Protein 9GU4 (pdb70)

GO terms:
  GO:0060090 molecular adaptor activity (F, IDA)
  GO:0032588 trans-Golgi network membrane (C, IDA)
  GO:0005737 cytoplasm (C, IDA)
  GO:0005829 cytosol (C, IDA)
  GO:0030674 protein-macromolecule adaptor activity (F, IDA)
  GO:0072559 NLRP3 inflammasome complex (C, IDA)
  GO:0051604 protein maturation (P, IDA)
  GO:0140608 cysteine-type endopeptidase activator activity (F, IDA)
  GO:0140693 molecular condensate scaffold activity (F, IDA)
  GO:1901223 negative regulation of non-canonical NF-kappaB signal transduction (P, IDA)
  GO:0032731 positive regulation of interleukin-1 beta production (P, IDA)
  GO:0005737 cytoplasm (C, TAS)
  GO:0009595 detection of biotic stimulus (P, TAS)
  GO:0042834 peptidoglycan binding (F, TAS)
  GO:0006952 defense response (P, TAS)
  GO:0005515 protein binding (F, IPI)
  GO:0070273 phosphatidylinositol-4-phosphate binding (F, IDA)
  GO:0005524 ATP binding (F, IDA)
  GO:0000139 Golgi membrane (C, IDA)
  GO:0005739 mitochondrion (C, IDA)

Nearest PDB structures (foldseek):
  9gu4-assembly1_A  TM=1.002E+00  e=3.287E-82  Homo sapiens
  9dh3-assembly1_D  TM=9.758E-01  e=3.485E-65  Homo sapiens
  8sxn-assembly1_D  TM=9.663E-01  e=3.619E-63  Homo sapiens
  8swk-assembly1_F  TM=9.704E-01  e=1.376E-61  Homo sapiens
  7vtp-assembly1_A  TM=9.533E-01  e=2.383E-56  Homo sapiens

Secondary structure (DSSP, 8-state):
--HHHHHHHHHHHHTS----HHHH--PPEEEE----GGGGGSPPSS--SPP-EEEEE--TTSSHHHHHHHHHHHHHTTSSSTTT-SEEEEEEGGG--SSSEE-HHHHHHHTSSSSS--HHHHTTSGGGEEEEEE-GGG-SS---SS--PPP--TTS-EEHHHHHHHHHTT-SSTTSEEEEEE-GGGHHHHHTT-SSEEEEEEEE--HHHHHHHHHHH-SSHHHHHHHHHHHHH-HHHHHHTTSHHHHHHHHHHHHHHHHTT--S-----SHHHHHHHHHHHT---TTTSHHHHHHHHHHHHHTT-SSB-HHHHHHTT--HHHHHHHHHTTSEEEESTTSSEEEESSHHHHHHHHHHHTTB------HHHHHHTTT-GGGTTTHHHHHHHHHHH-SS---HHHHTB-HHHHHHHHHHHHHHHHHHHH-TTSSSSS-HHHHHHHHHHH--HHHHHHHHTT-SS------SHHHHHHHHHHHHT---SS--

B-factor: mean 56.48, std 18.26, range [7.49, 112.12]

Organism: Homo sapiens (NCBI:txid9606)

Structure (mmCIF, N/CA/C/O backbone):
data_9GU4
#
_entry.id   9GU4
#
_cell.length_a   97.029
_cell.length_b   97.029
_cell.length_c   265.041
_cell.angle_alpha   90.00
_cell.angle_beta   90.00
_cell.angle_gamma   120.00
#
_symmetry.space_group_name_H-M   'P 61 2 2'
#
loop_
_entity.id
_entity.type
_entity.pdbx_description
1 polymer 'NACHT, LRR and PYD domains-containing protein 3'
2 non-polymer 2-[6-[[(3R)-1-ethylpiperidin-3-yl]amino]pyridazin-3-yl]-3-methyl-5-(trifluoromethyl)phenol
3 non-polymer "ADENOSINE-5'-DIPHOSPHATE"
4 water water
#
loop_
_atom_site.group_PDB
_atom_site.id
_atom_site.type_symbol
_atom_site.label_atom_id
_atom_site.label_alt_id
_atom_site.label_comp_id
_atom_site.label_asym_id
_atom_site.label_entity_id
_atom_site.label_seq_id
_atom_site.pdbx_PDB_ins_code
_atom_site.Cartn_x
_atom_site.Cartn_y
_atom_site.Cartn_z
_atom_site.occupancy
_atom_site.B_iso_or_equiv
_atom_site.auth_seq_id
_atom_site.auth_comp_id
_atom_site.auth_asym_id
_atom_site.auth_atom_id
_atom_site.pdbx_PDB_model_num
ATOM 1 N N . LYS A 1 5 ? 10.081 48.561 34.458 1.00 67.85 134 LYS A N 1
ATOM 2 C CA . LYS A 1 5 ? 11.279 49.144 35.062 1.00 68.52 134 LYS A CA 1
ATOM 3 C C . LYS A 1 5 ? 12.286 48.039 35.456 1.00 68.63 134 LYS A C 1
ATOM 4 O O . LYS A 1 5 ? 13.316 47.874 34.787 1.00 68.83 134 LYS A O 1
ATOM 6 N N . ASP A 1 6 ? 11.978 47.273 36.528 1.00 67.96 135 ASP A N 1
ATOM 7 C CA . ASP A 1 6 ? 12.788 46.125 36.953 1.00 67.16 135 ASP A CA 1
ATOM 8 C C . ASP A 1 6 ? 12.609 44.946 35.971 1.00 65.36 135 ASP A C 1
ATOM 9 O O . ASP A 1 6 ? 13.537 44.146 35.804 1.00 65.36 135 ASP A O 1
ATOM 14 N N . TYR A 1 7 ? 11.414 44.865 35.311 1.00 63.35 136 TYR A N 1
ATOM 15 C CA . TYR A 1 7 ? 11.055 43.853 34.323 1.00 61.73 136 TYR A CA 1
ATOM 16 C C . TYR A 1 7 ? 11.894 43.947 33.070 1.00 60.22 136 TYR A C 1
ATOM 17 O O . TYR A 1 7 ? 12.132 42.933 32.435 1.00 60.03 136 TYR A O 1
ATOM 26 N N . ARG A 1 8 ? 12.381 45.144 32.724 1.00 59.21 137 ARG A N 1
ATOM 27 C CA . ARG A 1 8 ? 13.248 45.328 31.570 1.00 58.89 137 ARG A CA 1
ATOM 28 C C . ARG A 1 8 ? 14.522 44.484 31.705 1.00 58.22 137 ARG A C 1
ATOM 29 O O . ARG A 1 8 ? 14.991 43.929 30.717 1.00 58.68 137 ARG A O 1
ATOM 37 N N . LYS A 1 9 ? 15.038 44.344 32.935 1.00 57.11 138 LYS A N 1
ATOM 38 C CA . LYS A 1 9 ? 16.215 43.534 33.246 1.00 56.58 138 LYS A CA 1
ATOM 39 C C . LYS A 1 9 ? 15.899 42.038 33.030 1.00 55.40 138 LYS A C 1
ATOM 40 O O . LYS A 1 9 ? 16.680 41.323 32.397 1.00 55.01 138 LYS A O 1
ATOM 46 N N . LYS A 1 10 ? 14.736 41.582 33.528 1.00 54.77 139 LYS A N 1
ATOM 47 C CA . LYS A 1 10 ? 14.282 40.201 33.376 1.00 54.89 139 LYS A CA 1
ATOM 48 C C . LYS A 1 10 ? 14.060 39.868 31.897 1.00 55.16 139 LYS A C 1
ATOM 49 O O . LYS A 1 10 ? 14.405 38.773 31.447 1.00 55.56 139 LYS A O 1
ATOM 55 N N . TYR A 1 11 ? 13.504 40.827 31.138 1.00 54.56 140 TYR A N 1
ATOM 56 C CA . TYR A 1 11 ? 13.236 40.662 29.720 1.00 54.27 140 TYR A CA 1
ATOM 57 C C . TYR A 1 11 ? 14.514 40.623 28.881 1.00 54.61 140 TYR A C 1
ATOM 58 O O . TYR A 1 11 ? 14.689 39.692 28.098 1.00 54.82 140 TYR A O 1
ATOM 67 N N . ARG A 1 12 ? 15.432 41.582 29.070 1.00 54.55 141 ARG A N 1
ATOM 68 C CA . ARG A 1 12 ? 16.708 41.572 28.352 1.00 55.41 141 ARG A CA 1
ATOM 69 C C . ARG A 1 12 ? 17.497 40.289 28.629 1.00 56.44 141 ARG A C 1
ATOM 70 O O . ARG A 1 12 ? 18.234 39.836 27.764 1.00 56.63 141 ARG A O 1
ATOM 78 N N . LYS A 1 13 ? 17.345 39.705 29.830 1.00 57.02 142 LYS A N 1
ATOM 79 C CA . LYS A 1 13 ? 18.018 38.459 30.172 1.00 57.98 142 LYS A CA 1
ATOM 80 C C . LYS A 1 13 ? 17.474 37.335 29.281 1.00 58.96 142 LYS A C 1
ATOM 81 O O . LYS A 1 13 ? 18.249 36.657 28.613 1.00 59.10 142 LYS A O 1
ATOM 83 N N . TYR A 1 14 ? 16.143 37.207 29.201 1.00 59.56 143 TYR A N 1
ATOM 84 C CA . TYR A 1 14 ? 15.467 36.209 28.381 1.00 60.87 143 TYR A CA 1
ATOM 85 C C . TYR A 1 14 ? 15.869 36.350 26.917 1.00 61.72 143 TYR A C 1
ATOM 86 O O . TYR A 1 14 ? 16.135 35.344 26.260 1.00 61.96 143 TYR A O 1
ATOM 95 N N . VAL A 1 15 ? 15.898 37.592 26.403 1.00 62.07 144 VAL A N 1
ATOM 96 C CA . VAL A 1 15 ? 16.265 37.847 25.011 1.00 62.75 144 VAL A CA 1
ATOM 97 C C . VAL A 1 15 ? 17.704 37.404 24.742 1.00 64.00 144 VAL A C 1
ATOM 98 O O . VAL A 1 15 ? 17.932 36.666 23.793 1.00 64.07 144 VAL A O 1
ATOM 102 N N . ARG A 1 16 ? 18.648 37.758 25.628 1.00 65.01 145 ARG A N 1
ATOM 103 C CA . ARG A 1 16 ? 20.057 37.371 25.506 1.00 66.55 145 ARG A CA 1
ATOM 104 C C . ARG A 1 16 ? 20.277 35.857 25.404 1.00 68.16 145 ARG A C 1
ATOM 105 O O . ARG A 1 16 ? 21.202 35.429 24.717 1.00 68.29 145 ARG A O 1
ATOM 113 N N . SER A 1 17 ? 19.449 35.047 26.085 1.00 69.20 146 SER A N 1
ATOM 114 C CA . SER A 1 17 ? 19.605 33.593 26.032 1.00 70.67 146 SER A CA 1
ATOM 115 C C . SER A 1 17 ? 18.980 33.002 24.772 1.00 71.73 146 SER A C 1
ATOM 116 O O . SER A 1 17 ? 19.590 32.150 24.128 1.00 71.71 146 SER A O 1
ATOM 119 N N . ARG A 1 18 ? 17.756 33.445 24.432 1.00 72.55 147 ARG A N 1
ATOM 120 C CA . ARG A 1 18 ? 17.033 32.959 23.258 1.00 73.81 147 ARG A CA 1
ATOM 121 C C . ARG A 1 18 ? 17.731 33.304 21.944 1.00 74.66 147 ARG A C 1
ATOM 122 O O . ARG A 1 18 ? 17.718 32.497 21.013 1.00 75.01 147 ARG A O 1
ATOM 130 N N . PHE A 1 19 ? 18.343 34.488 21.865 1.00 74.82 148 PHE A N 1
ATOM 131 C CA . PHE A 1 19 ? 18.975 34.926 20.635 1.00 75.57 148 PHE A CA 1
ATOM 132 C C . PHE A 1 19 ? 20.484 34.726 20.631 1.00 77.59 148 PHE A C 1
ATOM 133 O O . PHE A 1 19 ? 21.229 35.647 20.314 1.00 77.73 148 PHE A O 1
ATOM 141 N N . GLN A 1 20 ? 20.933 33.502 20.921 1.00 78.98 149 GLN A N 1
ATOM 142 C CA . GLN A 1 20 ? 22.358 33.178 20.859 1.00 80.90 149 GLN A CA 1
ATOM 143 C C . GLN A 1 20 ? 22.728 32.314 19.634 1.00 82.53 149 GLN A C 1
ATOM 144 O O . GLN A 1 20 ? 23.867 31.860 19.558 1.00 82.44 149 GLN A O 1
ATOM 150 N N . CYS A 1 21 ? 21.775 32.118 18.675 1.00 83.96 150 CYS A N 1
ATOM 151 C CA . CYS A 1 21 ? 21.877 31.342 17.424 1.00 85.82 150 CYS A CA 1
ATOM 152 C C . CYS A 1 21 ? 22.765 30.087 17.556 1.00 87.91 150 CYS A C 1
ATOM 153 O O . CYS A 1 21 ? 23.815 29.983 16.908 1.00 88.14 150 CYS A O 1
ATOM 156 N N . ILE A 1 22 ? 22.330 29.133 18.408 1.00 88.97 151 ILE A N 1
ATOM 157 C CA . ILE A 1 22 ? 23.052 27.880 18.663 1.00 90.19 151 ILE A CA 1
ATOM 158 C C . ILE A 1 22 ? 22.708 26.744 17.675 1.00 91.04 151 ILE A C 1
ATOM 159 O O . ILE A 1 22 ? 23.041 25.586 17.949 1.00 91.39 151 ILE A O 1
ATOM 161 N N . GLU A 1 23 ? 22.052 27.066 16.539 1.00 91.03 152 GLU A N 1
ATOM 162 C CA . GLU A 1 23 ? 21.663 26.067 15.543 1.00 91.46 152 GLU A CA 1
ATOM 163 C C . GLU A 1 23 ? 22.875 25.498 14.803 1.00 92.12 152 GLU A C 1
ATOM 164 O O . GLU A 1 23 ? 23.116 24.291 14.843 1.00 92.42 152 GLU A O 1
ATOM 170 N N . SER A 1 34 ? 28.096 29.882 17.782 1.00 73.47 163 SER A N 1
ATOM 171 C CA . SER A 1 34 ? 27.513 31.093 18.362 1.00 73.82 163 SER A CA 1
ATOM 172 C C . SER A 1 34 ? 27.161 32.143 17.300 1.00 73.85 163 SER A C 1
ATOM 173 O O . SER A 1 34 ? 27.696 32.098 16.184 1.00 73.86 163 SER A O 1
ATOM 175 N N . LEU A 1 35 ? 26.256 33.086 17.652 1.00 73.56 164 LEU A N 1
ATOM 176 C CA . LEU A 1 35 ? 25.830 34.152 16.744 1.00 73.90 164 LEU A CA 1
ATOM 177 C C . LEU A 1 35 ? 26.941 35.166 16.504 1.00 74.01 164 LEU A C 1
ATOM 178 O O . LEU A 1 35 ? 27.133 35.586 15.367 1.00 74.47 164 LEU A O 1
ATOM 183 N N . ASN A 1 36 ? 27.698 35.529 17.546 1.00 73.33 165 ASN A N 1
ATOM 184 C CA . ASN A 1 36 ? 28.817 36.457 17.378 1.00 73.12 165 ASN A CA 1
ATOM 185 C C . ASN A 1 36 ? 29.988 35.784 16.620 1.00 71.94 165 ASN A C 1
ATOM 186 O O . ASN A 1 36 ? 30.692 36.450 15.860 1.00 72.30 165 ASN A O 1
ATOM 191 N N . LYS A 1 37 ? 30.165 34.461 16.795 1.00 70.19 166 LYS A N 1
ATOM 192 C CA . LYS A 1 37 ? 31.242 33.708 16.158 1.00 68.72 166 LYS A CA 1
ATOM 193 C C . LYS A 1 37 ? 31.164 33.646 14.640 1.00 66.76 166 LYS A C 1
ATOM 194 O O . LYS A 1 37 ? 32.192 33.829 13.978 1.00 67.08 166 LYS A O 1
ATOM 196 N N . ARG A 1 38 ? 29.969 33.367 14.076 1.00 64.47 167 ARG A N 1
ATOM 197 C CA . ARG A 1 38 ? 29.862 33.248 12.616 1.00 62.42 167 ARG A CA 1
ATOM 198 C C . ARG A 1 38 ? 29.130 34.400 11.931 1.00 60.28 167 ARG A C 1
ATOM 199 O O . ARG A 1 38 ? 29.158 34.464 10.702 1.00 60.69 167 ARG A O 1
ATOM 207 N N . TYR A 1 39 ? 28.528 35.332 12.695 1.00 57.97 168 TYR A N 1
ATOM 208 C CA . TYR A 1 39 ? 27.859 36.481 12.083 1.00 56.15 168 TYR A CA 1
ATOM 209 C C . TYR A 1 39 ? 28.863 37.338 11.310 1.00 55.14 168 TYR A C 1
ATOM 210 O O . TYR A 1 39 ? 29.787 37.892 11.902 1.00 55.18 168 TYR A O 1
ATOM 219 N N . THR A 1 40 ? 28.678 37.432 9.987 1.00 54.02 169 THR A N 1
ATOM 220 C CA . THR A 1 40 ? 29.531 38.245 9.127 1.00 53.37 169 THR A CA 1
ATOM 221 C C . THR A 1 40 ? 28.746 39.480 8.700 1.00 52.60 169 THR A C 1
ATOM 222 O O . THR A 1 40 ? 27.560 39.384 8.414 1.00 52.20 169 THR A O 1
ATOM 226 N N . ARG A 1 41 ? 29.390 40.647 8.701 1.00 52.41 170 ARG A N 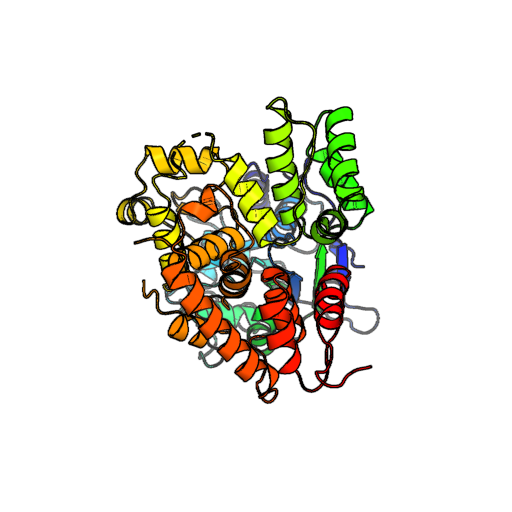1
ATOM 227 C CA . ARG A 1 41 ? 28.751 41.913 8.352 1.00 52.85 170 ARG A CA 1
ATOM 228 C C . ARG A 1 41 ? 27.980 41.872 7.035 1.00 52.00 170 ARG A C 1
ATOM 229 O O . ARG A 1 41 ? 28.489 41.402 6.015 1.00 52.00 170 ARG A O 1
ATOM 237 N N . LEU A 1 42 ? 26.727 42.328 7.084 1.00 51.07 171 LEU A N 1
ATOM 238 C CA . LEU A 1 42 ? 25.856 42.407 5.922 1.00 50.34 171 LEU A CA 1
ATOM 239 C C . LEU A 1 42 ? 25.912 43.823 5.373 1.00 50.50 171 LEU A C 1
ATOM 240 O O . LEU A 1 42 ? 25.956 44.785 6.141 1.00 50.51 171 LEU A O 1
ATOM 245 N N . ARG A 1 43 ? 25.931 43.957 4.048 1.00 50.57 172 ARG A N 1
ATOM 246 C CA . ARG A 1 43 ? 25.978 45.259 3.408 1.00 51.02 172 ARG A CA 1
ATOM 247 C C . ARG A 1 43 ? 24.570 45.809 3.378 1.00 50.56 172 ARG A C 1
ATOM 248 O O . ARG A 1 43 ? 23.702 45.181 2.792 1.00 50.58 172 ARG A O 1
ATOM 256 N N . LEU A 1 44 ? 24.319 46.936 4.058 1.00 50.02 173 LEU A N 1
ATOM 257 C CA . LEU A 1 44 ? 22.995 47.550 4.067 1.00 49.91 173 LEU A CA 1
ATOM 258 C C . LEU A 1 44 ? 23.122 48.929 3.477 1.00 50.96 173 LEU A C 1
ATOM 259 O O . LEU A 1 44 ? 24.005 49.676 3.881 1.00 51.26 173 LEU A O 1
ATOM 264 N N . ILE A 1 45 ? 22.256 49.281 2.525 1.00 51.58 174 ILE A N 1
ATOM 265 C CA . ILE A 1 45 ? 22.282 50.608 1.919 1.00 52.73 174 ILE A CA 1
ATOM 266 C C . ILE A 1 45 ? 20.892 51.238 1.932 1.00 53.74 174 ILE A C 1
ATOM 267 O O . ILE A 1 45 ? 19.903 50.538 1.735 1.00 53.56 174 ILE A O 1
ATOM 272 N N . LYS A 1 46 ? 20.809 52.550 2.195 1.00 54.82 175 LYS A N 1
ATOM 273 C CA . LYS A 1 46 ? 19.519 53.230 2.234 1.00 56.48 175 LYS A CA 1
ATOM 274 C C . LYS A 1 46 ? 19.041 53.568 0.831 1.00 58.46 175 LYS A C 1
ATOM 275 O O . LYS A 1 46 ? 19.852 53.707 -0.082 1.00 58.53 175 LYS A O 1
ATOM 277 N N . GLU A 1 47 ? 17.718 53.690 0.652 1.00 59.91 176 GLU A N 1
ATOM 278 C CA . GLU A 1 47 ? 17.118 54.026 -0.645 1.00 61.50 176 GLU A CA 1
ATOM 279 C C . GLU A 1 47 ? 16.453 55.420 -0.603 1.00 62.40 176 GLU A C 1
ATOM 280 O O . GLU A 1 47 ? 15.488 55.684 -1.325 1.00 62.77 176 GLU A O 1
ATOM 286 N N . PRO A 1 73 ? 25.311 53.239 2.432 1.00 76.06 202 PRO A N 1
ATOM 287 C CA . PRO A 1 73 ? 25.669 52.526 3.672 1.00 76.13 202 PRO A CA 1
ATOM 288 C C . PRO A 1 73 ? 24.960 53.100 4.904 1.00 75.97 202 PRO A C 1
ATOM 289 O O . PRO A 1 73 ? 24.851 54.325 5.018 1.00 76.59 202 PRO A O 1
ATOM 293 N N . ILE A 1 74 ? 24.485 52.240 5.827 1.00 74.87 203 ILE A N 1
ATOM 294 C CA . ILE A 1 74 ? 23.814 52.741 7.023 1.00 74.58 203 ILE A CA 1
ATOM 295 C C . ILE A 1 74 ? 24.394 52.172 8.322 1.00 74.10 203 ILE A C 1
ATOM 296 O O . ILE A 1 74 ? 24.751 50.996 8.390 1.00 74.10 203 ILE A O 1
ATOM 301 N N . LYS A 1 75 ? 24.473 53.020 9.361 1.00 73.46 204 LYS A N 1
ATOM 302 C CA . LYS A 1 75 ? 24.926 52.617 10.687 1.00 73.36 204 LYS A CA 1
ATOM 303 C C . LYS A 1 75 ? 23.677 52.199 11.453 1.00 72.62 204 LYS A C 1
ATOM 304 O O . LYS A 1 75 ? 22.732 52.982 11.576 1.00 72.84 204 LYS A O 1
ATOM 310 N N . MET A 1 76 ? 23.661 50.960 11.935 1.00 71.41 205 MET A N 1
ATOM 311 C CA . MET A 1 76 ? 22.525 50.377 12.627 1.00 70.72 205 MET A CA 1
ATOM 312 C C . MET A 1 76 ? 21.857 51.249 13.676 1.00 69.72 205 MET A C 1
ATOM 313 O O . MET A 1 76 ? 20.632 51.276 13.741 1.00 69.60 205 MET A O 1
ATOM 318 N N . GLU A 1 77 ? 22.640 51.941 14.498 1.00 68.96 206 GLU A N 1
ATOM 319 C CA . GLU A 1 77 ? 22.084 52.791 15.547 1.00 68.92 206 GLU A CA 1
ATOM 320 C C . GLU A 1 77 ? 21.310 53.994 14.973 1.00 68.50 206 GLU A C 1
ATOM 321 O O . GLU A 1 77 ? 20.284 54.419 15.520 1.00 68.39 206 GLU A O 1
ATOM 327 N N . LEU A 1 78 ? 21.791 54.513 13.846 1.00 67.96 207 LEU A N 1
ATOM 328 C CA . LEU A 1 78 ? 21.209 55.681 13.200 1.00 67.79 207 LEU A CA 1
ATOM 329 C C . LEU A 1 78 ? 19.975 55.409 12.341 1.00 66.84 207 LEU A C 1
ATOM 330 O O . LEU A 1 78 ? 19.457 56.348 11.741 1.00 67.25 207 LEU A O 1
ATOM 335 N N . LEU A 1 79 ? 19.496 54.152 12.287 1.00 65.31 208 LEU A N 1
ATOM 336 C CA . LEU A 1 79 ? 18.329 53.754 11.493 1.00 64.16 208 LEU A CA 1
ATOM 337 C C . LEU A 1 79 ? 17.091 54.574 11.789 1.00 63.24 208 LEU A C 1
ATOM 338 O O . LEU A 1 79 ? 16.314 54.859 10.881 1.00 63.12 208 LEU A O 1
ATOM 343 N N . PHE A 1 80 ? 16.883 54.924 13.059 1.00 62.55 209 PHE A N 1
ATOM 344 C CA . PHE A 1 80 ? 15.685 55.653 13.452 1.00 62.36 209 PHE A CA 1
ATOM 345 C C . PHE A 1 80 ? 15.874 57.167 13.588 1.00 64.97 209 PHE A C 1
ATOM 346 O O . PHE A 1 80 ? 14.903 57.880 13.834 1.00 65.09 209 PHE A O 1
ATOM 354 N N . ASP A 1 81 ? 17.098 57.664 13.381 1.00 67.05 210 ASP A N 1
ATOM 355 C CA . ASP A 1 81 ? 17.412 59.082 13.491 1.00 69.60 210 ASP A CA 1
ATOM 356 C C . ASP A 1 81 ? 16.914 59.837 12.265 1.00 71.75 210 ASP A C 1
ATOM 357 O O . ASP A 1 81 ? 17.249 59.450 11.144 1.00 71.88 210 ASP A O 1
ATOM 362 N N . PRO A 1 82 ? 16.129 60.923 12.443 1.00 73.21 211 PRO A N 1
ATOM 363 C CA . PRO A 1 82 ? 15.668 61.678 11.269 1.00 74.65 211 PRO A CA 1
ATOM 364 C C . PRO A 1 82 ? 16.840 62.337 10.551 1.00 77.04 211 PRO A C 1
ATOM 365 O O . PRO A 1 82 ? 17.767 62.821 11.199 1.00 77.39 211 PRO A O 1
ATOM 369 N N . ASP A 1 83 ? 16.813 62.330 9.214 1.00 78.48 212 ASP A N 1
ATOM 370 C CA . ASP A 1 83 ? 17.863 62.923 8.379 1.00 80.20 212 ASP A CA 1
ATOM 371 C C . ASP A 1 83 ? 18.053 64.444 8.639 1.00 81.36 212 ASP A C 1
ATOM 372 O O . ASP A 1 83 ? 17.285 65.046 9.400 1.00 81.37 212 ASP A O 1
ATOM 377 N N . ASP A 1 84 ? 19.084 65.061 8.018 1.00 81.96 213 ASP A N 1
ATOM 378 C CA . ASP A 1 84 ? 19.386 66.489 8.167 1.00 82.85 213 ASP A CA 1
ATOM 379 C C . ASP A 1 84 ? 18.151 67.384 7.959 1.00 83.62 213 ASP A C 1
ATOM 380 O O . ASP A 1 84 ? 17.964 68.363 8.692 1.00 83.84 213 ASP A O 1
ATOM 382 N N . GLU A 1 85 ? 17.282 66.994 7.001 1.00 83.70 214 GLU A N 1
ATOM 383 C CA . GLU A 1 85 ? 16.058 67.709 6.628 1.00 84.09 214 GLU A CA 1
ATOM 384 C C . GLU A 1 85 ? 14.935 67.740 7.707 1.00 84.05 214 GLU A C 1
ATOM 385 O O . GLU A 1 85 ? 14.480 68.836 8.057 1.00 84.23 214 GLU A O 1
ATOM 387 N N . HIS A 1 86 ? 14.475 66.565 8.215 1.00 83.47 215 HIS A N 1
ATOM 388 C CA . HIS A 1 86 ? 13.360 66.505 9.182 1.00 83.21 215 HIS A CA 1
ATOM 389 C C . HIS A 1 86 ? 13.777 66.376 10.679 1.00 82.37 215 HIS A C 1
ATOM 390 O O . HIS A 1 86 ? 14.921 66.033 10.982 1.00 82.70 215 HIS A O 1
ATOM 392 N N . SER A 1 87 ? 12.844 66.663 11.611 1.00 81.07 216 SER A N 1
ATOM 393 C CA . SER A 1 87 ? 13.140 66.603 13.049 1.00 80.33 216 SER A CA 1
ATOM 394 C C . SER A 1 87 ? 12.397 65.471 13.822 1.00 78.78 216 SER A C 1
ATOM 395 O O . SER A 1 87 ? 12.862 65.043 14.885 1.00 78.87 216 SER A O 1
ATOM 398 N N . GLU A 1 88 ? 11.255 64.988 13.297 1.00 76.98 217 GLU A N 1
ATOM 399 C CA . GLU A 1 88 ? 10.511 63.905 13.955 1.00 75.41 217 GLU A CA 1
ATOM 400 C C . GLU A 1 88 ? 11.184 62.552 13.680 1.00 72.98 217 GLU A C 1
ATOM 401 O O . GLU A 1 88 ? 11.404 62.214 12.509 1.00 73.39 217 GLU A O 1
ATOM 403 N N . PRO A 1 89 ? 11.519 61.762 14.726 1.00 70.10 218 PRO A N 1
ATOM 404 C CA . PRO A 1 89 ? 12.194 60.467 14.481 1.00 67.49 218 PRO A CA 1
ATOM 405 C C . PRO A 1 89 ? 11.398 59.496 13.618 1.00 63.52 218 PRO A C 1
ATOM 406 O O . PRO A 1 89 ? 10.168 59.540 13.581 1.00 63.94 218 PRO A O 1
ATOM 410 N N . VAL A 1 90 ? 12.111 58.658 12.878 1.00 59.41 219 VAL A N 1
ATOM 411 C CA . VAL A 1 90 ? 11.499 57.693 11.984 1.00 55.88 219 VAL A CA 1
ATOM 412 C C . VAL A 1 90 ? 10.918 56.532 12.777 1.00 51.98 219 VAL A C 1
ATOM 413 O O . VAL A 1 90 ? 11.608 55.970 13.620 1.00 51.95 219 VAL A O 1
ATOM 417 N N . HIS A 1 91 ? 9.651 56.184 12.529 1.00 48.64 220 HIS A N 1
ATOM 418 C CA . HIS A 1 91 ? 9.024 55.073 13.230 1.00 45.95 220 HIS A CA 1
ATOM 419 C C . HIS A 1 91 ? 8.976 53.781 12.431 1.00 42.81 220 HIS A C 1
ATOM 420 O O . HIS A 1 91 ? 9.018 52.736 13.050 1.00 42.56 220 HIS A O 1
ATOM 427 N N . THR A 1 92 ? 8.880 53.822 11.087 1.00 40.30 221 THR A N 1
ATOM 428 C CA . THR A 1 92 ? 8.863 52.579 10.310 1.00 38.26 221 THR A CA 1
ATOM 429 C C . THR A 1 92 ? 10.111 52.454 9.484 1.00 36.33 221 THR A C 1
ATOM 430 O O . THR A 1 92 ? 10.447 53.379 8.756 1.00 36.30 221 THR A O 1
ATOM 434 N N . VAL A 1 93 ? 10.813 51.323 9.603 1.00 34.71 222 VAL A N 1
ATOM 435 C CA . VAL A 1 93 ? 12.016 51.030 8.827 1.00 33.70 222 VAL A CA 1
ATOM 436 C C . VAL A 1 93 ? 11.788 49.667 8.189 1.00 33.27 222 VAL A C 1
ATOM 437 O O . VAL A 1 93 ? 11.444 48.717 8.897 1.00 33.31 222 VAL A O 1
ATOM 441 N N . VAL A 1 94 ? 11.913 49.577 6.850 1.00 32.44 223 VAL A N 1
ATOM 442 C CA . VAL A 1 94 ? 11.690 48.331 6.121 1.00 32.08 223 VAL A CA 1
ATOM 443 C C . VAL A 1 94 ? 12.994 47.790 5.527 1.00 32.08 223 VAL A C 1
ATOM 444 O O . VAL A 1 94 ? 13.652 48.489 4.773 1.00 32.09 223 VAL A O 1
ATOM 448 N N . PHE A 1 95 ? 13.352 46.547 5.842 1.00 32.08 224 PHE A N 1
ATOM 449 C CA . PHE A 1 95 ? 14.530 45.909 5.278 1.00 32.96 224 PHE A CA 1
ATOM 450 C C . PHE A 1 95 ? 14.090 44.972 4.185 1.00 32.88 224 PHE A C 1
ATOM 451 O O . PHE A 1 95 ? 13.368 44.026 4.476 1.00 32.91 224 PHE A O 1
ATOM 459 N N . GLN A 1 96 ? 14.517 45.203 2.943 1.00 32.58 225 GLN A N 1
ATOM 460 C CA . GLN A 1 96 ? 14.168 44.293 1.857 1.00 33.06 225 GLN A CA 1
ATOM 461 C C . GLN A 1 96 ? 15.395 43.493 1.474 1.00 32.81 225 GLN A C 1
ATOM 462 O O . GLN A 1 96 ? 16.510 44.015 1.467 1.00 33.10 225 GLN A O 1
ATOM 468 N N . GLY A 1 97 ? 15.196 42.219 1.227 1.00 32.45 226 GLY A N 1
ATOM 469 C CA . GLY A 1 97 ? 16.300 41.345 0.877 1.00 33.19 226 GLY A CA 1
ATOM 470 C C . GLY A 1 97 ? 15.857 40.106 0.147 1.00 33.97 226 GLY A C 1
ATOM 471 O O . GLY A 1 97 ? 14.763 39.590 0.394 1.00 34.57 226 GLY A O 1
ATOM 472 N N . ALA A 1 98 ? 16.710 39.614 -0.754 1.00 33.70 227 ALA A N 1
ATOM 473 C CA . ALA A 1 98 ? 16.425 38.394 -1.502 1.00 33.72 227 ALA A CA 1
ATOM 474 C C . ALA A 1 98 ? 16.432 37.165 -0.556 1.00 33.55 227 ALA A C 1
ATOM 475 O O . ALA A 1 98 ? 16.926 37.254 0.576 1.00 33.68 227 ALA A O 1
ATOM 477 N N . ALA A 1 99 ? 15.866 36.025 -0.996 1.00 32.82 228 ALA A N 1
ATOM 478 C CA . ALA A 1 99 ? 15.829 34.825 -0.162 1.00 32.59 228 ALA A CA 1
ATOM 479 C C . ALA A 1 99 ? 17.249 34.382 0.212 1.00 32.09 228 ALA A C 1
ATOM 480 O O . ALA A 1 99 ? 18.139 34.442 -0.627 1.00 32.51 228 ALA A O 1
ATOM 482 N N . GLY A 1 100 ? 17.475 34.079 1.477 1.00 31.18 229 GLY A N 1
ATOM 483 C CA . GLY A 1 100 ? 18.792 33.677 1.944 1.00 31.07 229 GLY A CA 1
ATOM 484 C C . GLY A 1 100 ? 19.779 34.805 2.174 1.00 31.12 229 GLY A C 1
ATOM 485 O O . GLY A 1 100 ? 20.922 34.548 2.554 1.00 30.98 229 GLY A O 1
ATOM 486 N N . ILE A 1 101 ? 19.362 36.062 1.967 1.00 31.44 230 ILE A N 1
ATOM 487 C CA . ILE A 1 101 ? 20.255 37.209 2.159 1.00 32.42 230 ILE A CA 1
ATOM 488 C C . ILE A 1 101 ? 20.619 37.455 3.633 1.00 33.65 230 ILE A C 1
ATOM 489 O O . ILE A 1 101 ? 21.618 38.127 3.899 1.00 34.41 230 ILE A O 1
ATOM 494 N N . GLY A 1 102 ? 19.822 36.937 4.570 1.00 33.50 231 GLY A N 1
ATOM 495 C CA . GLY A 1 102 ? 20.108 37.089 5.988 1.00 33.41 231 GLY A CA 1
ATOM 496 C C . GLY A 1 102 ? 19.216 38.066 6.717 1.00 33.41 231 GLY A C 1
ATOM 497 O O . GLY A 1 102 ? 19.680 38.772 7.611 1.00 33.51 231 GLY A O 1
ATOM 498 N N . LYS A 1 103 ? 17.931 38.104 6.366 1.00 33.32 232 LYS A N 1
ATOM 499 C CA . LYS A 1 103 ? 16.982 38.977 7.049 1.00 33.63 232 LYS A CA 1
ATOM 500 C C . LYS A 1 103 ? 16.767 38.492 8.481 1.00 34.06 232 LYS A C 1
ATOM 501 O O . LYS A 1 103 ? 16.743 39.309 9.397 1.00 34.55 232 LYS A O 1
ATOM 507 N N . THR A 1 104 ? 16.670 37.168 8.682 1.00 33.81 233 THR A N 1
ATOM 508 C CA . THR A 1 104 ? 16.488 36.570 10.002 1.00 34.27 233 THR A CA 1
ATOM 509 C C . THR A 1 104 ? 17.758 36.691 10.835 1.00 35.04 233 THR A C 1
ATOM 510 O O . THR A 1 104 ? 17.680 36.976 12.036 1.00 35.36 233 THR A O 1
ATOM 514 N N . ILE A 1 105 ? 18.930 36.489 10.211 1.00 35.11 234 ILE A N 1
ATOM 515 C CA . ILE A 1 105 ? 20.187 36.613 10.949 1.00 35.78 234 ILE A CA 1
ATOM 516 C C . ILE A 1 105 ? 20.414 38.064 11.384 1.00 37.22 234 ILE A C 1
ATOM 517 O O . ILE A 1 105 ? 20.878 38.304 12.500 1.00 37.22 234 ILE A O 1
ATOM 522 N N . LEU A 1 106 ? 19.992 39.032 10.549 1.00 37.96 235 LEU A N 1
ATOM 523 C CA . LEU A 1 106 ? 20.100 40.437 10.915 1.00 38.98 235 LEU A CA 1
ATOM 524 C C . LEU A 1 106 ? 19.146 40.794 12.050 1.00 39.15 235 LEU A C 1
ATOM 525 O O . LEU A 1 106 ? 19.564 41.459 12.996 1.00 39.41 235 LEU A O 1
ATOM 530 N N . ALA A 1 107 ? 17.882 40.329 11.974 1.00 38.78 236 ALA A N 1
ATOM 531 C CA . ALA A 1 107 ? 16.876 40.580 13.006 1.00 38.87 236 ALA A CA 1
ATOM 532 C C . ALA A 1 107 ? 17.260 39.943 14.336 1.00 39.20 236 ALA A C 1
ATOM 533 O O . ALA A 1 107 ? 17.053 40.548 15.387 1.00 39.11 236 ALA A O 1
ATOM 535 N N . ARG A 1 108 ? 17.842 38.738 14.296 1.00 39.43 237 ARG A N 1
ATOM 536 C CA . ARG A 1 108 ? 18.270 38.056 15.517 1.00 39.98 237 ARG A CA 1
ATOM 537 C C . ARG A 1 108 ? 19.527 38.711 16.099 1.00 40.51 237 ARG A C 1
ATOM 538 O O . ARG A 1 108 ? 19.643 38.850 17.314 1.00 40.94 237 ARG A O 1
ATOM 546 N N . LYS A 1 109 ? 20.444 39.154 15.238 1.00 40.62 238 LYS A N 1
ATOM 547 C CA . LYS A 1 109 ? 21.626 39.873 15.689 1.00 41.19 238 LYS A CA 1
ATOM 548 C C . LYS A 1 109 ? 21.212 41.219 16.306 1.00 41.46 238 LYS A C 1
ATOM 549 O O . LYS A 1 109 ? 21.864 41.663 17.238 1.00 41.96 238 LYS A O 1
ATOM 555 N N . MET A 1 110 ? 20.104 41.831 15.851 1.00 41.17 239 MET A N 1
ATOM 556 C CA . MET A 1 110 ? 19.612 43.074 16.436 1.00 41.82 239 MET A CA 1
ATOM 557 C C . MET A 1 110 ? 19.031 42.822 17.814 1.00 41.56 239 MET A C 1
ATOM 558 O O . MET A 1 110 ? 19.314 43.573 18.747 1.00 41.65 239 MET A O 1
ATOM 563 N N . MET A 1 111 ? 18.258 41.731 17.967 1.00 41.02 240 MET A N 1
ATOM 564 C CA . MET A 1 111 ? 17.670 41.338 19.247 1.00 40.81 240 MET A CA 1
ATOM 565 C C . MET A 1 111 ? 18.787 41.115 20.267 1.00 41.36 240 MET A C 1
ATOM 566 O O . MET A 1 111 ? 18.752 41.677 21.365 1.00 41.43 240 MET A O 1
ATOM 571 N N . LEU A 1 112 ? 19.818 40.364 19.853 1.00 41.38 241 LEU A N 1
ATOM 572 C CA . LEU A 1 112 ? 20.956 40.066 20.699 1.00 41.89 241 LEU A CA 1
ATOM 573 C C . LEU A 1 112 ? 21.728 41.319 21.061 1.00 42.06 241 LEU A C 1
ATOM 574 O O . LEU A 1 112 ? 21.897 41.567 22.246 1.00 42.12 241 LEU A O 1
ATOM 579 N N . ASP A 1 113 ? 22.150 42.130 20.067 1.00 42.14 242 ASP A N 1
ATOM 580 C CA . ASP A 1 113 ? 22.884 43.375 20.314 1.00 43.00 242 ASP A CA 1
ATOM 581 C C . ASP A 1 113 ? 22.161 44.307 21.299 1.00 43.06 242 ASP A C 1
ATOM 582 O O . ASP A 1 113 ? 22.778 44.819 22.230 1.00 42.97 242 ASP A O 1
ATOM 587 N N . TRP A 1 114 ? 20.852 44.510 21.102 1.00 42.87 243 TRP A N 1
ATOM 588 C CA . TRP A 1 114 ? 20.063 45.372 21.974 1.00 42.91 243 TRP A CA 1
ATOM 589 C C . TRP A 1 114 ? 20.011 44.833 23.406 1.00 43.44 243 TRP A C 1
ATOM 590 O O . TRP A 1 114 ? 20.291 45.575 24.352 1.00 43.12 243 TRP A O 1
ATOM 601 N N . ALA A 1 115 ? 19.684 43.543 23.558 1.00 43.92 244 ALA A N 1
ATOM 602 C CA . ALA A 1 115 ? 19.616 42.922 24.873 1.00 44.99 244 ALA A CA 1
ATOM 603 C C . ALA A 1 115 ? 20.953 42.954 25.611 1.00 46.74 244 ALA A C 1
ATOM 604 O O . ALA A 1 115 ? 20.969 42.824 26.827 1.00 47.37 244 ALA A O 1
ATOM 606 N N . SER A 1 116 ? 22.066 43.150 24.898 1.00 47.51 245 SER A N 1
ATOM 607 C CA . SER A 1 116 ? 23.389 43.251 25.501 1.00 48.49 245 SER A CA 1
ATOM 608 C C . SER A 1 116 ? 23.813 44.721 25.796 1.00 50.08 245 SER A C 1
ATOM 609 O O . SER A 1 116 ? 24.939 44.939 26.243 1.00 50.83 245 SER A O 1
ATOM 6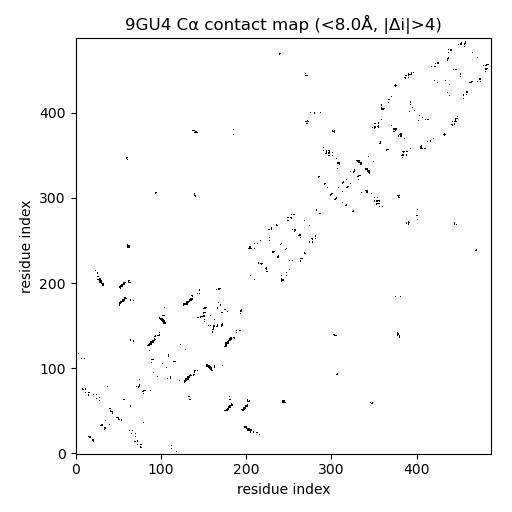12 N N . GLY A 1 117 ? 22.939 45.697 25.521 1.00 50.30 246 GLY A N 1
ATOM 613 C CA . GLY A 1 117 ? 23.208 47.112 25.749 1.00 51.28 246 GLY A CA 1
ATOM 614 C C . GLY A 1 117 ? 24.112 47.770 24.724 1.00 52.49 246 GLY A C 1
ATOM 615 O O . GLY A 1 117 ? 24.643 48.853 24.974 1.00 52.75 246 GLY A O 1
ATOM 616 N N . THR A 1 118 ? 24.278 47.136 23.552 1.00 53.01 247 THR A N 1
ATOM 617 C CA . THR A 1 118 ? 25.147 47.622 22.459 1.00 53.70 247 THR A CA 1
ATOM 618 C C . THR A 1 118 ? 24.365 48.217 21.263 1.00 53.20 247 THR A C 1
ATOM 619 O O . THR A 1 118 ? 24.977 48.601 20.265 1.00 53.51 247 THR A O 1
ATOM 623 N N . LEU A 1 119 ? 23.025 48.271 21.341 1.00 52.11 248 LEU A N 1
ATOM 624 C CA . LEU A 1 119 ? 22.217 48.805 20.251 1.00 51.27 248 LEU A CA 1
ATOM 625 C C . LEU A 1 119 ? 20.883 49.284 20.785 1.00 51.21 248 LEU A C 1
ATOM 626 O O . LEU A 1 119 ? 20.154 48.501 21.377 1.00 51.10 248 LEU A O 1
ATOM 631 N N . TYR A 1 120 ? 20.573 50.572 20.585 1.00 51.20 249 TYR A N 1
ATOM 632 C CA . TYR A 1 120 ? 19.344 51.241 21.030 1.00 51.71 249 TYR A CA 1
ATOM 633 C C . TYR A 1 120 ? 19.190 51.254 22.550 1.00 52.71 249 TYR A C 1
ATOM 634 O O . TYR A 1 120 ? 18.065 51.270 23.043 1.00 52.94 249 TYR A O 1
ATOM 643 N N . GLN A 1 121 ? 20.305 51.278 23.293 1.00 53.15 250 GLN A N 1
ATOM 644 C CA . GLN A 1 121 ? 20.272 51.276 24.752 1.00 54.18 250 GLN A CA 1
ATOM 645 C C . GLN A 1 121 ? 19.459 52.449 25.313 1.00 54.10 250 GLN A C 1
ATOM 646 O O . GLN A 1 121 ? 18.546 52.241 26.118 1.00 54.18 250 GLN A O 1
ATOM 652 N N . ASP A 1 122 ? 19.736 53.665 24.830 1.00 53.70 251 ASP A N 1
ATOM 653 C CA . ASP A 1 122 ? 19.002 54.848 25.266 1.00 53.88 251 ASP A CA 1
ATOM 654 C C . ASP A 1 122 ? 17.701 55.111 24.455 1.00 52.35 251 ASP A C 1
ATOM 655 O O . ASP A 1 122 ? 16.919 55.991 24.821 1.00 52.79 251 ASP A O 1
ATOM 660 N N . ARG A 1 123 ? 17.450 54.331 23.392 1.00 50.29 252 ARG A N 1
ATOM 661 C CA . ARG A 1 123 ? 16.275 54.501 22.548 1.00 48.71 252 ARG A CA 1
ATOM 662 C C . ARG A 1 123 ? 15.096 53.583 22.883 1.00 46.72 252 ARG A C 1
ATOM 663 O O . ARG A 1 123 ? 13.966 54.070 22.975 1.00 46.89 252 ARG A O 1
ATOM 671 N N . PHE A 1 124 ? 15.329 52.270 23.036 1.00 44.63 253 PHE A N 1
ATOM 672 C CA . PHE A 1 124 ? 14.224 51.352 23.294 1.00 43.23 253 PHE A CA 1
ATOM 673 C C . PHE A 1 124 ? 14.302 50.608 24.605 1.00 42.09 253 PHE A C 1
ATOM 674 O O . PHE A 1 124 ? 15.334 50.043 24.954 1.00 42.04 253 PHE A O 1
ATOM 682 N N . ASP A 1 125 ? 13.187 50.604 25.327 1.00 41.09 254 ASP A N 1
ATOM 683 C CA . ASP A 1 125 ? 13.039 49.857 26.568 1.00 40.97 254 ASP A CA 1
ATOM 684 C C . ASP A 1 125 ? 12.740 48.389 26.260 1.00 40.78 254 ASP A C 1
ATOM 685 O O . ASP A 1 125 ? 13.119 47.518 27.044 1.00 41.22 254 ASP A O 1
ATOM 690 N N . TYR A 1 126 ? 12.013 48.119 25.155 1.00 39.95 255 TYR A N 1
ATOM 691 C CA . TYR A 1 126 ? 11.638 46.782 24.737 1.00 39.86 255 TYR A CA 1
ATOM 692 C C . TYR A 1 126 ? 11.782 46.613 23.247 1.00 39.84 255 TYR A C 1
ATOM 693 O O . TYR A 1 126 ? 11.472 47.519 22.469 1.00 40.29 255 TYR A O 1
ATOM 702 N N . LEU A 1 127 ? 12.205 45.423 22.847 1.00 38.98 256 LEU A N 1
ATOM 703 C CA . LEU A 1 127 ? 12.256 45.027 21.456 1.00 38.44 256 LEU A CA 1
ATOM 704 C C . LEU A 1 127 ? 11.474 43.720 21.433 1.00 38.27 256 LEU A C 1
ATOM 705 O O . LEU A 1 127 ? 11.819 42.791 22.166 1.00 38.64 256 LEU A O 1
ATOM 710 N N . PHE A 1 128 ? 10.368 43.675 20.685 1.00 37.41 257 PHE A N 1
ATOM 711 C CA . PHE A 1 128 ? 9.569 42.457 20.592 1.00 36.85 257 PHE A CA 1
ATOM 712 C C . PHE A 1 128 ? 9.803 41.820 19.244 1.00 36.81 257 PHE A C 1
ATOM 713 O O . PHE A 1 128 ? 9.764 42.507 18.228 1.00 37.02 257 PHE A O 1
ATOM 721 N N . TYR A 1 129 ? 10.098 40.524 19.232 1.00 36.40 258 TYR A N 1
ATOM 722 C CA . TYR A 1 129 ? 10.381 39.828 17.993 1.00 36.44 258 TYR A CA 1
ATOM 723 C C . TYR A 1 129 ? 9.174 39.046 17.475 1.00 36.73 258 TYR A C 1
ATOM 724 O O . TYR A 1 129 ? 8.839 37.980 17.988 1.00 36.52 258 TYR A O 1
ATOM 733 N N . ILE A 1 130 ? 8.516 39.593 16.449 1.00 37.15 259 ILE A N 1
ATOM 734 C CA . ILE A 1 130 ? 7.386 38.954 15.774 1.00 37.75 259 ILE A CA 1
ATOM 735 C C . ILE A 1 130 ? 7.935 38.115 14.619 1.00 38.70 259 ILE A C 1
ATOM 736 O O . ILE A 1 130 ? 8.385 38.661 13.612 1.00 38.84 259 ILE A O 1
ATOM 741 N N . HIS A 1 131 ? 7.954 36.795 14.790 1.00 39.06 260 HIS A N 1
ATOM 742 C CA . HIS A 1 131 ? 8.406 35.896 13.753 1.00 40.04 260 HIS A CA 1
ATOM 743 C C . HIS A 1 131 ? 7.176 35.597 12.929 1.00 40.64 260 HIS A C 1
ATOM 744 O O . HIS A 1 131 ? 6.321 34.838 13.372 1.00 40.80 260 HIS A O 1
ATOM 751 N N . CYS A 1 132 ? 7.065 36.223 11.751 1.00 40.98 261 CYS A N 1
ATOM 752 C CA . CYS A 1 132 ? 5.882 36.180 10.891 1.00 41.65 261 CYS A CA 1
ATOM 753 C C . CYS A 1 132 ? 5.403 34.794 10.462 1.00 42.88 261 CYS A C 1
ATOM 754 O O . CYS A 1 132 ? 4.193 34.661 10.259 1.00 43.26 261 CYS A O 1
ATOM 757 N N . ARG A 1 133 ? 6.282 33.781 10.303 1.00 43.57 262 ARG A N 1
ATOM 758 C CA . ARG A 1 133 ? 5.792 32.458 9.874 1.00 44.77 262 ARG A CA 1
ATOM 759 C C . ARG A 1 133 ? 4.938 31.769 10.940 1.00 46.21 262 ARG A C 1
ATOM 760 O O . ARG A 1 133 ? 4.028 31.013 10.597 1.00 46.79 262 ARG A O 1
ATOM 768 N N . GLU A 1 134 ? 5.194 32.066 12.227 1.00 46.44 263 GLU A N 1
ATOM 769 C CA . GLU A 1 134 ? 4.417 31.510 13.337 1.00 47.13 263 GLU A CA 1
ATOM 770 C C . GLU A 1 134 ? 3.095 32.267 13.588 1.00 47.38 263 GLU A C 1
ATOM 771 O O . GLU A 1 134 ? 2.256 31.786 14.350 1.00 47.68 263 GLU A O 1
ATOM 777 N N . VAL A 1 135 ? 2.925 33.455 12.979 1.00 47.11 264 VAL A N 1
ATOM 778 C CA . VAL A 1 135 ? 1.752 34.316 13.126 1.00 47.20 264 VAL A CA 1
ATOM 779 C C . VAL A 1 135 ? 0.555 33.851 12.279 1.00 47.07 264 VAL A C 1
ATOM 780 O O . VAL A 1 135 ? 0.696 33.596 11.080 1.00 47.28 264 VAL A O 1
ATOM 784 N N . SER A 1 136 ? -0.620 33.720 12.919 1.00 46.57 265 SER A N 1
ATOM 785 C CA . SER A 1 136 ? -1.839 33.308 12.226 1.00 46.44 265 SER A CA 1
ATOM 786 C C . SER A 1 136 ? -2.638 34.539 11.842 1.00 46.10 265 SER A C 1
ATOM 787 O O . SER A 1 136 ? -2.907 35.380 12.692 1.00 46.34 265 SER A O 1
ATOM 790 N N . LEU A 1 137 ? -3.016 34.649 10.570 1.00 45.49 266 LEU A N 1
ATOM 791 C CA . LEU A 1 137 ? -3.801 35.786 10.107 1.00 45.30 266 LEU A CA 1
ATOM 792 C C . LEU A 1 137 ? -5.320 35.596 10.285 1.00 45.95 266 LEU A C 1
ATOM 793 O O . LEU A 1 137 ? -6.091 36.412 9.785 1.00 46.14 266 LEU A O 1
ATOM 798 N N . VAL A 1 138 ? -5.758 34.534 10.986 1.00 46.15 267 VAL A N 1
ATOM 799 C CA . VAL A 1 138 ? -7.185 34.282 11.218 1.00 46.91 267 VAL A CA 1
ATOM 800 C C . VAL A 1 138 ? -7.514 34.183 12.699 1.00 47.62 267 VAL A C 1
ATOM 801 O O . VAL A 1 138 ? -8.638 34.484 13.090 1.00 48.21 267 VAL A O 1
ATOM 805 N N . THR A 1 139 ? -6.558 33.725 13.517 1.00 47.42 268 THR A N 1
ATOM 806 C CA . THR A 1 139 ? -6.745 33.583 14.951 1.00 47.80 268 THR A CA 1
ATOM 807 C C . THR A 1 139 ? -6.914 34.974 15.576 1.00 47.98 268 THR A C 1
ATOM 808 O O . THR A 1 139 ? -6.145 35.889 15.262 1.00 48.31 268 THR A O 1
ATOM 812 N N . GLN A 1 140 ? -7.943 35.144 16.420 1.00 47.45 269 GLN A N 1
ATOM 813 C CA . GLN A 1 140 ? -8.202 36.408 17.098 1.00 47.32 269 GLN A CA 1
ATOM 814 C C . GLN A 1 140 ? -7.345 36.557 18.353 1.00 46.81 269 GLN A C 1
ATOM 815 O O . GLN A 1 140 ? -7.397 35.732 19.266 1.00 46.67 269 GLN A O 1
ATOM 821 N N . ARG A 1 141 ? -6.540 37.620 18.368 1.00 46.15 270 ARG A N 1
ATOM 822 C CA . ARG A 1 141 ? -5.616 37.982 19.436 1.00 45.66 270 ARG A CA 1
ATOM 823 C C . ARG A 1 141 ? -5.504 39.508 19.498 1.00 43.56 270 ARG A C 1
ATOM 824 O O . ARG A 1 141 ? -5.663 40.182 18.477 1.00 43.86 270 ARG A O 1
ATOM 832 N N . SER A 1 142 ? -5.260 40.057 20.681 1.00 41.47 271 SER A N 1
ATOM 833 C CA . SER A 1 142 ? -5.081 41.497 20.838 1.00 40.41 271 SER A CA 1
ATOM 834 C C . SER A 1 142 ? -3.570 41.849 20.718 1.00 39.63 271 SER A C 1
ATOM 835 O O . SER A 1 142 ? -2.738 40.935 20.653 1.00 39.81 271 SER A O 1
ATOM 838 N N . LEU A 1 143 ? -3.203 43.151 20.705 1.00 38.54 272 LEU A N 1
ATOM 839 C CA . LEU A 1 143 ? -1.784 43.507 20.682 1.00 38.24 272 LEU A CA 1
ATOM 840 C C . LEU A 1 143 ? -1.119 43.105 22.022 1.00 38.89 272 LEU A C 1
ATOM 841 O O . LEU A 1 143 ? 0.034 42.677 22.025 1.00 39.05 272 LEU A O 1
ATOM 846 N N . GLY A 1 144 ? -1.869 43.180 23.128 1.00 38.94 273 GLY A N 1
ATOM 847 C CA . GLY A 1 144 ? -1.389 42.761 24.435 1.00 39.53 273 GLY A CA 1
ATOM 848 C C . GLY A 1 144 ? -1.037 41.285 24.453 1.00 40.17 273 GLY A C 1
ATOM 849 O O . GLY A 1 144 ? 0.033 40.911 24.935 1.00 39.83 273 GLY A O 1
ATOM 850 N N . ASP A 1 145 ? -1.913 40.441 23.864 1.00 40.95 274 ASP A N 1
ATOM 851 C CA . ASP A 1 145 ? -1.720 38.990 23.784 1.00 42.39 274 ASP A CA 1
ATOM 852 C C . ASP A 1 145 ? -0.460 38.649 23.002 1.00 43.66 274 ASP A C 1
ATOM 853 O O . ASP A 1 145 ? 0.304 37.765 23.402 1.00 44.12 274 ASP A O 1
ATOM 858 N N . LEU A 1 146 ? -0.241 39.369 21.892 1.00 43.92 275 LEU A N 1
ATOM 859 C CA . LEU A 1 146 ? 0.903 39.210 21.013 1.00 44.51 275 LEU A CA 1
ATOM 860 C C . LEU A 1 146 ? 2.179 39.637 21.736 1.00 45.34 275 LEU A C 1
ATOM 861 O O . LEU A 1 146 ? 3.173 38.930 21.655 1.00 45.64 275 LEU A O 1
ATOM 866 N N . ILE A 1 147 ? 2.149 40.765 22.464 1.00 45.76 276 ILE A N 1
ATOM 867 C CA . ILE A 1 147 ? 3.304 41.270 23.209 1.00 46.63 276 ILE A CA 1
ATOM 868 C C . ILE A 1 147 ? 3.690 40.301 24.315 1.00 47.87 276 ILE A C 1
ATOM 869 O O . ILE A 1 147 ? 4.873 40.025 24.511 1.00 47.87 276 ILE A O 1
ATOM 874 N N . MET A 1 148 ? 2.688 39.757 25.013 1.00 48.90 277 MET A N 1
ATOM 875 C CA . MET A 1 148 ? 2.901 38.798 26.097 1.00 50.17 277 MET A CA 1
ATOM 876 C C . MET A 1 148 ? 3.520 37.487 25.622 1.00 50.84 277 MET A C 1
ATOM 877 O O . MET A 1 148 ? 4.274 36.867 26.374 1.00 50.90 277 MET A O 1
ATOM 882 N N . SER A 1 149 ? 3.225 37.084 24.368 1.00 50.98 278 SER A N 1
ATOM 883 C CA . SER A 1 149 ? 3.774 35.872 23.748 1.00 51.74 278 SER A CA 1
ATOM 884 C C . SER A 1 149 ? 5.305 35.934 23.670 1.00 51.74 278 SER A C 1
ATOM 885 O O . SER A 1 149 ? 5.980 34.911 23.786 1.00 51.85 278 SER A O 1
ATOM 888 N N . CYS A 1 150 ? 5.842 37.142 23.458 1.00 51.45 279 CYS A N 1
ATOM 889 C CA . CYS A 1 150 ? 7.267 37.412 23.343 1.00 51.64 279 CYS A CA 1
ATOM 890 C C . CYS A 1 150 ? 8.012 37.381 24.681 1.00 52.53 279 CYS A C 1
ATOM 891 O O . CYS A 1 150 ? 9.235 37.433 24.684 1.00 52.63 279 CYS A O 1
ATOM 894 N N . CYS A 1 151 ? 7.286 37.326 25.804 1.00 53.03 280 CYS A N 1
ATOM 895 C CA . CYS A 1 151 ? 7.825 37.378 27.156 1.00 53.85 280 CYS A CA 1
ATOM 896 C C . CYS A 1 151 ? 8.162 36.009 27.761 1.00 54.99 280 CYS A C 1
ATOM 897 O O . CYS A 1 151 ? 7.532 35.011 27.421 1.00 55.26 280 CYS A O 1
ATOM 900 N N . PRO A 1 152 ? 9.105 35.959 28.724 1.00 55.48 281 PRO A N 1
ATOM 901 C CA . PRO A 1 152 ? 9.448 34.674 29.345 1.00 55.85 281 PRO A CA 1
ATOM 902 C C . PRO A 1 152 ? 8.374 34.103 30.274 1.00 56.62 281 PRO A C 1
ATOM 903 O O . PRO A 1 152 ? 8.030 32.924 30.181 1.00 56.94 281 PRO A O 1
ATOM 907 N N . ASP A 1 153 ? 7.862 34.931 31.187 1.00 56.67 282 ASP A N 1
ATOM 908 C CA . ASP A 1 153 ? 6.905 34.527 32.200 1.00 57.31 282 ASP A CA 1
ATOM 909 C C . ASP A 1 153 ? 5.459 34.465 31.688 1.00 57.37 282 ASP A C 1
ATOM 910 O O . ASP A 1 153 ? 5.129 35.076 30.670 1.00 57.39 282 ASP A O 1
ATOM 915 N N . PRO A 1 154 ? 4.577 33.719 32.381 1.00 57.24 283 PRO A N 1
ATOM 916 C CA . PRO A 1 154 ? 3.171 33.669 31.945 1.00 57.02 283 PRO A CA 1
ATOM 917 C C . PRO A 1 154 ? 2.401 34.957 32.264 1.00 56.41 283 PRO A C 1
ATOM 918 O O . PRO A 1 154 ? 1.413 35.246 31.601 1.00 56.56 283 PRO A O 1
ATOM 922 N N . ASN A 1 155 ? 2.843 35.722 33.284 1.00 55.59 284 ASN A N 1
ATOM 923 C CA . ASN A 1 155 ? 2.186 36.966 33.679 1.00 55.25 284 ASN A CA 1
ATOM 924 C C . ASN A 1 155 ? 3.109 38.195 33.593 1.00 53.71 284 ASN A C 1
ATOM 925 O O . ASN A 1 155 ? 3.514 38.744 34.627 1.00 54.05 284 ASN A O 1
ATOM 930 N N . PRO A 1 156 ? 3.431 38.669 32.377 1.00 51.73 285 PRO A N 1
ATOM 931 C CA . PRO A 1 156 ? 4.255 39.880 32.262 1.00 50.42 285 PRO A CA 1
ATOM 932 C C . PRO A 1 156 ? 3.454 41.141 32.619 1.00 49.06 285 PRO A C 1
ATOM 933 O O . PRO A 1 156 ? 2.228 41.161 32.485 1.00 49.08 285 PRO A O 1
ATOM 937 N N . PRO A 1 157 ? 4.126 42.209 33.074 1.00 47.74 286 PRO A N 1
ATOM 938 C CA . PRO A 1 157 ? 3.398 43.451 33.390 1.00 47.01 286 PRO A CA 1
ATOM 939 C C . PRO A 1 157 ? 3.044 44.199 32.105 1.00 46.33 286 PRO A C 1
ATOM 940 O O . PRO A 1 157 ? 3.735 45.134 31.715 1.00 46.59 286 PRO A O 1
ATOM 944 N N . ILE A 1 158 ? 1.981 43.765 31.437 1.00 45.23 287 ILE A N 1
ATOM 945 C CA . ILE A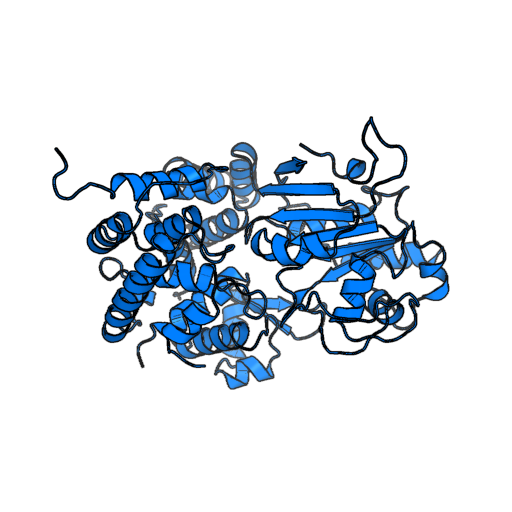 1 158 ? 1.597 44.289 30.144 1.00 44.49 287 ILE A CA 1
ATOM 946 C C . ILE A 1 158 ? 1.185 45.749 30.183 1.00 43.02 287 ILE A C 1
ATOM 947 O O . ILE A 1 158 ? 1.606 46.497 29.316 1.00 42.92 287 ILE A O 1
ATOM 952 N N . HIS A 1 159 ? 0.439 46.178 31.197 1.00 42.24 288 HIS A N 1
ATOM 953 C CA . HIS A 1 159 ? 0.029 47.581 31.309 1.00 42.19 288 HIS A CA 1
ATOM 954 C C . HIS A 1 159 ? 1.212 48.507 31.593 1.00 42.18 288 HIS A C 1
ATOM 955 O O . HIS A 1 159 ? 1.167 49.682 31.242 1.00 42.27 288 HIS A O 1
ATOM 962 N N . LYS A 1 160 ? 2.261 47.978 32.231 1.00 42.06 289 LYS A N 1
ATOM 963 C CA . LYS A 1 160 ? 3.486 48.692 32.550 1.00 42.60 289 LYS A CA 1
ATOM 964 C C . LYS A 1 160 ? 4.330 48.869 31.266 1.00 42.47 289 LYS A C 1
ATOM 965 O O . LYS A 1 160 ? 4.934 49.926 31.068 1.00 42.99 289 LYS A O 1
ATOM 971 N N . ILE A 1 161 ? 4.356 47.831 30.399 1.00 41.32 290 ILE A N 1
ATOM 972 C CA . ILE A 1 161 ? 5.098 47.794 29.144 1.00 40.74 290 ILE A CA 1
ATOM 973 C C . ILE A 1 161 ? 4.546 48.795 28.118 1.00 40.66 290 ILE A C 1
ATOM 974 O O . ILE A 1 161 ? 5.310 49.572 27.525 1.00 40.85 290 ILE A O 1
ATOM 979 N N . VAL A 1 162 ? 3.226 48.784 27.909 1.00 40.06 291 VAL A N 1
ATOM 980 C CA . VAL A 1 162 ? 2.601 49.694 26.952 1.00 39.90 291 VAL A CA 1
ATOM 981 C C . VAL A 1 162 ? 2.459 51.133 27.463 1.00 40.06 291 VAL A C 1
ATOM 982 O O . VAL A 1 162 ? 1.802 51.936 26.805 1.00 40.02 291 VAL A O 1
ATOM 986 N N . ARG A 1 163 ? 3.051 51.454 28.631 1.00 40.24 292 ARG A N 1
ATOM 987 C CA . ARG A 1 163 ? 3.001 52.787 29.231 1.00 41.10 292 ARG A CA 1
ATOM 988 C C . ARG A 1 163 ? 3.752 53.794 28.367 1.00 40.35 292 ARG A C 1
ATOM 989 O O . ARG A 1 163 ? 3.305 54.922 28.206 1.00 40.67 292 ARG A O 1
ATOM 997 N N . LYS A 1 164 ? 4.877 53.384 27.796 1.00 39.35 293 LYS A N 1
ATOM 998 C CA . LYS A 1 164 ? 5.657 54.225 26.914 1.00 39.03 293 LYS A CA 1
ATOM 999 C C . LYS A 1 164 ? 5.728 53.534 25.539 1.00 38.00 293 LYS A C 1
ATOM 1000 O O . LYS A 1 164 ? 6.706 52.838 25.254 1.00 37.89 293 LYS A O 1
ATOM 1006 N N . PRO A 1 165 ? 4.698 53.698 24.677 1.00 36.80 294 PRO A N 1
ATOM 1007 C CA . PRO A 1 165 ? 4.720 53.013 23.370 1.00 35.88 294 PRO A CA 1
ATOM 1008 C C . PRO A 1 165 ? 5.912 53.373 22.504 1.00 35.21 294 PRO A C 1
ATOM 1009 O O . PRO A 1 165 ? 6.421 52.514 21.801 1.00 35.40 294 PRO A O 1
ATOM 1013 N N . SER A 1 166 ? 6.380 54.622 22.579 1.00 34.31 295 SER A N 1
ATOM 1014 C CA . SER A 1 166 ? 7.535 55.059 21.807 1.00 33.84 295 SER A CA 1
ATOM 1015 C C . SER A 1 166 ? 8.820 54.358 22.204 1.00 33.95 295 SER A C 1
ATOM 1016 O O . SER A 1 166 ? 9.757 54.344 21.424 1.00 34.33 295 SER A O 1
ATOM 1019 N N . ARG A 1 167 ? 8.886 53.801 23.411 1.00 33.95 296 ARG A N 1
ATOM 1020 C CA . ARG A 1 167 ? 10.050 53.043 23.854 1.00 34.28 296 ARG A CA 1
ATOM 1021 C C . ARG A 1 167 ? 9.961 51.551 23.421 1.00 33.40 296 ARG A C 1
ATOM 1022 O O . ARG A 1 167 ? 10.738 50.742 23.910 1.00 33.82 296 ARG A O 1
ATOM 1030 N N . ILE A 1 168 ? 9.027 51.185 22.521 1.00 32.02 297 ILE A N 1
ATOM 1031 C CA . ILE A 1 168 ? 8.879 49.813 22.039 1.00 31.38 297 ILE A CA 1
ATOM 1032 C C . ILE A 1 168 ? 9.263 49.719 20.561 1.00 31.43 297 ILE A C 1
ATOM 1033 O O . ILE A 1 168 ? 8.788 50.524 19.759 1.00 31.63 297 ILE A O 1
ATOM 1038 N N . LEU A 1 169 ? 10.087 48.727 20.189 1.00 30.89 298 LEU A N 1
ATOM 1039 C CA . LEU A 1 169 ? 10.402 48.498 18.788 1.00 30.80 298 LEU A CA 1
ATOM 1040 C C . LEU A 1 169 ? 9.855 47.122 18.443 1.00 31.12 298 LEU A C 1
ATOM 1041 O O . LEU A 1 169 ? 10.338 46.123 18.965 1.00 31.58 298 LEU A O 1
ATOM 1046 N N . PHE A 1 170 ? 8.815 47.075 17.620 1.00 30.64 299 PHE A N 1
ATOM 1047 C CA . PHE A 1 170 ? 8.264 45.820 17.161 1.00 31.02 299 PHE A CA 1
ATOM 1048 C C . PHE A 1 170 ? 9.083 45.452 15.969 1.00 32.03 299 PHE A C 1
ATOM 1049 O O . PHE A 1 170 ? 9.228 46.257 15.054 1.00 32.26 299 PHE A O 1
ATOM 1057 N N . LEU A 1 171 ? 9.602 44.241 15.952 1.00 32.60 300 LEU A N 1
ATOM 1058 C CA . LEU A 1 171 ? 10.467 43.773 14.888 1.00 33.77 300 LEU A CA 1
ATOM 1059 C C . LEU A 1 171 ? 9.801 42.560 14.204 1.00 35.29 300 LEU A C 1
ATOM 1060 O O . LEU A 1 171 ? 9.772 41.462 14.744 1.00 35.74 300 LEU A O 1
ATOM 1065 N N . MET A 1 172 ? 9.216 42.789 13.029 1.00 35.87 301 MET A N 1
ATOM 1066 C CA . MET A 1 172 ? 8.533 41.754 12.272 1.00 37.06 301 MET A CA 1
ATOM 1067 C C . MET A 1 172 ? 9.463 41.123 11.259 1.00 37.69 301 MET A C 1
ATOM 1068 O O . MET A 1 172 ? 9.692 41.705 10.196 1.00 38.07 301 MET A O 1
ATOM 1073 N N . ASP A 1 173 ? 9.957 39.915 11.549 1.00 37.50 302 ASP A N 1
ATOM 1074 C CA . ASP A 1 173 ? 10.840 39.223 10.624 1.00 37.89 302 ASP A CA 1
ATOM 1075 C C . ASP A 1 173 ? 10.068 38.385 9.613 1.00 38.08 302 ASP A C 1
ATOM 1076 O O . ASP A 1 173 ? 9.287 37.514 9.988 1.00 38.58 302 ASP A O 1
ATOM 1081 N N . GLY A 1 174 ? 10.332 38.650 8.341 1.00 37.45 303 GLY A N 1
ATOM 1082 C CA . GLY A 1 174 ? 9.734 37.944 7.224 1.00 37.37 303 GLY A CA 1
ATOM 1083 C C . GLY A 1 174 ? 8.277 38.239 6.957 1.00 37.15 303 GLY A C 1
ATOM 1084 O O . GLY A 1 174 ? 7.463 37.327 7.058 1.00 37.75 303 GLY A O 1
ATOM 1085 N N . PHE A 1 175 ? 7.933 39.471 6.531 1.00 36.24 304 PHE A N 1
ATOM 1086 C CA . PHE A 1 175 ? 6.550 39.833 6.215 1.00 36.24 304 PHE A CA 1
ATOM 1087 C C . PHE A 1 175 ? 5.974 38.914 5.134 1.00 36.98 304 PHE A C 1
ATOM 1088 O O . PHE A 1 175 ? 4.853 38.434 5.261 1.00 36.90 304 PHE A O 1
ATOM 1096 N N . ASP A 1 176 ? 6.757 38.670 4.079 1.00 37.47 305 ASP A N 1
ATOM 1097 C CA . ASP A 1 176 ? 6.387 37.812 2.957 1.00 38.17 305 ASP A CA 1
ATOM 1098 C C . ASP A 1 176 ? 6.109 36.362 3.366 1.00 39.18 305 ASP A C 1
ATOM 1099 O O . ASP A 1 176 ? 5.642 35.587 2.536 1.00 39.92 305 ASP A O 1
ATOM 1104 N N . GLU A 1 177 ? 6.453 35.972 4.603 1.00 39.11 306 GLU A N 1
ATOM 1105 C CA . GLU A 1 177 ? 6.231 34.619 5.089 1.00 39.76 306 GLU A CA 1
ATOM 1106 C C . GLU A 1 177 ? 4.962 34.492 5.938 1.00 40.03 306 GLU A C 1
ATOM 1107 O O . GLU A 1 177 ? 4.822 33.500 6.643 1.00 40.03 306 GLU A O 1
ATOM 1113 N N . LEU A 1 178 ? 4.044 35.483 5.886 1.00 40.01 307 LEU A N 1
ATOM 1114 C CA . LEU A 1 178 ? 2.771 35.420 6.601 1.00 40.27 307 LEU A CA 1
ATOM 1115 C C . LEU A 1 178 ? 1.946 34.420 5.840 1.00 40.75 307 LEU A C 1
ATOM 1116 O O . LEU A 1 178 ? 1.681 34.630 4.658 1.00 40.84 307 LEU A O 1
ATOM 1121 N N . GLN A 1 179 ? 1.616 33.296 6.479 1.00 41.12 308 GLN A N 1
ATOM 1122 C CA . GLN A 1 179 ? 0.890 32.239 5.805 1.00 42.09 308 GLN A CA 1
ATOM 1123 C C . GLN A 1 179 ? -0.551 32.606 5.516 1.00 43.21 308 GLN A C 1
ATOM 1124 O O . GLN A 1 179 ? -1.266 33.102 6.384 1.00 42.99 308 GLN A O 1
ATOM 1130 N N . GLY A 1 180 ? -0.941 32.387 4.267 1.00 44.19 309 GLY A N 1
ATOM 1131 C CA . GLY A 1 180 ? -2.278 32.679 3.778 1.00 45.56 309 GLY A CA 1
ATOM 1132 C C . GLY A 1 180 ? -2.342 33.995 3.040 1.00 46.92 309 GLY A C 1
ATOM 1133 O O . GLY A 1 180 ? -1.308 34.571 2.692 1.00 47.31 309 GLY A O 1
ATOM 1134 N N . ALA A 1 181 ? -3.558 34.483 2.797 1.00 47.59 310 ALA A N 1
ATOM 1135 C CA . ALA A 1 181 ? -3.748 35.734 2.089 1.00 48.88 310 ALA A CA 1
ATOM 1136 C C . ALA A 1 181 ? -3.686 36.943 2.997 1.00 50.51 310 ALA A C 1
ATOM 1137 O O . ALA A 1 181 ? -4.268 36.952 4.083 1.00 50.77 310 ALA A O 1
ATOM 1139 N N . PHE A 1 182 ? -2.971 37.973 2.553 1.00 51.50 311 PHE A N 1
ATOM 1140 C CA . PHE A 1 182 ? -2.904 39.224 3.287 1.00 52.57 311 PHE A CA 1
ATOM 1141 C C . PHE A 1 182 ? -3.735 40.172 2.482 1.00 53.56 311 PHE A C 1
ATOM 1142 O O . PHE A 1 182 ? -3.399 40.485 1.341 1.00 53.69 311 PHE A O 1
ATOM 1150 N N . ASP A 1 183 ? -4.834 40.603 3.060 1.00 54.14 312 ASP A N 1
ATOM 1151 C CA . ASP A 1 183 ? -5.750 41.480 2.378 1.00 55.24 312 ASP A CA 1
ATOM 1152 C C . ASP A 1 183 ? -5.513 42.945 2.669 1.00 55.20 312 ASP A C 1
ATOM 1153 O O . ASP A 1 183 ? -5.286 43.346 3.810 1.00 55.41 312 ASP A O 1
ATOM 1158 N N . GLU A 1 184 ? -5.515 43.740 1.607 1.00 54.83 313 GLU A N 1
ATOM 1159 C CA . GLU A 1 184 ? -5.323 45.191 1.672 1.00 54.83 313 GLU A CA 1
ATOM 1160 C C . GLU A 1 184 ? -6.628 45.960 1.918 1.00 53.63 313 GLU A C 1
ATOM 1161 O O . GLU A 1 184 ? -6.588 47.169 2.134 1.00 53.60 313 GLU A O 1
ATOM 1167 N N . HIS A 1 185 ? -7.775 45.259 1.851 1.00 52.58 314 HIS A N 1
ATOM 1168 C CA . HIS A 1 185 ? -9.138 45.767 2.014 1.00 51.85 314 HIS A CA 1
ATOM 1169 C C . HIS A 1 185 ? -9.757 45.470 3.376 1.00 51.17 314 HIS A C 1
ATOM 1170 O O . HIS A 1 185 ? -10.935 45.758 3.567 1.00 51.55 314 HIS A O 1
ATOM 1177 N N . ILE A 1 186 ? -9.021 44.827 4.280 1.00 49.96 315 ILE A N 1
ATOM 1178 C CA . ILE A 1 186 ? -9.555 44.436 5.574 1.00 49.27 315 ILE A CA 1
ATOM 1179 C C . ILE A 1 186 ? -9.766 45.605 6.509 1.00 48.41 315 ILE A C 1
ATOM 1180 O O . ILE A 1 186 ? -9.104 46.634 6.406 1.00 48.31 315 ILE A O 1
ATOM 1185 N N . GLY A 1 187 ? -10.685 45.420 7.435 1.00 47.52 316 GLY A N 1
ATOM 1186 C CA . GLY A 1 187 ? -10.981 46.414 8.439 1.00 47.08 316 GLY A CA 1
ATOM 1187 C C . GLY A 1 187 ? -12.200 46.059 9.264 1.00 46.38 316 GLY A C 1
ATOM 1188 O O . GLY A 1 187 ? -12.780 44.977 9.106 1.00 46.70 316 GLY A O 1
ATOM 1189 N N . PRO A 1 188 ? -12.649 46.975 10.136 1.00 45.11 317 PRO A N 1
ATOM 1190 C CA . PRO A 1 188 ? -12.074 48.300 10.437 1.00 44.41 317 PRO A CA 1
ATOM 1191 C C . PRO A 1 188 ? -10.750 48.189 11.203 1.00 43.70 317 PRO A C 1
ATOM 1192 O O . PRO A 1 188 ? -10.538 47.200 11.913 1.00 44.47 317 PRO A O 1
ATOM 1196 N N . LEU A 1 189 ? -9.859 49.182 11.067 1.00 41.95 318 LEU A N 1
ATOM 1197 C CA . LEU A 1 189 ? -8.591 49.158 11.796 1.00 40.84 318 LEU A CA 1
ATOM 1198 C C . LEU A 1 189 ? -8.803 49.331 13.314 1.00 40.24 318 LEU A C 1
ATOM 1199 O O . LEU A 1 189 ? -9.798 49.909 13.761 1.00 40.15 318 LEU A O 1
ATOM 1204 N N . CYS A 1 190 ? -7.879 48.782 14.097 1.00 39.56 319 CYS A N 1
ATOM 1205 C CA . CYS A 1 190 ? -7.952 48.754 15.545 1.00 39.25 319 CYS A CA 1
ATOM 1206 C C . CYS A 1 190 ? -7.104 49.820 16.218 1.00 38.97 319 CYS A C 1
ATOM 1207 O O . CYS A 1 190 ? -5.959 50.033 15.826 1.00 39.41 319 CYS A O 1
ATOM 1210 N N . THR A 1 191 ? -7.647 50.467 17.265 1.00 38.10 320 THR A N 1
ATOM 1211 C CA . THR A 1 191 ? -6.920 51.470 18.046 1.00 37.47 320 THR A CA 1
ATOM 1212 C C . THR A 1 191 ? -6.862 51.141 19.553 1.00 37.34 320 THR A C 1
ATOM 1213 O O . THR A 1 191 ? -6.444 51.980 20.347 1.00 37.59 320 THR A O 1
ATOM 1217 N N . ASP A 1 192 ? -7.237 49.919 19.946 1.00 37.03 321 ASP A N 1
ATOM 1218 C CA . ASP A 1 192 ? -7.219 49.478 21.338 1.00 37.30 321 ASP A CA 1
ATOM 1219 C C . ASP A 1 192 ? -6.257 48.306 21.436 1.00 37.24 321 ASP A C 1
ATOM 1220 O O . ASP A 1 192 ? -6.543 47.248 20.876 1.00 37.29 321 ASP A O 1
ATOM 1225 N N . TRP A 1 193 ? -5.118 48.474 22.130 1.00 37.11 322 TRP A N 1
ATOM 1226 C CA . TRP A 1 193 ? -4.143 47.377 22.250 1.00 37.34 322 TRP A CA 1
ATOM 1227 C C . TRP A 1 193 ? -4.696 46.134 22.991 1.00 37.78 322 TRP A C 1
ATOM 1228 O O . TRP A 1 193 ? -4.085 45.065 22.944 1.00 38.27 322 TRP A O 1
ATOM 1239 N N . GLN A 1 194 ? -5.850 46.265 23.644 1.00 37.35 323 GLN A N 1
ATOM 1240 C CA . GLN A 1 194 ? -6.456 45.167 24.374 1.00 37.59 323 GLN A CA 1
ATOM 1241 C C . GLN A 1 194 ? -7.573 44.463 23.626 1.00 38.77 323 GLN A C 1
ATOM 1242 O O . GLN A 1 194 ? -8.052 43.439 24.121 1.00 39.43 323 GLN A O 1
ATOM 1248 N N . LYS A 1 195 ? -8.040 45.014 22.485 1.00 38.55 324 LYS A N 1
ATOM 1249 C CA . LYS A 1 195 ? -9.147 44.406 21.772 1.00 38.97 324 LYS A CA 1
ATOM 1250 C C . LYS A 1 195 ? -8.643 43.291 20.894 1.00 39.94 324 LYS A C 1
ATOM 1251 O O . LYS A 1 195 ? -7.704 43.499 20.122 1.00 40.31 324 LYS A O 1
ATOM 1257 N N . ALA A 1 196 ? -9.227 42.092 21.030 1.00 40.00 325 ALA A N 1
ATOM 1258 C CA . ALA A 1 196 ? -8.785 40.960 20.228 1.00 40.26 325 ALA A CA 1
ATOM 1259 C C . ALA A 1 196 ? -9.310 41.089 18.821 1.00 40.31 325 ALA A C 1
ATOM 1260 O O . ALA A 1 196 ? -10.508 41.280 18.619 1.00 40.45 325 ALA A O 1
ATOM 1262 N N . GLU A 1 197 ? -8.396 41.051 17.855 1.00 40.11 326 GLU A N 1
ATOM 1263 C CA . GLU A 1 197 ? -8.709 41.162 16.443 1.00 40.66 326 GLU A CA 1
ATOM 1264 C C . GLU A 1 197 ? -8.111 39.991 15.686 1.00 41.25 326 GLU A C 1
ATOM 1265 O O . GLU A 1 197 ? -7.136 39.390 16.139 1.00 41.43 326 GLU A O 1
ATOM 1271 N N . ARG A 1 198 ? -8.639 39.715 14.484 1.00 41.27 327 ARG A N 1
ATOM 1272 C CA . ARG A 1 198 ? -8.116 38.686 13.589 1.00 41.84 327 ARG A CA 1
ATOM 1273 C C . ARG A 1 198 ? -6.684 39.100 13.200 1.00 41.28 327 ARG A C 1
ATOM 1274 O O . ARG A 1 198 ? -6.404 40.288 13.066 1.00 41.41 327 ARG A O 1
ATOM 1282 N N . GLY A 1 199 ? -5.780 38.143 13.092 1.00 40.51 328 GLY A N 1
ATOM 1283 C CA . GLY A 1 199 ? -4.379 38.413 12.790 1.00 40.36 328 GLY A CA 1
ATOM 1284 C C . GLY A 1 199 ? -4.087 39.431 11.700 1.00 40.11 328 GLY A C 1
ATOM 1285 O O . GLY A 1 199 ? -3.188 40.262 11.848 1.00 40.30 328 GLY A O 1
ATOM 1286 N N . ASP A 1 200 ? -4.855 39.392 10.608 1.00 39.52 329 ASP A N 1
ATOM 1287 C CA . ASP A 1 200 ? -4.672 40.339 9.513 1.00 39.32 329 ASP A CA 1
ATOM 1288 C C . ASP A 1 200 ? -5.018 41.767 9.938 1.00 38.53 329 ASP A C 1
ATOM 1289 O O . ASP A 1 200 ? -4.227 42.673 9.699 1.00 38.65 329 ASP A O 1
ATOM 1294 N N . ILE A 1 201 ? -6.166 41.958 10.613 1.00 37.54 330 ILE A N 1
ATOM 1295 C CA . ILE A 1 201 ? -6.602 43.257 11.142 1.00 36.68 330 ILE A CA 1
ATOM 1296 C C . ILE A 1 201 ? -5.637 43.753 12.214 1.00 36.08 330 ILE A C 1
ATOM 1297 O O . ILE A 1 201 ? -5.373 44.950 12.298 1.00 36.34 330 ILE A O 1
ATOM 1302 N N . LEU A 1 202 ? -5.102 42.839 13.021 1.00 35.27 331 LEU A N 1
ATOM 1303 C CA . LEU A 1 202 ? -4.155 43.192 14.061 1.00 35.19 331 LEU A CA 1
ATOM 1304 C C . LEU A 1 202 ? -2.838 43.726 13.451 1.00 35.27 331 LEU A C 1
ATOM 1305 O O . LEU A 1 202 ? -2.439 44.847 13.777 1.00 35.71 331 LEU A O 1
ATOM 1310 N N . LEU A 1 203 ? -2.194 42.959 12.537 1.00 34.43 332 LEU A N 1
ATOM 1311 C CA . LEU A 1 203 ? -0.942 43.390 11.921 1.00 34.24 332 LEU A CA 1
ATOM 1312 C C . LEU A 1 203 ? -1.131 44.597 11.024 1.00 33.43 332 LEU A C 1
ATOM 1313 O O . LEU A 1 203 ? -0.256 45.440 10.981 1.00 33.39 332 LEU A O 1
ATOM 1318 N N . SER A 1 204 ? -2.274 44.709 10.338 1.00 32.73 333 SER A N 1
ATOM 1319 C CA . SER A 1 204 ? -2.555 45.858 9.482 1.00 32.41 333 SER A CA 1
ATOM 1320 C C . SER A 1 204 ? -2.677 47.127 10.288 1.00 31.78 333 SER A C 1
ATOM 1321 O O . SER A 1 204 ? -2.200 48.167 9.856 1.00 31.87 333 SER A O 1
ATOM 1324 N N . SER A 1 205 ? -3.329 47.055 11.451 1.00 30.96 334 SER A N 1
ATOM 1325 C CA . SER A 1 205 ? -3.493 48.213 12.319 1.00 30.37 334 SER A CA 1
ATOM 1326 C C . SER A 1 205 ? -2.152 48.598 12.922 1.00 30.81 334 SER A C 1
ATOM 1327 O O . SER A 1 205 ? -1.886 49.782 13.083 1.00 31.10 334 SER A O 1
ATOM 1330 N N . LEU A 1 206 ? -1.308 47.604 13.267 1.00 30.71 335 LEU A N 1
ATOM 1331 C CA . LEU A 1 206 ? 0.017 47.835 13.829 1.00 31.03 335 LEU A CA 1
ATOM 1332 C C . LEU A 1 206 ? 0.927 48.482 12.772 1.00 31.53 335 LEU A C 1
ATOM 1333 O O . LEU A 1 206 ? 1.593 49.477 13.058 1.00 31.83 335 LEU A O 1
ATOM 1338 N N . ILE A 1 207 ? 0.916 47.949 11.542 1.00 31.49 336 ILE A N 1
ATOM 1339 C CA . ILE A 1 207 ? 1.733 48.453 10.444 1.00 31.73 336 ILE A CA 1
ATOM 1340 C C . ILE A 1 207 ? 1.253 49.849 10.002 1.00 33.08 336 ILE A C 1
ATOM 1341 O O . ILE A 1 207 ? 2.069 50.767 9.907 1.00 33.65 336 ILE A O 1
ATOM 1346 N N . ARG A 1 208 ? -0.067 50.041 9.833 1.00 33.16 337 ARG A N 1
ATOM 1347 C CA . ARG A 1 208 ? -0.603 51.350 9.478 1.00 33.88 337 ARG A CA 1
ATOM 1348 C C . ARG A 1 208 ? -0.449 52.407 10.574 1.00 34.08 337 ARG A C 1
ATOM 1349 O O . ARG A 1 208 ? -0.821 53.554 10.350 1.00 34.59 337 ARG A O 1
ATOM 1357 N N . LYS A 1 209 ? 0.112 52.029 11.742 1.00 33.63 338 LYS A N 1
ATOM 1358 C CA . LYS A 1 209 ? 0.395 52.874 12.892 1.00 33.76 338 LYS A CA 1
ATOM 1359 C C . LYS A 1 209 ? -0.862 53.385 13.590 1.00 34.12 338 LYS A C 1
ATOM 1360 O O . LYS A 1 209 ? -0.879 54.504 14.094 1.00 34.70 338 LYS A O 1
ATOM 1366 N N . LYS A 1 210 ? -1.903 52.560 13.646 1.00 33.52 339 LYS A N 1
ATOM 1367 C CA . LYS A 1 210 ? -3.147 52.895 14.352 1.00 33.36 339 LYS A CA 1
ATOM 1368 C C . LYS A 1 210 ? -3.054 52.397 15.820 1.00 32.96 339 LYS A C 1
ATOM 1369 O O . LYS A 1 210 ? -3.506 53.062 16.757 1.00 33.16 339 LYS A O 1
ATOM 1375 N N . LEU A 1 211 ? -2.486 51.208 15.991 1.00 31.84 340 LEU A N 1
ATOM 1376 C CA . LEU A 1 211 ? -2.281 50.569 17.266 1.00 31.32 340 LEU A CA 1
ATOM 1377 C C . LEU A 1 211 ? -0.907 51.017 17.698 1.00 30.77 340 LEU A C 1
ATOM 1378 O O . LEU A 1 211 ? 0.047 50.744 16.973 1.00 31.24 340 LEU A O 1
ATOM 1383 N N . LEU A 1 212 ? -0.798 51.738 18.852 1.00 29.66 341 LEU A N 1
ATOM 1384 C CA . LEU A 1 212 ? 0.452 52.302 19.406 1.00 28.66 341 LEU A CA 1
ATOM 1385 C C . LEU A 1 212 ? 1.133 53.138 18.328 1.00 28.15 341 LEU A C 1
ATOM 1386 O O . LEU A 1 212 ? 2.120 52.690 17.744 1.00 27.99 341 LEU A O 1
ATOM 1391 N N . PRO A 1 213 ? 0.521 54.288 17.949 1.00 27.79 342 PRO A N 1
ATOM 1392 C CA . PRO A 1 213 ? 1.021 55.055 16.791 1.00 27.61 342 PRO A CA 1
ATOM 1393 C C . PRO A 1 213 ? 2.470 55.531 16.840 1.00 27.51 342 PRO A C 1
ATOM 1394 O O . PRO A 1 213 ? 3.065 55.692 15.775 1.00 27.98 342 PRO A O 1
ATOM 1398 N N . GLU A 1 214 ? 3.038 55.764 18.039 1.00 26.67 343 GLU A N 1
ATOM 1399 C CA . GLU A 1 214 ? 4.428 56.204 18.128 1.00 26.38 343 GLU A CA 1
ATOM 1400 C C . GLU A 1 214 ? 5.430 55.100 18.438 1.00 25.78 343 GLU A C 1
ATOM 1401 O O . GLU A 1 214 ? 6.587 55.399 18.731 1.00 26.03 343 GLU A O 1
ATOM 1407 N N . ALA A 1 215 ? 5.014 53.838 18.341 1.00 25.18 344 ALA A N 1
ATOM 1408 C CA . ALA A 1 215 ? 5.914 52.720 18.545 1.00 25.50 344 ALA A CA 1
ATOM 1409 C C . ALA A 1 215 ? 6.727 52.510 17.254 1.00 26.09 344 ALA A C 1
ATOM 1410 O O . ALA A 1 215 ? 6.204 52.711 16.156 1.00 26.11 344 ALA A O 1
ATOM 1412 N N . SER A 1 216 ? 8.007 52.138 17.378 1.00 26.43 345 SER A N 1
ATOM 1413 C CA . SER A 1 216 ? 8.831 51.874 16.196 1.00 26.86 345 SER A CA 1
ATOM 1414 C C . SER A 1 216 ? 8.548 50.487 15.634 1.00 27.73 345 SER A C 1
ATOM 1415 O O . SER A 1 216 ? 8.145 49.581 16.359 1.00 28.35 345 SER A O 1
ATOM 1418 N N . LEU A 1 217 ? 8.762 50.333 14.333 1.00 27.65 346 LEU A N 1
ATOM 1419 C CA . LEU A 1 217 ? 8.501 49.135 13.557 1.00 27.76 346 LEU A CA 1
ATOM 1420 C C . LEU A 1 217 ? 9.692 48.800 12.655 1.00 27.49 346 LEU A C 1
ATOM 1421 O O . LEU A 1 217 ? 10.181 49.675 11.946 1.00 27.72 346 LEU A O 1
ATOM 1426 N N . LEU A 1 218 ? 10.133 47.549 12.647 1.00 27.15 347 LEU A N 1
ATOM 1427 C CA . LEU A 1 218 ? 11.184 47.122 11.731 1.00 27.82 347 LEU A CA 1
ATOM 1428 C C . LEU A 1 218 ? 10.653 45.901 10.973 1.00 27.91 347 LEU A C 1
ATOM 1429 O O . LEU A 1 218 ? 10.479 44.842 11.573 1.00 28.35 347 LEU A O 1
ATOM 1434 N N . ILE A 1 219 ? 10.318 46.072 9.686 1.00 26.94 348 ILE A N 1
ATOM 1435 C CA . ILE A 1 219 ? 9.748 44.978 8.924 1.00 26.99 348 ILE A CA 1
ATOM 1436 C C . ILE A 1 219 ? 10.789 44.449 7.976 1.00 28.27 348 ILE A C 1
ATOM 1437 O O . ILE A 1 219 ? 11.331 45.241 7.217 1.00 28.82 348 ILE A O 1
ATOM 1442 N N . THR A 1 220 ? 11.080 43.132 7.995 1.00 28.36 349 THR A N 1
ATOM 1443 C CA . THR A 1 220 ? 12.008 42.569 7.014 1.00 29.06 349 THR A CA 1
ATOM 1444 C C . THR A 1 220 ? 11.172 41.797 5.999 1.00 30.04 349 THR A C 1
ATOM 1445 O O . THR A 1 220 ? 10.299 41.045 6.405 1.00 30.58 349 THR A O 1
ATOM 1449 N N . THR A 1 221 ? 11.392 42.004 4.695 1.00 30.09 350 THR A N 1
ATOM 1450 C CA . THR A 1 221 ? 10.611 41.320 3.666 1.00 30.99 350 THR A CA 1
ATOM 1451 C C . THR A 1 221 ? 11.417 41.072 2.380 1.00 31.98 350 THR A C 1
ATOM 1452 O O . THR A 1 221 ? 12.414 41.743 2.125 1.00 32.62 350 THR A O 1
ATOM 1456 N N . ARG A 1 222 ? 10.972 40.115 1.560 1.00 31.68 351 ARG A N 1
ATOM 1457 C CA . ARG A 1 222 ? 11.544 39.903 0.244 1.00 31.75 351 ARG A CA 1
ATOM 1458 C C . ARG A 1 222 ? 10.909 41.006 -0.605 1.00 33.07 351 ARG A C 1
ATOM 1459 O O . ARG A 1 222 ? 9.731 41.347 -0.405 1.00 33.52 351 ARG A O 1
ATOM 1467 N N . PRO A 1 223 ? 11.635 41.547 -1.599 1.00 33.32 352 PRO A N 1
ATOM 1468 C CA . PRO A 1 223 ? 11.052 42.603 -2.439 1.00 33.64 352 PRO A CA 1
ATOM 1469 C C . PRO A 1 223 ? 9.722 42.249 -3.123 1.00 34.30 352 PRO A C 1
ATOM 1470 O O . PRO A 1 223 ? 8.976 43.160 -3.491 1.00 34.54 352 PRO A O 1
ATOM 1474 N N . VAL A 1 224 ? 9.396 40.938 -3.262 1.00 34.25 353 VAL A N 1
ATOM 1475 C CA . VAL A 1 224 ? 8.139 40.505 -3.871 1.00 34.56 353 VAL A CA 1
ATOM 1476 C C . VAL A 1 224 ? 6.950 41.077 -3.129 1.00 35.39 353 VAL A C 1
ATOM 1477 O O . VAL A 1 224 ? 6.041 41.606 -3.767 1.00 35.79 353 VAL A O 1
ATOM 1481 N N . ALA A 1 225 ? 6.985 41.026 -1.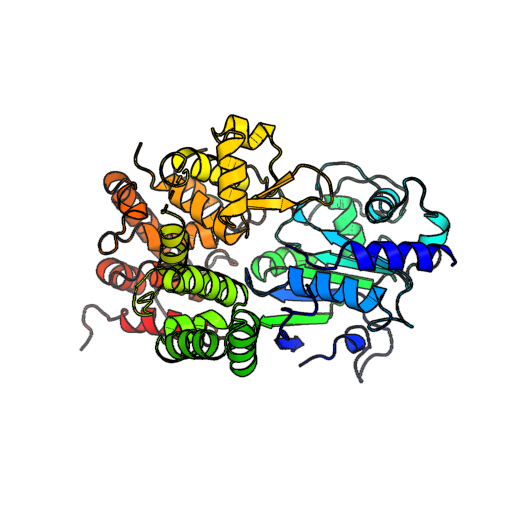785 1.00 35.35 354 ALA A N 1
ATOM 1482 C CA . ALA A 1 225 ? 5.875 41.503 -0.972 1.00 35.99 354 ALA A CA 1
ATOM 1483 C C . ALA A 1 225 ? 5.810 43.004 -0.802 1.00 36.90 354 ALA A C 1
ATOM 1484 O O . ALA A 1 225 ? 4.806 43.501 -0.307 1.00 37.36 354 ALA A O 1
ATOM 1486 N N . LEU A 1 226 ? 6.840 43.737 -1.223 1.00 37.22 355 LEU A N 1
ATOM 1487 C CA . LEU A 1 226 ? 6.883 45.196 -1.147 1.00 38.42 355 LEU A CA 1
ATOM 1488 C C . LEU A 1 226 ? 5.659 45.857 -1.793 1.00 39.99 355 LEU A C 1
ATOM 1489 O O . LEU A 1 226 ? 5.339 46.992 -1.457 1.00 40.01 355 LEU A O 1
ATOM 1494 N N . GLU A 1 227 ? 4.985 45.154 -2.729 1.00 41.21 356 GLU A N 1
ATOM 1495 C CA . GLU A 1 227 ? 3.775 45.649 -3.379 1.00 42.63 356 GLU A CA 1
ATOM 1496 C C . GLU A 1 227 ? 2.673 45.749 -2.319 1.00 42.77 356 GLU A C 1
ATOM 1497 O O . GLU A 1 227 ? 2.115 46.828 -2.101 1.00 43.19 356 GLU A O 1
ATOM 1503 N N . LYS A 1 228 ? 2.446 44.637 -1.602 1.00 42.04 357 LYS A N 1
ATOM 1504 C CA . LYS A 1 228 ? 1.445 44.468 -0.572 1.00 41.93 357 LYS A CA 1
ATOM 1505 C C . LYS A 1 228 ? 1.740 45.431 0.591 1.00 42.29 357 LYS A C 1
ATOM 1506 O O . LYS A 1 228 ? 0.877 46.217 0.988 1.00 42.65 357 LYS A O 1
ATOM 1512 N N . LEU A 1 229 ? 2.989 45.441 1.051 1.00 41.79 358 LEU A N 1
ATOM 1513 C CA . LEU A 1 229 ? 3.424 46.248 2.171 1.00 41.68 358 LEU A CA 1
ATOM 1514 C C . LEU A 1 229 ? 3.374 47.753 1.949 1.00 42.52 358 LEU A C 1
ATOM 1515 O O . LEU A 1 229 ? 2.919 48.451 2.838 1.00 42.90 358 LEU A O 1
ATOM 1520 N N . GLN A 1 230 ? 3.834 48.263 0.804 1.00 43.06 359 GLN A N 1
ATOM 1521 C CA . GLN A 1 230 ? 3.877 49.710 0.566 1.00 44.28 359 GLN A CA 1
ATOM 1522 C C . GLN A 1 230 ? 2.539 50.423 0.776 1.00 45.55 359 GLN A C 1
ATOM 1523 O O . GLN A 1 230 ? 2.526 51.610 1.113 1.00 46.00 359 GLN A O 1
ATOM 1525 N N . HIS A 1 231 ? 1.420 49.712 0.596 1.00 45.80 360 HIS A N 1
ATOM 1526 C CA . HIS A 1 231 ? 0.104 50.315 0.776 1.00 46.38 360 HIS A CA 1
ATOM 1527 C C . HIS A 1 231 ? -0.241 50.542 2.268 1.00 45.35 360 HIS A C 1
ATOM 1528 O O . HIS A 1 231 ? -1.007 51.444 2.588 1.00 45.44 360 HIS A O 1
ATOM 1535 N N . LEU A 1 232 ? 0.364 49.771 3.180 1.00 44.42 361 LEU A N 1
ATOM 1536 C CA . LEU A 1 232 ? 0.136 49.936 4.615 1.00 43.99 361 LEU A CA 1
ATOM 1537 C C . LEU A 1 232 ? 1.068 50.974 5.215 1.00 43.97 361 LEU A C 1
ATOM 1538 O O . LEU A 1 232 ? 0.650 51.746 6.068 1.00 44.05 361 LEU A O 1
ATOM 1543 N N . LEU A 1 233 ? 2.338 50.958 4.789 1.00 43.88 362 LEU A N 1
ATOM 1544 C CA . LEU A 1 233 ? 3.419 51.797 5.282 1.00 44.37 362 LEU A CA 1
ATOM 1545 C C . LEU A 1 233 ? 3.080 53.271 5.434 1.00 45.32 362 LEU A C 1
ATOM 1546 O O . LEU A 1 233 ? 2.415 53.871 4.586 1.00 45.27 362 LEU A O 1
ATOM 1551 N N . ASP A 1 234 ? 3.527 53.838 6.559 1.00 46.03 363 ASP A N 1
ATOM 1552 C CA . ASP A 1 234 ? 3.307 55.225 6.946 1.00 47.15 363 ASP A CA 1
ATOM 1553 C C . ASP A 1 234 ? 4.667 55.883 7.088 1.00 47.34 363 ASP A C 1
ATOM 1554 O O . ASP A 1 234 ? 5.335 55.639 8.089 1.00 47.55 363 ASP A O 1
ATOM 1559 N N . HIS A 1 235 ? 5.088 56.689 6.087 1.00 47.09 364 HIS A N 1
ATOM 1560 C CA . HIS A 1 235 ? 6.397 57.374 6.065 1.00 47.29 364 HIS A CA 1
ATOM 1561 C C . HIS A 1 235 ? 7.568 56.419 6.385 1.00 45.85 364 HIS A C 1
ATOM 1562 O O . HIS A 1 235 ? 8.259 56.607 7.394 1.00 46.42 364 HIS A O 1
ATOM 1569 N N . PRO A 1 236 ? 7.807 55.384 5.566 1.00 43.82 365 PRO A N 1
ATOM 1570 C CA . PRO A 1 236 ? 8.850 54.414 5.919 1.00 42.67 365 PRO A CA 1
ATOM 1571 C C . PRO A 1 236 ? 10.252 54.738 5.428 1.00 41.62 365 PRO A C 1
ATOM 1572 O O . PRO A 1 236 ? 10.419 55.321 4.362 1.00 42.08 365 PRO A O 1
ATOM 1576 N N . ARG A 1 237 ? 11.261 54.320 6.185 1.00 40.09 366 ARG A N 1
ATOM 1577 C CA . ARG A 1 237 ? 12.645 54.449 5.758 1.00 39.12 366 ARG A CA 1
ATOM 1578 C C . ARG A 1 237 ? 12.956 53.106 5.105 1.00 37.91 366 ARG A C 1
ATOM 1579 O O . ARG A 1 237 ? 12.831 52.080 5.767 1.00 38.15 366 ARG A O 1
ATOM 1587 N N . HIS A 1 238 ? 13.289 53.091 3.805 1.00 36.55 367 HIS A N 1
ATOM 1588 C CA . HIS A 1 238 ? 13.582 51.836 3.115 1.00 35.55 367 HIS A CA 1
ATOM 1589 C C . HIS A 1 238 ? 15.068 51.544 3.101 1.00 35.18 367 HIS A C 1
ATOM 1590 O O . HIS A 1 238 ? 15.865 52.375 2.686 1.00 35.44 367 HIS A O 1
ATOM 1597 N N . VAL A 1 239 ? 15.448 50.379 3.594 1.00 34.72 368 VAL A N 1
ATOM 1598 C CA . VAL A 1 239 ? 16.834 49.940 3.629 1.00 34.95 368 VAL A CA 1
ATOM 1599 C C . VAL A 1 239 ? 16.949 48.612 2.852 1.00 35.79 368 VAL A C 1
ATOM 1600 O O . VAL A 1 239 ? 16.006 47.811 2.840 1.00 35.76 368 VAL A O 1
ATOM 1604 N N . GLU A 1 240 ? 18.075 48.399 2.167 1.00 36.35 369 GLU A N 1
ATOM 1605 C CA . GLU A 1 240 ? 18.263 47.186 1.395 1.00 37.49 369 GLU A CA 1
ATOM 1606 C C . GLU A 1 240 ? 19.421 46.317 1.875 1.00 37.83 369 GLU A C 1
ATOM 1607 O O . GLU A 1 240 ? 20.540 46.805 1.964 1.00 38.12 369 GLU A O 1
ATOM 1613 N N . ILE A 1 241 ? 19.167 45.023 2.149 1.00 37.64 370 ILE A N 1
ATOM 1614 C CA . ILE A 1 241 ? 20.217 44.077 2.521 1.00 38.02 370 ILE A CA 1
ATOM 1615 C C . ILE A 1 241 ? 20.840 43.486 1.241 1.00 39.19 370 ILE A C 1
ATOM 1616 O O . ILE A 1 241 ? 20.209 42.695 0.526 1.00 39.62 370 ILE A O 1
ATOM 1621 N N . LEU A 1 242 ? 22.064 43.903 0.928 1.00 39.30 371 LEU A N 1
ATOM 1622 C CA . LEU A 1 242 ? 22.757 43.438 -0.272 1.00 39.59 371 LEU A CA 1
ATOM 1623 C C . LEU A 1 242 ? 23.589 42.170 -0.062 1.00 40.40 371 LEU A C 1
ATOM 1624 O O . LEU A 1 242 ? 24.239 41.720 -0.997 1.00 40.95 371 LEU A O 1
ATOM 1629 N N . GLY A 1 243 ? 23.621 41.640 1.149 1.00 40.63 372 GLY A N 1
ATOM 1630 C CA . GLY A 1 243 ? 24.383 40.440 1.445 1.00 41.50 372 GLY A CA 1
ATOM 1631 C C . GLY A 1 243 ? 25.854 40.687 1.708 1.00 42.35 372 GLY A C 1
ATOM 1632 O O . GLY A 1 243 ? 26.243 41.714 2.268 1.00 42.77 372 GLY A O 1
ATOM 1633 N N . PHE A 1 244 ? 26.684 39.730 1.310 1.00 42.27 373 PHE A N 1
ATOM 1634 C CA . PHE A 1 244 ? 28.110 39.772 1.551 1.00 42.73 373 PHE A CA 1
ATOM 1635 C C . PHE A 1 244 ? 28.895 40.508 0.476 1.00 44.16 373 PHE A C 1
ATOM 1636 O O . PHE A 1 244 ? 28.676 40.310 -0.719 1.00 44.55 373 PHE A O 1
ATOM 1644 N N . SER A 1 245 ? 29.861 41.317 0.910 1.00 44.68 374 SER A N 1
ATOM 1645 C CA . SER A 1 245 ? 30.813 41.978 0.026 1.00 45.58 374 SER A CA 1
ATOM 1646 C C . SER A 1 245 ? 31.803 40.895 -0.443 1.00 46.10 374 SER A C 1
ATOM 1647 O O . SER A 1 245 ? 31.819 39.798 0.128 1.00 46.47 374 SER A O 1
ATOM 1650 N N . GLU A 1 246 ? 32.688 41.201 -1.416 1.00 46.09 375 GLU A N 1
ATOM 1651 C CA . GLU A 1 246 ? 33.723 40.233 -1.811 1.00 46.26 375 GLU A CA 1
ATOM 1652 C C . GLU A 1 246 ? 34.672 39.970 -0.627 1.00 46.59 375 GLU A C 1
ATOM 1653 O O . GLU A 1 246 ? 35.086 38.834 -0.411 1.00 46.74 375 GLU A O 1
ATOM 1659 N N . ALA A 1 247 ? 34.945 41.002 0.176 1.00 46.64 376 ALA A N 1
ATOM 1660 C CA . ALA A 1 247 ? 35.773 40.876 1.360 1.00 47.50 376 ALA A CA 1
ATOM 1661 C C . ALA A 1 247 ? 35.059 40.025 2.422 1.00 48.33 376 ALA A C 1
ATOM 1662 O O . ALA A 1 247 ? 35.685 39.128 2.990 1.00 48.63 376 ALA A O 1
ATOM 1664 N N . LYS A 1 248 ? 33.747 40.281 2.678 1.00 48.37 377 LYS A N 1
ATOM 1665 C CA . LYS A 1 248 ? 32.968 39.502 3.659 1.00 48.74 377 LYS A CA 1
ATOM 1666 C C . LYS A 1 248 ? 32.678 38.049 3.209 1.00 48.76 377 LYS A C 1
ATOM 1667 O O . LYS A 1 248 ? 32.341 37.195 4.029 1.00 48.90 377 LYS A O 1
ATOM 1673 N N . ARG A 1 249 ? 32.821 37.777 1.913 1.00 48.34 378 ARG A N 1
ATOM 1674 C CA . ARG A 1 249 ? 32.667 36.453 1.347 1.00 48.45 378 ARG A CA 1
ATOM 1675 C C . ARG A 1 249 ? 33.862 35.624 1.838 1.00 49.15 378 ARG A C 1
ATOM 1676 O O . ARG A 1 249 ? 33.673 34.535 2.374 1.00 49.51 378 ARG A O 1
ATOM 1684 N N . LYS A 1 250 ? 35.091 36.172 1.703 1.00 49.15 379 LYS A N 1
ATOM 1685 C CA . LYS A 1 250 ? 36.326 35.522 2.132 1.00 49.76 379 LYS A CA 1
ATOM 1686 C C . LYS A 1 250 ? 36.277 35.316 3.627 1.00 50.45 379 LYS A C 1
ATOM 1687 O O . LYS A 1 250 ? 36.486 34.201 4.083 1.00 50.71 379 LYS A O 1
ATOM 1693 N N . GLU A 1 251 ? 35.870 36.353 4.376 1.00 50.60 380 GLU A N 1
ATOM 1694 C CA . GLU A 1 251 ? 35.695 36.290 5.823 1.00 51.19 380 GLU A CA 1
ATOM 1695 C C . GLU A 1 251 ? 34.799 35.118 6.248 1.00 51.44 380 GLU A C 1
ATOM 1696 O O . GLU A 1 251 ? 35.217 34.347 7.101 1.00 51.84 380 GLU A O 1
ATOM 1702 N N . TYR A 1 252 ? 33.620 34.926 5.606 1.00 51.17 381 TYR A N 1
ATOM 1703 C CA . TYR A 1 252 ? 32.724 33.805 5.932 1.00 51.13 381 TYR A CA 1
ATOM 1704 C C . TYR A 1 252 ? 33.427 32.475 5.749 1.00 51.37 381 TYR A C 1
ATOM 1705 O O . TYR A 1 252 ? 33.317 31.604 6.598 1.00 50.90 381 TYR A O 1
ATOM 1714 N N . PHE A 1 253 ? 34.150 32.322 4.643 1.00 51.81 382 PHE A N 1
ATOM 1715 C CA . PHE A 1 253 ? 34.859 31.095 4.352 1.00 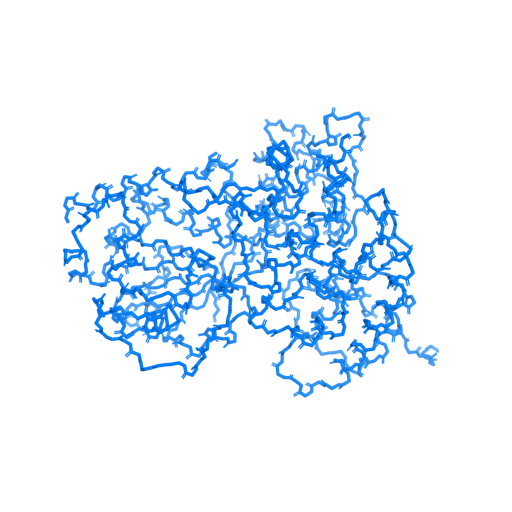52.72 382 PHE A CA 1
ATOM 1716 C C . PHE A 1 253 ? 35.929 30.804 5.401 1.00 54.20 382 PHE A C 1
ATOM 1717 O O . PHE A 1 253 ? 36.087 29.656 5.810 1.00 54.70 382 PHE A O 1
ATOM 1725 N N . PHE A 1 254 ? 36.608 31.842 5.900 1.00 54.70 383 PHE A N 1
ATOM 1726 C CA . PHE A 1 254 ? 37.638 31.662 6.920 1.00 55.40 383 PHE A CA 1
ATOM 1727 C C . PHE A 1 254 ? 37.047 31.487 8.334 1.00 56.36 383 PHE A C 1
ATOM 1728 O O . PHE A 1 254 ? 37.709 30.917 9.192 1.00 56.76 383 PHE A O 1
ATOM 1736 N N . LYS A 1 255 ? 35.792 31.912 8.560 1.00 56.56 384 LYS A N 1
ATOM 1737 C CA . LYS A 1 255 ? 35.083 31.729 9.830 1.00 57.11 384 LYS A CA 1
ATOM 1738 C C . LYS A 1 255 ? 34.462 30.331 9.868 1.00 57.51 384 LYS A C 1
ATOM 1739 O O . LYS A 1 255 ? 34.464 29.693 10.918 1.00 58.03 384 LYS A O 1
ATOM 1745 N N . TYR A 1 256 ? 33.899 29.873 8.734 1.00 57.24 385 TYR A N 1
ATOM 1746 C CA . TYR A 1 256 ? 33.272 28.565 8.606 1.00 57.45 385 TYR A CA 1
ATOM 1747 C C . TYR A 1 256 ? 34.321 27.489 8.835 1.00 59.09 385 TYR A C 1
ATOM 1748 O O . TYR A 1 256 ? 34.106 26.611 9.661 1.00 59.23 385 TYR A O 1
ATOM 1757 N N . PHE A 1 257 ? 35.458 27.559 8.128 1.00 60.28 386 PHE A N 1
ATOM 1758 C CA . PHE A 1 257 ? 36.511 26.561 8.294 1.00 62.18 386 PHE A CA 1
ATOM 1759 C C . PHE A 1 257 ? 37.515 26.948 9.386 1.00 64.74 386 PHE A C 1
ATOM 1760 O O . PHE A 1 257 ? 38.241 27.938 9.251 1.00 65.25 386 PHE A O 1
ATOM 1768 N N . SER A 1 258 ? 37.574 26.156 10.460 1.00 66.05 387 SER A N 1
ATOM 1769 C CA . SER A 1 258 ? 38.505 26.428 11.553 1.00 67.88 387 SER A CA 1
ATOM 1770 C C . SER A 1 258 ? 39.974 26.049 11.233 1.00 69.08 387 SER A C 1
ATOM 1771 O O . SER A 1 258 ? 40.840 26.280 12.079 1.00 69.61 387 SER A O 1
ATOM 1774 N N . ASP A 1 259 ? 40.258 25.507 10.022 1.00 69.24 388 ASP A N 1
ATOM 1775 C CA . ASP A 1 259 ? 41.615 25.173 9.569 1.00 70.20 388 ASP A CA 1
ATOM 1776 C C . ASP A 1 259 ? 41.955 26.035 8.341 1.00 71.03 388 ASP A C 1
ATOM 1777 O O . ASP A 1 259 ? 41.331 25.879 7.290 1.00 71.10 388 ASP A O 1
ATOM 1782 N N . GLU A 1 260 ? 42.973 26.906 8.470 1.00 71.29 389 GLU A N 1
ATOM 1783 C CA . GLU A 1 260 ? 43.448 27.820 7.423 1.00 71.84 389 GLU A CA 1
ATOM 1784 C C . GLU A 1 260 ? 43.677 27.188 6.065 1.00 71.26 389 GLU A C 1
ATOM 1785 O O . GLU A 1 260 ? 43.427 27.838 5.056 1.00 71.63 389 GLU A O 1
ATOM 1791 N N . ALA A 1 261 ? 44.182 25.949 6.024 1.00 70.28 390 ALA A N 1
ATOM 1792 C CA . ALA A 1 261 ? 44.427 25.269 4.754 1.00 69.56 390 ALA A CA 1
ATOM 1793 C C . ALA A 1 261 ? 43.115 24.933 4.060 1.00 68.80 390 ALA A C 1
ATOM 1794 O O . ALA A 1 261 ? 43.016 25.076 2.840 1.00 68.99 390 ALA A O 1
ATOM 1796 N N . GLN A 1 262 ? 42.103 24.504 4.836 1.00 67.82 391 GLN A N 1
ATOM 1797 C CA . GLN A 1 262 ? 40.784 24.163 4.304 1.00 67.34 391 GLN A CA 1
ATOM 1798 C C . GLN A 1 262 ? 40.005 25.405 3.863 1.00 66.04 391 GLN A C 1
ATOM 1799 O O . GLN A 1 262 ? 39.378 25.386 2.800 1.00 66.13 391 GLN A O 1
ATOM 1805 N N . ALA A 1 263 ? 40.056 26.483 4.666 1.00 64.62 392 ALA A N 1
ATOM 1806 C CA . ALA A 1 263 ? 39.372 27.737 4.361 1.00 63.88 392 ALA A CA 1
ATOM 1807 C C . ALA A 1 263 ? 39.942 28.386 3.096 1.00 63.28 392 ALA A C 1
ATOM 1808 O O . ALA A 1 263 ? 39.185 28.894 2.266 1.00 63.42 392 ALA A O 1
ATOM 1810 N N . ARG A 1 264 ? 41.274 28.344 2.932 1.00 62.29 393 ARG A N 1
ATOM 1811 C CA . ARG A 1 264 ? 41.924 28.900 1.745 1.00 61.47 393 ARG A CA 1
ATOM 1812 C C . ARG A 1 264 ? 41.649 28.051 0.504 1.00 59.92 393 ARG A C 1
ATOM 1813 O O . ARG A 1 264 ? 41.556 28.598 -0.591 1.00 59.95 393 ARG A O 1
ATOM 1821 N N . ALA A 1 265 ? 41.503 26.727 0.667 1.00 58.50 394 ALA A N 1
ATOM 1822 C CA . ALA A 1 265 ? 41.210 25.842 -0.461 1.00 57.84 394 ALA A CA 1
ATOM 1823 C C . ALA A 1 265 ? 39.775 26.020 -0.948 1.00 56.94 394 ALA A C 1
ATOM 1824 O O . ALA A 1 265 ? 39.515 25.921 -2.144 1.00 57.19 394 ALA A O 1
ATOM 1826 N N . ALA A 1 266 ? 38.841 26.248 -0.022 1.00 55.70 395 ALA A N 1
ATOM 1827 C CA . ALA A 1 266 ? 37.446 26.426 -0.372 1.00 54.81 395 ALA A CA 1
ATOM 1828 C C . ALA A 1 266 ? 37.229 27.792 -1.013 1.00 54.03 395 ALA A C 1
ATOM 1829 O O . ALA A 1 266 ? 36.470 27.893 -1.974 1.00 54.37 395 ALA A O 1
ATOM 1831 N N . PHE A 1 267 ? 37.904 28.838 -0.508 1.00 52.94 396 PHE A N 1
ATOM 1832 C CA . PHE A 1 267 ? 37.764 30.169 -1.086 1.00 52.37 396 PHE A CA 1
ATOM 1833 C C . PHE A 1 267 ? 38.380 30.224 -2.475 1.00 52.12 396 PHE A C 1
ATOM 1834 O O . PHE A 1 267 ? 37.821 30.859 -3.366 1.00 52.16 396 PHE A O 1
ATOM 1842 N N . SER A 1 268 ? 39.519 29.544 -2.675 1.00 51.76 397 SER A N 1
ATOM 1843 C CA . SER A 1 268 ? 40.161 29.494 -3.991 1.00 51.59 397 SER A CA 1
ATOM 1844 C C . SER A 1 268 ? 39.265 28.825 -5.016 1.00 51.43 397 SER A C 1
ATOM 1845 O O . SER A 1 268 ? 39.308 29.197 -6.180 1.00 51.92 397 SER A O 1
ATOM 1848 N N . LEU A 1 269 ? 38.453 27.851 -4.595 1.00 50.65 398 LEU A N 1
ATOM 1849 C CA . LEU A 1 269 ? 37.534 27.169 -5.487 1.00 50.56 398 LEU A CA 1
ATOM 1850 C C . LEU A 1 269 ? 36.447 28.117 -5.983 1.00 50.40 398 LEU A C 1
ATOM 1851 O O . LEU A 1 269 ? 36.056 28.058 -7.145 1.00 50.42 398 LEU A O 1
ATOM 1856 N N . ILE A 1 270 ? 35.965 28.995 -5.097 1.00 50.03 399 ILE A N 1
ATOM 1857 C CA . ILE A 1 270 ? 34.921 29.966 -5.405 1.00 49.79 399 ILE A CA 1
ATOM 1858 C C . ILE A 1 270 ? 35.470 31.080 -6.291 1.00 49.00 399 ILE A C 1
ATOM 1859 O O . ILE A 1 270 ? 34.796 31.483 -7.231 1.00 48.70 399 ILE A O 1
ATOM 1864 N N . GLN A 1 271 ? 36.714 31.518 -6.028 1.00 48.60 400 GLN A N 1
ATOM 1865 C CA . GLN A 1 271 ? 37.423 32.542 -6.793 1.00 48.77 400 GLN A CA 1
ATOM 1866 C C . GLN A 1 271 ? 37.596 32.140 -8.272 1.00 48.62 400 GLN A C 1
ATOM 1867 O O . GLN A 1 271 ? 37.664 33.000 -9.148 1.00 48.48 400 GLN A O 1
ATOM 1873 N N . GLU A 1 272 ? 37.655 30.824 -8.537 1.00 48.10 401 GLU A N 1
ATOM 1874 C CA . GLU A 1 272 ? 37.805 30.234 -9.855 1.00 47.72 401 GLU A CA 1
ATOM 1875 C C . GLU A 1 272 ? 36.469 30.068 -10.577 1.00 46.94 401 GLU A C 1
ATOM 1876 O O . GLU A 1 272 ? 36.424 30.188 -11.802 1.00 47.47 401 GLU A O 1
ATOM 1882 N N . ASN A 1 273 ? 35.405 29.713 -9.848 1.00 45.81 402 ASN A N 1
ATOM 1883 C CA . ASN A 1 273 ? 34.100 29.514 -10.464 1.00 45.52 402 ASN A CA 1
ATOM 1884 C C . ASN A 1 273 ? 33.419 30.843 -10.536 1.00 44.65 402 ASN A C 1
ATOM 1885 O O . ASN A 1 273 ? 33.106 31.400 -9.502 1.00 44.87 402 ASN A O 1
ATOM 1890 N N . GLU A 1 274 ? 33.156 31.354 -11.745 1.00 43.88 403 GLU A N 1
ATOM 1891 C CA . GLU A 1 274 ? 32.492 32.640 -11.904 1.00 43.42 403 GLU A CA 1
ATOM 1892 C C . GLU A 1 274 ? 31.114 32.640 -11.261 1.00 42.75 403 GLU A C 1
ATOM 1893 O O . GLU A 1 274 ? 30.770 33.593 -10.562 1.00 42.94 403 GLU A O 1
ATOM 1899 N N . VAL A 1 275 ? 30.355 31.543 -11.448 1.00 41.65 404 VAL A N 1
ATOM 1900 C CA . VAL A 1 275 ? 29.014 31.389 -10.892 1.00 41.05 404 VAL A CA 1
ATOM 1901 C C . VAL A 1 275 ? 29.014 31.341 -9.370 1.00 41.05 404 VAL A C 1
ATOM 1902 O O . VAL A 1 275 ? 28.238 32.059 -8.743 1.00 41.40 404 VAL A O 1
ATOM 1906 N N . LEU A 1 276 ? 29.865 30.494 -8.770 1.00 40.21 405 LEU A N 1
ATOM 1907 C CA . LEU A 1 276 ? 29.903 30.373 -7.321 1.00 39.36 405 LEU A CA 1
ATOM 1908 C C . LEU A 1 276 ? 30.449 31.604 -6.667 1.00 38.98 405 LEU A C 1
ATOM 1909 O O . LEU A 1 276 ? 29.989 31.951 -5.588 1.00 39.75 405 LEU A O 1
ATOM 1914 N N . PHE A 1 277 ? 31.396 32.300 -7.304 1.00 37.97 406 PHE A N 1
ATOM 1915 C CA . PHE A 1 277 ? 31.927 33.537 -6.743 1.00 37.54 406 PHE A CA 1
ATOM 1916 C C . PHE A 1 277 ? 30.806 34.594 -6.709 1.00 37.45 406 PHE A C 1
ATOM 1917 O O . PHE A 1 277 ? 30.590 35.233 -5.680 1.00 36.99 406 PHE A O 1
ATOM 1925 N N . THR A 1 278 ? 30.063 34.723 -7.838 1.00 37.47 407 THR A N 1
ATOM 1926 C CA . THR A 1 278 ? 28.954 35.668 -8.004 1.00 37.34 407 THR A CA 1
ATOM 1927 C C . THR A 1 278 ? 27.796 35.347 -7.065 1.00 37.01 407 THR A C 1
ATOM 1928 O O . THR A 1 278 ? 27.289 36.244 -6.392 1.00 36.96 407 THR A O 1
ATOM 1932 N N . MET A 1 279 ? 27.408 34.066 -6.992 1.00 36.56 408 MET A N 1
ATOM 1933 C CA . MET A 1 279 ? 26.314 33.610 -6.147 1.00 36.74 408 MET A CA 1
ATOM 1934 C C . MET A 1 279 ? 26.604 33.757 -4.668 1.00 36.99 408 MET A C 1
ATOM 1935 O O . MET A 1 279 ? 25.665 33.917 -3.892 1.00 37.82 408 MET A O 1
ATOM 1940 N N . CYS A 1 280 ? 27.880 33.709 -4.262 1.00 36.05 409 CYS A N 1
ATOM 1941 C CA . CYS A 1 280 ? 28.219 33.768 -2.851 1.00 35.82 409 CYS A CA 1
ATOM 1942 C C . CYS A 1 280 ? 27.994 35.133 -2.197 1.00 36.07 409 CYS A C 1
ATOM 1943 O O . CYS A 1 280 ? 28.243 35.265 -0.994 1.00 36.36 409 CYS A O 1
ATOM 1946 N N . PHE A 1 281 ? 27.412 36.106 -2.925 1.00 35.73 410 PHE A N 1
ATOM 1947 C CA . PHE A 1 281 ? 27.000 37.353 -2.283 1.00 36.07 410 PHE A CA 1
ATOM 1948 C C . PHE A 1 281 ? 25.816 37.026 -1.304 1.00 36.24 410 PHE A C 1
ATOM 1949 O O . PHE A 1 281 ? 25.689 37.652 -0.264 1.00 36.20 410 PHE A O 1
ATOM 1957 N N . ILE A 1 282 ? 24.994 36.008 -1.628 1.00 36.32 411 ILE A N 1
ATOM 1958 C CA . ILE A 1 282 ? 23.906 35.533 -0.793 1.00 36.86 411 ILE A CA 1
ATOM 1959 C C . ILE A 1 282 ? 24.523 34.672 0.302 1.00 37.72 411 ILE A C 1
ATOM 1960 O O . ILE A 1 282 ? 25.113 33.627 0.012 1.00 38.19 411 ILE A O 1
ATOM 1965 N N . PRO A 1 283 ? 24.402 35.084 1.572 1.00 37.59 412 PRO A N 1
ATOM 1966 C CA . PRO A 1 283 ? 24.972 34.281 2.662 1.00 37.44 412 PRO A CA 1
ATOM 1967 C C . PRO A 1 283 ? 24.442 32.843 2.731 1.00 37.63 412 PRO A C 1
ATOM 1968 O O . PRO A 1 283 ? 25.158 31.963 3.200 1.00 37.77 412 PRO A O 1
ATOM 1972 N N . LEU A 1 284 ? 23.218 32.582 2.229 1.00 37.44 413 LEU A N 1
ATOM 1973 C CA . LEU A 1 284 ? 22.688 31.217 2.200 1.00 37.58 413 LEU A CA 1
ATOM 1974 C C . LEU A 1 284 ? 23.530 30.371 1.238 1.00 38.73 413 LEU A C 1
ATOM 1975 O O . LEU A 1 284 ? 23.889 29.25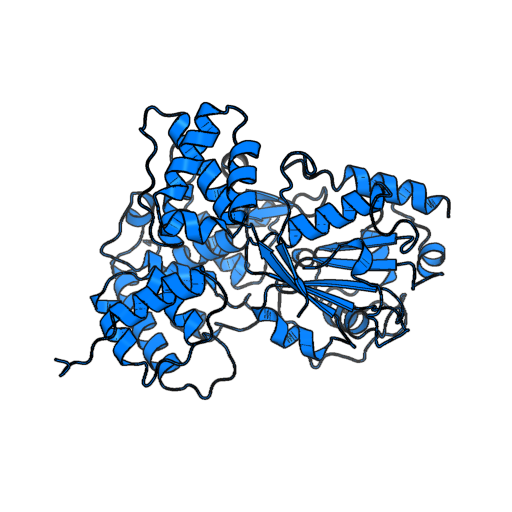1 1.589 1.00 39.45 413 LEU A O 1
ATOM 1980 N N . VAL A 1 285 ? 23.900 30.921 0.056 1.00 38.59 414 VAL A N 1
ATOM 1981 C CA . VAL A 1 285 ? 24.756 30.226 -0.909 1.00 39.03 414 VAL A CA 1
ATOM 1982 C C . VAL A 1 285 ? 26.112 29.950 -0.265 1.00 40.48 414 VAL A C 1
ATOM 1983 O O . VAL A 1 285 ? 26.616 28.844 -0.393 1.00 41.05 414 VAL A O 1
ATOM 1987 N N . CYS A 1 286 ? 26.646 30.902 0.530 1.00 40.92 415 CYS A N 1
ATOM 1988 C CA . CYS A 1 286 ? 27.902 30.725 1.263 1.00 41.47 415 CYS A CA 1
ATOM 1989 C C . CYS A 1 286 ? 27.840 29.515 2.172 1.00 42.26 415 CYS A C 1
ATOM 1990 O O . CYS A 1 286 ? 28.757 28.713 2.166 1.00 42.43 415 CYS A O 1
ATOM 1993 N N . TRP A 1 287 ? 26.746 29.360 2.917 1.00 42.94 416 TRP A N 1
ATOM 1994 C CA . TRP A 1 287 ? 26.560 28.227 3.818 1.00 44.11 416 TRP A CA 1
ATOM 1995 C C . TRP A 1 287 ? 26.389 26.912 3.053 1.00 44.66 416 TRP A C 1
ATOM 1996 O O . TRP A 1 287 ? 27.068 25.945 3.365 1.00 44.69 416 TRP A O 1
ATOM 2007 N N . ILE A 1 288 ? 25.501 26.882 2.052 1.00 45.07 417 ILE A N 1
ATOM 2008 C CA . ILE A 1 288 ? 25.225 25.704 1.232 1.00 46.18 417 ILE A CA 1
ATOM 2009 C C . ILE A 1 288 ? 26.518 25.176 0.581 1.00 47.75 417 ILE A C 1
ATOM 2010 O O . ILE A 1 288 ? 26.821 23.979 0.663 1.00 48.17 417 ILE A O 1
ATOM 2015 N N . VAL A 1 289 ? 27.288 26.085 -0.034 1.00 48.20 418 VAL A N 1
ATOM 2016 C CA . VAL A 1 289 ? 28.559 25.758 -0.664 1.00 48.83 418 VAL A CA 1
ATOM 2017 C C . VAL A 1 289 ? 29.592 25.259 0.359 1.00 49.75 418 VAL A C 1
ATOM 2018 O O . VAL A 1 289 ? 30.201 24.220 0.138 1.00 50.14 418 VAL A O 1
ATOM 2022 N N . CYS A 1 290 ? 29.757 25.963 1.480 1.00 50.10 419 CYS A N 1
ATOM 2023 C CA . CYS A 1 290 ? 30.695 25.561 2.526 1.00 51.06 419 CYS A CA 1
ATOM 2024 C C . CYS A 1 290 ? 30.360 24.197 3.133 1.00 52.52 419 CYS A C 1
ATOM 2025 O O . CYS A 1 290 ? 31.264 23.402 3.388 1.00 52.57 419 CYS A O 1
ATOM 2028 N N . THR A 1 291 ? 29.070 23.926 3.360 1.00 53.46 420 THR A N 1
ATOM 2029 C CA . THR A 1 291 ? 28.623 22.668 3.947 1.00 54.90 420 THR A CA 1
ATOM 2030 C C . THR A 1 291 ? 28.906 21.469 3.041 1.00 56.83 420 THR A C 1
ATOM 2031 O O . THR A 1 291 ? 29.405 20.449 3.518 1.00 57.35 420 THR A O 1
ATOM 2035 N N . GLY A 1 292 ? 28.632 21.609 1.748 1.00 57.66 421 GLY A N 1
ATOM 2036 C CA . GLY A 1 292 ? 28.885 20.545 0.784 1.00 59.01 421 GLY A CA 1
ATOM 2037 C C . GLY A 1 292 ? 30.359 20.342 0.487 1.00 60.47 421 GLY A C 1
ATOM 2038 O O . GLY A 1 292 ? 30.771 19.247 0.104 1.00 60.63 421 GLY A O 1
ATOM 2039 N N . LEU A 1 293 ? 31.161 21.404 0.633 1.00 61.51 422 LEU A N 1
ATOM 2040 C CA . LEU A 1 293 ? 32.612 21.354 0.458 1.00 63.05 422 LEU A CA 1
ATOM 2041 C C . LEU A 1 293 ? 33.269 20.681 1.677 1.00 65.27 422 LEU A C 1
ATOM 2042 O O . LEU A 1 293 ? 34.310 20.057 1.524 1.00 65.37 422 LEU A O 1
ATOM 2047 N N . LYS A 1 294 ? 32.661 20.804 2.878 1.00 66.96 423 LYS A N 1
ATOM 2048 C CA . LYS A 1 294 ? 33.126 20.180 4.116 1.00 69.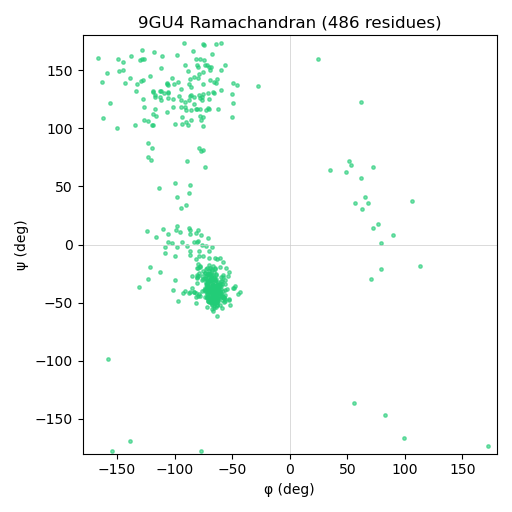18 423 LYS A CA 1
ATOM 2049 C C . LYS A 1 294 ? 32.959 18.655 4.006 1.00 71.61 423 LYS A C 1
ATOM 2050 O O . LYS A 1 294 ? 33.865 17.911 4.393 1.00 71.92 423 LYS A O 1
ATOM 2056 N N . GLN A 1 295 ? 31.824 18.194 3.428 1.00 73.01 424 GLN A N 1
ATOM 2057 C CA . GLN A 1 295 ? 31.533 16.768 3.203 1.00 74.62 424 GLN A CA 1
ATOM 2058 C C . GLN A 1 295 ? 32.502 16.163 2.184 1.00 76.08 424 GLN A C 1
ATOM 2059 O O . GLN A 1 295 ? 32.924 15.017 2.333 1.00 76.20 424 GLN A O 1
ATOM 2061 N N . GLN A 1 296 ? 32.869 16.950 1.166 1.00 77.16 425 GLN A N 1
ATOM 2062 C CA . GLN A 1 296 ? 33.829 16.595 0.119 1.00 78.75 425 GLN A CA 1
ATOM 2063 C C . GLN A 1 296 ? 35.258 16.465 0.704 1.00 80.04 425 GLN A C 1
ATOM 2064 O O . GLN A 1 296 ? 36.063 15.683 0.198 1.00 80.19 425 GLN A O 1
ATOM 2070 N N . MET A 1 297 ? 35.562 17.235 1.768 1.00 80.78 426 MET A N 1
ATOM 2071 C CA . MET A 1 297 ? 36.836 17.203 2.482 1.00 81.90 426 MET A CA 1
ATOM 2072 C C . MET A 1 297 ? 36.935 15.982 3.401 1.00 83.33 426 MET A C 1
ATOM 2073 O O . MET A 1 297 ? 38.049 15.539 3.691 1.00 83.79 426 MET A O 1
ATOM 2078 N N . GLU A 1 298 ? 35.783 15.457 3.887 1.00 83.71 427 GLU A N 1
ATOM 2079 C CA . GLU A 1 298 ? 35.742 14.247 4.716 1.00 84.40 427 GLU A CA 1
ATOM 2080 C C . GLU A 1 298 ? 36.180 13.052 3.853 1.00 84.82 427 GLU A C 1
ATOM 2081 O O . GLU A 1 298 ? 36.989 12.235 4.296 1.00 85.13 427 GLU A O 1
ATOM 2083 N N . SER A 1 299 ? 35.681 12.984 2.604 1.00 84.56 428 SER A N 1
ATOM 2084 C CA . SER A 1 299 ? 36.051 11.940 1.648 1.00 84.81 428 SER A CA 1
ATOM 2085 C C . SER A 1 299 ? 37.369 12.302 0.918 1.00 84.72 428 SER A C 1
ATOM 2086 O O . SER A 1 299 ? 37.838 13.438 0.994 1.00 84.87 428 SER A O 1
ATOM 2089 N N . GLY A 1 300 ? 37.960 11.335 0.227 1.00 84.37 429 GLY A N 1
ATOM 2090 C CA . GLY A 1 300 ? 39.196 11.558 -0.513 1.00 84.51 429 GLY A CA 1
ATOM 2091 C C . GLY A 1 300 ? 38.969 12.085 -1.918 1.00 84.31 429 GLY A C 1
ATOM 2092 O O . GLY A 1 300 ? 39.501 11.534 -2.889 1.00 84.47 429 GLY A O 1
ATOM 2093 N N . LYS A 1 301 ? 38.167 13.163 -2.040 1.00 83.52 430 LYS A N 1
ATOM 2094 C CA . LYS A 1 301 ? 37.860 13.787 -3.331 1.00 82.81 430 LYS A CA 1
ATOM 2095 C C . LYS A 1 301 ? 38.560 15.146 -3.435 1.00 81.62 430 LYS A C 1
ATOM 2096 O O . LYS A 1 301 ? 38.470 15.954 -2.504 1.00 81.90 430 LYS A O 1
ATOM 2098 N N . SER A 1 302 ? 39.277 15.387 -4.552 1.00 80.01 431 SER A N 1
ATOM 2099 C CA . SER A 1 302 ? 39.971 16.658 -4.799 1.00 78.81 431 SER A CA 1
ATOM 2100 C C . SER A 1 302 ? 38.904 17.741 -4.941 1.00 76.78 431 SER A C 1
ATOM 2101 O O . SER A 1 302 ? 37.939 17.527 -5.676 1.00 76.96 431 SER A O 1
ATOM 2104 N N . LEU A 1 303 ? 39.042 18.872 -4.214 1.00 74.57 432 LEU A N 1
ATOM 2105 C CA . LEU A 1 303 ? 38.057 19.958 -4.256 1.00 72.73 432 LEU A CA 1
ATOM 2106 C C . LEU A 1 303 ? 37.672 20.397 -5.662 1.00 70.72 432 LEU A C 1
ATOM 2107 O O . LEU A 1 303 ? 38.539 20.769 -6.456 1.00 70.83 432 LEU A O 1
ATOM 2112 N N . ALA A 1 304 ? 36.364 20.303 -5.972 1.00 68.61 433 ALA A N 1
ATOM 2113 C CA . ALA A 1 304 ? 35.785 20.658 -7.266 1.00 66.85 433 ALA A CA 1
ATOM 2114 C C . ALA A 1 304 ? 34.280 20.819 -7.150 1.00 64.78 433 ALA A C 1
ATOM 2115 O O . ALA A 1 304 ? 33.625 20.035 -6.467 1.00 64.92 433 ALA A O 1
ATOM 2117 N N . GLN A 1 305 ? 33.731 21.828 -7.822 1.00 62.83 434 GLN A N 1
ATOM 2118 C CA . GLN A 1 305 ? 32.291 22.050 -7.894 1.00 61.46 434 GLN A CA 1
ATOM 2119 C C . GLN A 1 305 ? 32.004 22.718 -9.222 1.00 59.76 434 GLN A C 1
ATOM 2120 O O . GLN A 1 305 ? 32.231 23.916 -9.368 1.00 59.76 434 GLN A O 1
ATOM 2126 N N . THR A 1 306 ? 31.546 21.942 -10.207 1.00 58.18 435 THR A N 1
ATOM 2127 C CA . THR A 1 306 ? 31.300 22.478 -11.543 1.00 57.19 435 THR A CA 1
ATOM 2128 C C . THR A 1 306 ? 29.874 23.010 -11.705 1.00 55.67 435 THR A C 1
ATOM 2129 O O . THR A 1 306 ? 29.308 22.919 -12.805 1.00 56.24 435 THR A O 1
ATOM 2131 N N . SER A 1 307 ? 29.300 23.581 -10.628 1.00 53.25 436 SER A N 1
ATOM 2132 C CA . SER A 1 307 ? 27.936 24.092 -10.672 1.00 51.62 436 SER A CA 1
ATOM 2133 C C . SER A 1 307 ? 27.804 25.402 -11.411 1.00 50.29 436 SER A C 1
ATOM 2134 O O . SER A 1 307 ? 28.651 26.286 -11.261 1.00 50.53 436 SER A O 1
ATOM 2137 N N . LYS A 1 308 ? 26.740 25.513 -12.233 1.00 48.58 437 LYS A N 1
ATOM 2138 C CA . LYS A 1 308 ? 26.470 26.686 -13.061 1.00 47.42 437 LYS A CA 1
ATOM 2139 C C . LYS A 1 308 ? 25.116 27.339 -12.770 1.00 46.11 437 LYS A C 1
ATOM 2140 O O . LYS A 1 308 ? 24.903 28.476 -13.175 1.00 46.01 437 LYS A O 1
ATOM 2142 N N . THR A 1 309 ? 24.185 26.621 -12.132 1.00 44.90 438 THR A N 1
ATOM 2143 C CA . THR A 1 309 ? 22.850 27.159 -11.856 1.00 44.48 438 THR A CA 1
ATOM 2144 C C . THR A 1 309 ? 22.485 27.006 -10.376 1.00 44.07 438 THR A C 1
ATOM 2145 O O . THR A 1 309 ? 23.153 26.262 -9.665 1.00 44.55 438 THR A O 1
ATOM 2149 N N . THR A 1 310 ? 21.414 27.673 -9.900 1.00 43.04 439 THR A N 1
ATOM 2150 C CA . THR A 1 310 ? 20.960 27.507 -8.518 1.00 42.42 439 THR A CA 1
ATOM 2151 C C . THR A 1 310 ? 20.501 26.057 -8.309 1.00 42.02 439 THR A C 1
ATOM 2152 O O . THR A 1 310 ? 20.808 25.481 -7.270 1.00 42.44 439 THR A O 1
ATOM 2156 N N . THR A 1 311 ? 19.840 25.442 -9.326 1.00 41.30 440 THR A N 1
ATOM 2157 C CA . THR A 1 311 ? 19.412 24.033 -9.312 1.00 41.06 440 THR A CA 1
ATOM 2158 C C . THR A 1 311 ? 20.632 23.118 -9.120 1.00 41.44 440 THR A C 1
ATOM 2159 O O . THR A 1 311 ? 20.579 22.211 -8.295 1.00 41.41 440 THR A O 1
ATOM 2163 N N . ALA A 1 312 ? 21.742 23.400 -9.843 1.00 41.41 441 ALA A N 1
ATOM 2164 C CA . ALA A 1 312 ? 23.007 22.671 -9.745 1.00 42.15 441 ALA A CA 1
ATOM 2165 C C . ALA A 1 312 ? 23.615 22.756 -8.344 1.00 43.21 441 ALA A C 1
ATOM 2166 O O . ALA A 1 312 ? 24.222 21.796 -7.871 1.00 43.81 441 ALA A O 1
ATOM 2168 N N . VAL A 1 313 ? 23.489 23.912 -7.699 1.00 43.13 442 VAL A N 1
ATOM 2169 C CA . VAL A 1 313 ? 24.011 24.114 -6.362 1.00 43.53 442 VAL A CA 1
ATOM 2170 C C . VAL A 1 313 ? 23.196 23.269 -5.392 1.00 44.09 442 VAL A C 1
ATOM 2171 O O . VAL A 1 313 ? 23.769 22.529 -4.597 1.00 44.26 442 VAL A O 1
ATOM 2175 N N . TYR A 1 314 ? 21.862 23.347 -5.488 1.00 44.26 443 TYR A N 1
ATOM 2176 C CA . TYR A 1 314 ? 20.959 22.628 -4.592 1.00 44.72 443 TYR A CA 1
ATOM 2177 C C . TYR A 1 314 ? 21.051 21.126 -4.765 1.00 45.86 443 TYR A C 1
ATOM 2178 O O . TYR A 1 314 ? 21.047 20.403 -3.780 1.00 46.05 443 TYR A O 1
ATOM 2187 N N . VAL A 1 315 ? 21.190 20.658 -6.000 1.00 46.53 444 VAL A N 1
ATOM 2188 C CA . VAL A 1 315 ? 21.323 19.236 -6.273 1.00 47.73 444 VAL A CA 1
ATOM 2189 C C . VAL A 1 315 ? 22.698 18.740 -5.809 1.00 49.77 444 VAL A C 1
ATOM 2190 O O . VAL A 1 315 ? 22.779 17.638 -5.284 1.00 50.19 444 VAL A O 1
ATOM 2194 N N . PHE A 1 316 ? 23.763 19.566 -5.918 1.00 50.85 445 PHE A N 1
ATOM 2195 C CA . PHE A 1 316 ? 25.089 19.163 -5.427 1.00 52.13 445 PHE A CA 1
ATOM 2196 C C . PHE A 1 316 ? 25.045 19.043 -3.888 1.00 53.46 445 PHE A C 1
ATOM 2197 O O . PHE A 1 316 ? 25.567 18.078 -3.337 1.00 53.71 445 PHE A O 1
ATOM 2205 N N . PHE A 1 317 ? 24.386 19.996 -3.213 1.00 54.25 446 PHE A N 1
ATOM 2206 C CA . PHE A 1 317 ? 24.234 20.008 -1.755 1.00 55.70 446 PHE A CA 1
ATOM 2207 C C . PHE A 1 317 ? 23.450 18.781 -1.270 1.00 57.46 446 PHE A C 1
ATOM 2208 O O . PHE A 1 317 ? 23.878 18.100 -0.341 1.00 57.29 446 PHE A O 1
ATOM 2216 N N . LEU A 1 318 ? 22.306 18.509 -1.904 1.00 59.04 447 LEU A N 1
ATOM 2217 C CA . LEU A 1 318 ? 21.440 17.381 -1.579 1.00 61.10 447 LEU A CA 1
ATOM 2218 C C . LEU A 1 318 ? 22.081 16.042 -1.952 1.00 64.15 447 LEU A C 1
ATOM 2219 O O . LEU A 1 318 ? 21.804 15.036 -1.306 1.00 64.54 447 LEU A O 1
ATOM 2224 N N . SER A 1 319 ? 22.939 16.023 -2.982 1.00 66.23 448 SER A N 1
ATOM 2225 C CA . SER A 1 319 ? 23.658 14.816 -3.375 1.00 69.03 448 SER A CA 1
ATOM 2226 C C . SER A 1 319 ? 24.744 14.462 -2.351 1.00 72.03 448 SER A C 1
ATOM 2227 O O . SER A 1 319 ? 25.033 13.283 -2.159 1.00 72.44 448 SER A O 1
ATOM 2230 N N . SER A 1 320 ? 25.327 15.473 -1.679 1.00 73.92 449 SER A N 1
ATOM 2231 C CA . SER A 1 320 ? 26.315 15.255 -0.624 1.00 76.28 449 SER A CA 1
ATOM 2232 C C . SER A 1 320 ? 25.695 14.518 0.572 1.00 78.65 449 SER A C 1
ATOM 2233 O O . SER A 1 320 ? 26.398 13.770 1.257 1.00 79.04 449 SER A O 1
ATOM 2236 N N . LEU A 1 321 ? 24.382 14.708 0.814 1.00 80.04 450 LEU A N 1
ATOM 2237 C CA . LEU A 1 321 ? 23.681 14.052 1.921 1.00 81.82 450 LEU A CA 1
ATOM 2238 C C . LEU A 1 321 ? 23.297 12.584 1.630 1.00 83.55 450 LEU A C 1
ATOM 2239 O O . LEU A 1 321 ? 23.011 11.832 2.566 1.00 83.87 450 LEU A O 1
ATOM 2244 N N . LEU A 1 322 ? 23.320 12.171 0.346 1.00 84.38 451 LEU A N 1
ATOM 2245 C CA . LEU A 1 322 ? 23.025 10.792 -0.054 1.00 85.71 451 LEU A CA 1
ATOM 2246 C C . LEU A 1 322 ? 24.238 9.900 0.286 1.00 86.63 451 LEU A C 1
ATOM 2247 O O . LEU A 1 322 ? 25.055 9.609 -0.595 1.00 86.82 451 LEU A O 1
ATOM 2252 N N . GLN A 1 323 ? 24.356 9.481 1.565 1.00 86.87 452 GLN A N 1
ATOM 2253 C CA . GLN A 1 323 ? 25.463 8.651 2.050 1.00 87.51 452 GLN A CA 1
ATOM 2254 C C . GLN A 1 323 ? 25.283 7.160 1.744 1.00 87.87 452 GLN A C 1
ATOM 2255 O O . GLN A 1 323 ? 24.198 6.722 1.363 1.00 88.00 452 GLN A O 1
ATOM 2257 N N . GLY A 1 332 ? 16.281 7.974 5.648 1.00 94.51 461 GLY A N 1
ATOM 2258 C CA . GLY A 1 332 ? 16.881 7.922 4.320 1.00 94.99 461 GLY A CA 1
ATOM 2259 C C . GLY A 1 332 ? 16.360 9.003 3.395 1.00 95.23 461 GLY A C 1
ATOM 2260 O O . GLY A 1 332 ? 15.157 9.274 3.371 1.00 95.45 461 GLY A O 1
ATOM 2261 N N . LEU A 1 333 ? 17.261 9.630 2.620 1.00 94.95 462 LEU A N 1
ATOM 2262 C CA . LEU A 1 333 ? 16.890 10.707 1.701 1.00 95.02 462 LEU A CA 1
ATOM 2263 C C . LEU A 1 333 ? 16.269 10.213 0.392 1.00 94.98 462 LEU A C 1
ATOM 2264 O O . LEU A 1 333 ? 15.287 10.797 -0.065 1.00 95.07 462 LEU A O 1
ATOM 2266 N N . CYS A 1 334 ? 16.837 9.151 -0.216 1.00 94.62 463 CYS A N 1
ATOM 2267 C CA . CYS A 1 334 ? 16.346 8.615 -1.490 1.00 94.56 463 CYS A CA 1
ATOM 2268 C C . CYS A 1 334 ? 15.125 7.703 -1.358 1.00 93.92 463 CYS A C 1
ATOM 2269 O O . CYS A 1 334 ? 14.415 7.492 -2.342 1.00 93.91 463 CYS A O 1
ATOM 2272 N N . ALA A 1 335 ? 14.877 7.160 -0.162 1.00 93.21 464 ALA A N 1
ATOM 2273 C CA . ALA A 1 335 ? 13.708 6.312 0.061 1.00 93.02 464 ALA A CA 1
ATOM 2274 C C . ALA A 1 335 ? 12.474 7.184 0.349 1.00 92.31 464 ALA A C 1
ATOM 2275 O O . ALA A 1 335 ? 11.382 6.918 -0.160 1.00 92.43 464 ALA A O 1
ATOM 2277 N N . HIS A 1 336 ? 12.666 8.246 1.142 1.00 91.28 465 HIS A N 1
ATOM 2278 C CA . HIS A 1 336 ? 11.602 9.161 1.528 1.00 90.63 465 HIS A CA 1
ATOM 2279 C C . HIS A 1 336 ? 11.575 10.423 0.662 1.00 88.75 465 HIS A C 1
ATOM 2280 O O . HIS A 1 336 ? 11.348 11.517 1.174 1.00 88.92 465 HIS A O 1
ATOM 2287 N N . LEU A 1 337 ? 11.784 10.269 -0.651 1.00 86.73 466 LEU A N 1
ATOM 2288 C CA . LEU A 1 337 ? 11.777 11.405 -1.566 1.00 85.27 466 LEU A CA 1
ATOM 2289 C C . LEU A 1 337 ? 10.352 11.840 -1.871 1.00 83.54 466 LEU A C 1
ATOM 2290 O O . LEU A 1 337 ? 10.065 13.032 -1.847 1.00 83.56 466 LEU A O 1
ATOM 2295 N N . TRP A 1 338 ? 9.453 10.882 -2.139 1.00 82.03 467 TRP A N 1
ATOM 2296 C CA . TRP A 1 338 ? 8.045 11.185 -2.408 1.00 81.02 467 TRP A CA 1
ATOM 2297 C C . TRP A 1 338 ? 7.383 11.846 -1.205 1.00 78.57 467 TRP A C 1
ATOM 2298 O O . TRP A 1 338 ? 6.528 12.703 -1.382 1.00 78.51 467 TRP A O 1
ATOM 2309 N N . GLY A 1 339 ? 7.784 11.446 -0.002 1.00 76.55 468 GLY A N 1
ATOM 2310 C CA . GLY A 1 339 ? 7.262 12.007 1.233 1.00 75.14 468 GLY A CA 1
ATOM 2311 C C . GLY A 1 339 ? 7.747 13.422 1.459 1.00 73.24 468 GLY A C 1
ATOM 2312 O O . GLY A 1 339 ? 6.975 14.282 1.881 1.00 73.35 468 GLY A O 1
ATOM 2313 N N . LEU A 1 340 ? 9.026 13.676 1.169 1.00 71.40 469 LEU A N 1
ATOM 2314 C CA . LEU A 1 340 ? 9.620 15.003 1.311 1.00 70.08 469 LEU A CA 1
ATOM 2315 C C . LEU A 1 340 ? 8.941 15.978 0.357 1.00 68.95 469 LEU A C 1
ATOM 2316 O O . LEU A 1 340 ? 8.601 17.085 0.756 1.00 69.29 469 LEU A O 1
ATOM 2321 N N . CYS A 1 341 ? 8.737 15.563 -0.900 1.00 67.49 470 CYS A N 1
ATOM 2322 C CA . CYS A 1 341 ? 8.135 16.406 -1.919 1.00 66.38 470 CYS A CA 1
ATOM 2323 C C . CYS A 1 341 ? 6.655 16.630 -1.703 1.00 65.91 470 CYS A C 1
ATOM 2324 O O . CYS A 1 341 ? 6.164 17.720 -1.992 1.00 66.23 470 CYS A O 1
ATOM 2327 N N . SER A 1 342 ? 5.947 15.626 -1.169 1.00 64.89 471 SER A N 1
ATOM 2328 C CA . SER A 1 342 ? 4.527 15.792 -0.879 1.00 64.46 471 SER A CA 1
ATOM 2329 C C . SER A 1 342 ? 4.333 16.724 0.334 1.00 63.40 471 SER A C 1
ATOM 2330 O O . SER A 1 342 ? 3.375 17.494 0.357 1.00 63.50 471 SER A O 1
ATOM 2333 N N . LEU A 1 343 ? 5.254 16.677 1.316 1.00 62.29 472 LEU A N 1
ATOM 2334 C CA . LEU A 1 343 ? 5.204 17.537 2.500 1.00 61.89 472 LEU A CA 1
ATOM 2335 C C . LEU A 1 343 ? 5.425 18.991 2.093 1.00 62.44 472 LEU A C 1
ATOM 2336 O O . LEU A 1 343 ? 4.709 19.882 2.554 1.00 62.60 472 LEU A O 1
ATOM 2341 N N . ALA A 1 344 ? 6.405 19.219 1.204 1.00 62.54 473 ALA A N 1
ATOM 2342 C CA . ALA A 1 344 ? 6.765 20.537 0.714 1.00 63.11 473 ALA A CA 1
ATOM 2343 C C . ALA A 1 344 ? 5.691 21.132 -0.180 1.00 63.51 473 ALA A C 1
ATOM 2344 O O . ALA A 1 344 ? 5.390 22.314 -0.042 1.00 63.91 473 ALA A O 1
ATOM 2346 N N . ALA A 1 345 ? 5.094 20.328 -1.074 1.00 63.31 474 ALA A N 1
ATOM 2347 C CA . ALA A 1 345 ? 4.028 20.817 -1.951 1.00 63.79 474 ALA A CA 1
ATOM 2348 C C . ALA A 1 345 ? 2.780 21.174 -1.155 1.00 64.00 474 ALA A C 1
ATOM 2349 O O . ALA A 1 345 ? 2.114 22.153 -1.477 1.00 64.05 474 ALA A O 1
ATOM 2351 N N . ASP A 1 346 ? 2.461 20.387 -0.119 1.00 63.98 475 ASP A N 1
ATOM 2352 C CA . ASP A 1 346 ? 1.314 20.682 0.731 1.00 64.45 475 ASP A CA 1
ATOM 2353 C C . ASP A 1 346 ? 1.586 21.921 1.585 1.00 64.40 475 ASP A C 1
ATOM 2354 O O . ASP A 1 346 ? 0.678 22.715 1.816 1.00 64.78 475 ASP A O 1
ATOM 2359 N N . GLY A 1 347 ? 2.817 22.067 2.065 1.00 63.62 476 GLY A N 1
ATOM 2360 C CA . GLY A 1 347 ? 3.209 23.228 2.852 1.00 63.22 476 GLY A CA 1
ATOM 2361 C C . GLY A 1 347 ? 3.188 24.523 2.060 1.00 62.55 476 GLY A C 1
ATOM 2362 O O . GLY A 1 347 ? 3.089 25.608 2.637 1.00 62.70 476 GLY A O 1
ATOM 2363 N N . ILE A 1 348 ? 3.303 24.432 0.736 1.00 61.72 477 ILE A N 1
ATOM 2364 C CA . ILE A 1 348 ? 3.284 25.604 -0.118 1.00 61.49 477 ILE A CA 1
ATOM 2365 C C . ILE A 1 348 ? 1.878 25.883 -0.606 1.00 61.76 477 ILE A C 1
ATOM 2366 O O . ILE A 1 348 ? 1.452 27.037 -0.602 1.00 61.95 477 ILE A O 1
ATOM 2371 N N . TRP A 1 349 ? 1.142 24.836 -0.984 1.00 61.70 478 TRP A N 1
ATOM 2372 C CA . TRP A 1 349 ? -0.199 25.022 -1.511 1.00 62.10 478 TRP A CA 1
ATOM 2373 C C . TRP A 1 349 ? -1.252 25.256 -0.452 1.00 61.47 478 TRP A C 1
ATOM 2374 O O . TRP A 1 349 ? -2.244 25.927 -0.730 1.00 61.29 478 TRP A O 1
ATOM 2385 N N . ASN A 1 350 ? -1.038 24.747 0.757 1.00 61.10 479 ASN A N 1
ATOM 2386 C CA . ASN A 1 350 ? -1.980 24.966 1.856 1.00 61.27 479 ASN A CA 1
ATOM 2387 C C . ASN A 1 350 ? -1.434 25.899 2.958 1.00 61.48 479 ASN A C 1
ATOM 2388 O O . ASN A 1 350 ? -2.023 25.980 4.035 1.00 61.46 479 ASN A O 1
ATOM 2393 N N . GLN A 1 351 ? -0.318 26.605 2.661 1.00 61.46 480 GLN A N 1
ATOM 2394 C CA . GLN A 1 351 ? 0.372 27.593 3.479 1.00 61.82 480 GLN A CA 1
ATOM 2395 C C . GLN A 1 351 ? 0.703 27.145 4.898 1.00 62.76 480 GLN A C 1
ATOM 2396 O O . GLN A 1 351 ? 0.138 27.651 5.870 1.00 62.96 480 GLN A O 1
ATOM 2402 N N . LYS A 1 352 ? 1.672 26.235 5.009 1.00 63.28 481 LYS A N 1
ATOM 2403 C CA . LYS A 1 352 ? 2.183 25.711 6.267 1.00 64.48 481 LYS A CA 1
ATOM 2404 C C . LYS A 1 352 ? 3.709 25.704 6.200 1.00 65.51 481 LYS A C 1
ATOM 2405 O O . LYS A 1 352 ? 4.283 24.843 5.540 1.00 65.58 481 LYS A O 1
ATOM 2411 N N . ILE A 1 353 ? 4.366 26.674 6.844 1.00 66.11 482 ILE A N 1
ATOM 2412 C CA . ILE A 1 353 ? 5.826 26.703 6.880 1.00 67.19 482 ILE A CA 1
ATOM 2413 C C . ILE A 1 353 ? 6.312 25.747 7.986 1.00 68.93 482 ILE A C 1
ATOM 2414 O O . ILE A 1 353 ? 7.273 25.006 7.784 1.00 69.02 482 ILE A O 1
ATOM 2419 N N . LEU A 1 354 ? 5.626 25.760 9.144 1.00 70.21 483 LEU A N 1
ATOM 2420 C CA . LEU A 1 354 ? 5.954 24.945 10.310 1.00 71.87 483 LEU A CA 1
ATOM 2421 C C . LEU A 1 354 ? 5.034 23.725 10.425 1.00 73.54 483 LEU A C 1
ATOM 2422 O O . LEU A 1 354 ? 3.810 23.863 10.454 1.00 73.77 483 LEU A O 1
ATOM 2427 N N . PHE A 1 355 ? 5.638 22.532 10.508 1.00 74.54 484 PHE A N 1
ATOM 2428 C CA . PHE A 1 355 ? 4.944 21.250 10.570 1.00 76.04 484 PHE A CA 1
ATOM 2429 C C . PHE A 1 355 ? 5.113 20.546 11.919 1.00 77.69 484 PHE A C 1
ATOM 2430 O O . PHE A 1 355 ? 6.235 20.370 12.388 1.00 77.80 484 PHE A O 1
ATOM 2438 N N . GLU A 1 356 ? 4.005 20.070 12.499 1.00 78.70 485 GLU A N 1
ATOM 2439 C CA . GLU A 1 356 ? 4.018 19.296 13.743 1.00 80.15 485 GLU A CA 1
ATOM 2440 C C . GLU A 1 356 ? 4.509 17.849 13.462 1.00 81.22 485 GLU A C 1
ATOM 2441 O O . GLU A 1 356 ? 4.676 17.468 12.300 1.00 81.33 485 GLU A O 1
ATOM 2447 N N . GLU A 1 357 ? 4.728 17.036 14.518 1.00 81.82 486 GLU A N 1
ATOM 2448 C CA . GLU A 1 357 ? 5.159 15.646 14.333 1.00 82.75 486 GLU A CA 1
ATOM 2449 C C . GLU A 1 357 ? 4.106 14.848 13.563 1.00 83.69 486 GLU A C 1
ATOM 2450 O O . GLU A 1 357 ? 4.460 14.025 12.723 1.00 83.66 486 GLU A O 1
ATOM 2452 N N . SER A 1 358 ? 2.816 15.134 13.821 1.00 84.39 487 SER A N 1
ATOM 2453 C CA . SER A 1 358 ? 1.668 14.496 13.185 1.00 85.65 487 SER A CA 1
ATOM 2454 C C . SER A 1 358 ? 1.601 14.748 11.675 1.00 86.74 487 SER A C 1
ATOM 2455 O O . SER A 1 358 ? 1.167 13.868 10.928 1.00 86.87 487 SER A O 1
ATOM 2457 N N . ASP A 1 359 ? 2.021 15.947 11.227 1.00 87.25 488 ASP A N 1
ATOM 2458 C CA . ASP A 1 359 ? 1.996 16.321 9.810 1.00 88.04 488 ASP A CA 1
ATOM 2459 C C . ASP A 1 359 ? 3.002 15.497 9.013 1.00 88.56 488 ASP A C 1
ATOM 2460 O O . ASP A 1 359 ? 2.634 14.895 8.006 1.00 88.54 488 ASP A O 1
ATOM 2465 N N . LEU A 1 360 ? 4.264 15.450 9.471 1.00 88.95 489 LEU A N 1
ATOM 2466 C CA . LEU A 1 360 ? 5.281 14.674 8.771 1.00 89.85 489 LEU A CA 1
ATOM 2467 C C . LEU A 1 360 ? 5.049 13.173 8.911 1.00 90.51 489 LEU A C 1
ATOM 2468 O O . LEU A 1 360 ? 5.402 12.431 8.000 1.00 90.68 489 LEU A O 1
ATOM 2473 N N . ARG A 1 361 ? 4.393 12.726 9.994 1.00 90.83 490 ARG A N 1
ATOM 2474 C CA . ARG A 1 361 ? 4.048 11.312 10.140 1.00 91.68 490 ARG A CA 1
ATOM 2475 C C . ARG A 1 361 ? 2.995 10.928 9.070 1.00 92.00 490 ARG A C 1
ATOM 2476 O O . ARG A 1 361 ? 3.064 9.831 8.513 1.00 91.96 490 ARG A O 1
ATOM 2484 N N . ASN A 1 362 ? 2.063 11.863 8.752 1.00 92.05 491 ASN A N 1
ATOM 2485 C CA . ASN A 1 362 ? 1.015 11.696 7.742 1.00 92.47 491 ASN A CA 1
ATOM 2486 C C . ASN A 1 362 ? 1.615 11.598 6.337 1.00 92.69 491 ASN A C 1
ATOM 2487 O O . ASN A 1 362 ? 1.140 10.813 5.517 1.00 92.73 491 ASN A O 1
ATOM 2489 N N . HIS A 1 363 ? 2.676 12.374 6.069 1.00 92.58 492 HIS A N 1
ATOM 2490 C CA . HIS A 1 363 ? 3.357 12.339 4.773 1.00 92.86 492 HIS A CA 1
ATOM 2491 C C . HIS A 1 363 ? 4.317 11.147 4.591 1.00 93.77 492 HIS A C 1
ATOM 2492 O O . HIS A 1 363 ? 4.867 10.983 3.505 1.00 93.92 492 HIS A O 1
ATOM 2499 N N . GLY A 1 364 ? 4.524 10.346 5.639 1.00 94.29 493 GLY A N 1
ATOM 2500 C CA . GLY A 1 364 ? 5.381 9.167 5.576 1.00 95.33 493 GLY A CA 1
ATOM 2501 C C . GLY A 1 364 ? 6.657 9.198 6.399 1.00 96.22 493 GLY A C 1
ATOM 2502 O O . GLY A 1 364 ? 7.245 8.146 6.661 1.00 96.38 493 GLY A O 1
ATOM 2503 N N . LEU A 1 365 ? 7.108 10.395 6.805 1.00 96.59 494 LEU A N 1
ATOM 2504 C CA . LEU A 1 365 ? 8.347 10.560 7.575 1.00 97.37 494 LEU A CA 1
ATOM 2505 C C . LEU A 1 365 ? 8.203 10.143 9.049 1.00 98.38 494 LEU A C 1
ATOM 2506 O O . LEU A 1 365 ? 7.695 10.916 9.860 1.00 98.57 494 LEU A O 1
ATOM 2511 N N . GLN A 1 366 ? 8.696 8.948 9.407 1.00 98.79 495 GLN A N 1
ATOM 2512 C CA . GLN A 1 366 ? 8.634 8.458 10.787 1.00 99.66 495 GLN A CA 1
ATOM 2513 C C . GLN A 1 366 ? 9.702 9.109 11.717 1.00 100.01 495 GLN A C 1
ATOM 2514 O O . GLN A 1 366 ? 10.423 10.006 11.278 1.00 100.39 495 GLN A O 1
ATOM 2520 N N . LYS A 1 367 ? 9.766 8.695 13.004 1.00 99.66 496 LYS A N 1
ATOM 2521 C CA . LYS A 1 367 ? 10.706 9.225 13.998 1.00 99.72 496 LYS A CA 1
ATOM 2522 C C . LYS A 1 367 ? 12.182 9.118 13.585 1.00 99.54 496 LYS A C 1
ATOM 2523 O O . LYS A 1 367 ? 12.953 10.040 13.840 1.00 99.66 496 LYS A O 1
ATOM 2525 N N . ALA A 1 368 ? 12.572 8.003 12.949 1.00 99.04 497 ALA A N 1
ATOM 2526 C CA . ALA A 1 368 ? 13.951 7.793 12.501 1.00 98.91 497 ALA A CA 1
ATOM 2527 C C . ALA A 1 368 ? 14.306 8.685 11.319 1.00 98.41 497 ALA A C 1
ATOM 2528 O O . ALA A 1 368 ? 15.441 9.143 11.216 1.00 98.43 497 ALA A O 1
ATOM 2530 N N . ASP A 1 369 ? 13.336 8.922 10.426 1.00 97.83 498 ASP A N 1
ATOM 2531 C CA . ASP A 1 369 ? 13.519 9.741 9.231 1.00 9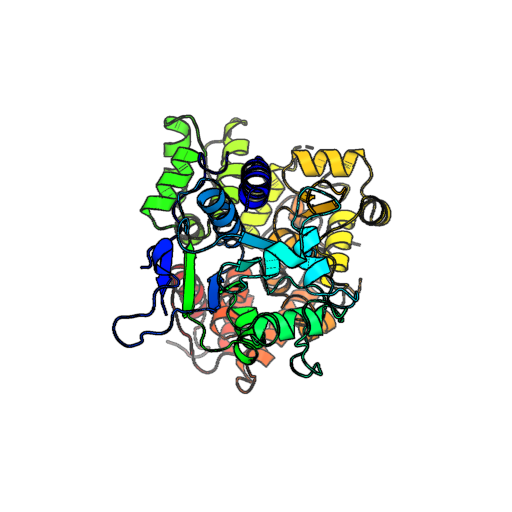7.72 498 ASP A CA 1
ATOM 2532 C C . ASP A 1 369 ? 13.689 11.213 9.575 1.00 96.91 498 ASP A C 1
ATOM 2533 O O . ASP A 1 369 ? 14.601 11.850 9.054 1.00 96.90 498 ASP A O 1
ATOM 2538 N N . VAL A 1 370 ? 12.842 11.750 10.464 1.00 96.15 499 VAL A N 1
ATOM 2539 C CA . VAL A 1 370 ? 12.960 13.146 10.872 1.00 96.11 499 VAL A CA 1
ATOM 2540 C C . VAL A 1 370 ? 14.256 13.366 11.671 1.00 95.89 499 VAL A C 1
ATOM 2541 O O . VAL A 1 370 ? 14.912 14.389 11.489 1.00 96.01 499 VAL A O 1
ATOM 2545 N N . SER A 1 371 ? 14.678 12.368 12.475 1.00 95.48 500 SER A N 1
ATOM 2546 C CA . SER A 1 371 ? 15.925 12.451 13.246 1.00 95.43 500 SER A CA 1
ATOM 2547 C C . SER A 1 371 ? 17.189 12.341 12.369 1.00 95.07 500 SER A C 1
ATOM 2548 O O . SER A 1 371 ? 18.268 12.757 12.794 1.00 95.36 500 SER A O 1
ATOM 2551 N N . ALA A 1 372 ? 17.058 11.784 11.157 1.00 94.13 501 ALA A N 1
ATOM 2552 C CA . ALA A 1 372 ? 18.165 11.676 10.220 1.00 93.75 501 ALA A CA 1
ATOM 2553 C C . ALA A 1 372 ? 18.231 12.957 9.378 1.00 93.02 501 ALA A C 1
ATOM 2554 O O . ALA A 1 372 ? 19.318 13.488 9.161 1.00 92.97 501 ALA A O 1
ATOM 2556 N N . PHE A 1 373 ? 17.068 13.474 8.936 1.00 92.30 502 PHE A N 1
ATOM 2557 C CA . PHE A 1 373 ? 16.998 14.718 8.171 1.00 92.05 502 PHE A CA 1
ATOM 2558 C C . PHE A 1 373 ? 17.461 15.908 9.008 1.00 91.64 502 PHE A C 1
ATOM 2559 O O . PHE A 1 373 ? 18.049 16.834 8.459 1.00 91.88 502 PHE A O 1
ATOM 2567 N N . LEU A 1 374 ? 17.209 15.885 10.329 1.00 90.99 503 LEU A N 1
ATOM 2568 C CA . LEU A 1 374 ? 17.646 16.943 11.236 1.00 90.87 503 LEU A CA 1
ATOM 2569 C C . LEU A 1 374 ? 19.169 16.947 11.354 1.00 90.74 503 LEU A C 1
ATOM 2570 O O . LEU A 1 374 ? 19.774 18.018 11.397 1.00 90.80 503 LEU A O 1
ATOM 2575 N N . ARG A 1 375 ? 19.786 15.750 11.395 1.00 90.41 504 ARG A N 1
ATOM 2576 C CA . ARG A 1 375 ? 21.239 15.581 11.477 1.00 90.59 504 ARG A CA 1
ATOM 2577 C C . ARG A 1 375 ? 21.897 15.999 10.155 1.00 90.65 504 ARG A C 1
ATOM 2578 O O . ARG A 1 375 ? 22.947 16.644 10.169 1.00 90.81 504 ARG A O 1
ATOM 2580 N N . MET A 1 376 ? 21.254 15.660 9.014 1.00 90.20 505 MET A N 1
ATOM 2581 C CA . MET A 1 376 ? 21.695 16.035 7.661 1.00 90.08 505 MET A CA 1
ATOM 2582 C C . MET A 1 376 ? 21.648 17.554 7.407 1.00 89.53 505 MET A C 1
ATOM 2583 O O . MET A 1 376 ? 22.162 18.012 6.388 1.00 89.45 505 MET A O 1
ATOM 2588 N N . ASN A 1 377 ? 21.004 18.314 8.314 1.00 89.06 506 ASN A N 1
ATOM 2589 C CA . ASN A 1 377 ? 20.776 19.752 8.257 1.00 89.10 506 ASN A CA 1
ATOM 2590 C C . ASN A 1 377 ? 19.864 20.122 7.102 1.00 88.69 506 ASN A C 1
ATOM 2591 O O . ASN A 1 377 ? 20.116 21.098 6.411 1.00 88.73 506 ASN A O 1
ATOM 2596 N N . LEU A 1 378 ? 18.818 19.305 6.887 1.00 88.02 507 LEU A N 1
ATOM 2597 C CA . LEU A 1 378 ? 17.762 19.483 5.884 1.00 87.76 507 LEU A CA 1
ATOM 2598 C C . LEU A 1 378 ? 16.506 20.046 6.582 1.00 87.21 507 LEU A C 1
ATOM 2599 O O . LEU A 1 378 ? 15.809 20.895 6.029 1.00 87.27 507 LEU A O 1
ATOM 2604 N N . PHE A 1 379 ? 16.230 19.558 7.801 1.00 86.55 508 PHE A N 1
ATOM 2605 C CA . PHE A 1 379 ? 15.130 19.995 8.651 1.00 86.27 508 PHE A CA 1
ATOM 2606 C C . PHE A 1 379 ? 15.680 20.744 9.873 1.00 86.15 508 PHE A C 1
ATOM 2607 O O . PHE A 1 379 ? 16.863 20.624 10.208 1.00 86.18 508 PHE A O 1
ATOM 2615 N N . GLN A 1 380 ? 14.819 21.510 10.543 1.00 85.90 509 GLN A N 1
ATOM 2616 C CA . GLN A 1 380 ? 15.214 22.249 11.728 1.00 86.30 509 GLN A CA 1
ATOM 2617 C C . GLN A 1 380 ? 14.090 22.307 12.757 1.00 87.15 509 GLN A C 1
ATOM 2618 O O . GLN A 1 380 ? 12.912 22.243 12.406 1.00 87.06 509 GLN A O 1
ATOM 2624 N N . LYS A 1 381 ? 14.458 22.379 14.035 1.00 87.89 510 LYS A N 1
ATOM 2625 C CA . LYS A 1 381 ? 13.479 22.501 15.105 1.00 89.19 510 LYS A CA 1
ATOM 2626 C C . LYS A 1 381 ? 13.213 23.997 15.255 1.00 90.39 510 LYS A C 1
ATOM 2627 O O . LYS A 1 381 ? 14.156 24.784 15.345 1.00 90.43 510 LYS A O 1
ATOM 2629 N N . GLU A 1 382 ? 11.940 24.400 15.224 1.00 91.17 511 GLU A N 1
ATOM 2630 C CA . GLU A 1 382 ? 11.586 25.815 15.280 1.00 92.30 511 GLU A CA 1
ATOM 2631 C C . GLU A 1 382 ? 10.346 26.099 16.190 1.00 93.22 511 GLU A C 1
ATOM 2632 O O . GLU A 1 382 ? 9.923 25.209 16.942 1.00 93.45 511 GLU A O 1
ATOM 2638 N N . VAL A 1 383 ? 9.797 27.351 16.135 1.00 93.38 512 VAL A N 1
ATOM 2639 C CA . VAL A 1 383 ? 8.661 27.856 16.914 1.00 93.88 512 VAL A CA 1
ATOM 2640 C C . VAL A 1 383 ? 8.981 27.838 18.405 1.00 94.16 512 VAL A C 1
ATOM 2641 O O . VAL A 1 383 ? 8.280 27.189 19.186 1.00 94.32 512 VAL A O 1
ATOM 2643 N N . ASP A 1 384 ? 10.072 28.541 18.780 1.00 93.91 513 ASP A N 1
ATOM 2644 C CA . ASP A 1 384 ? 10.585 28.627 20.143 1.00 94.11 513 ASP A CA 1
ATOM 2645 C C . ASP A 1 384 ? 10.849 27.192 20.694 1.00 94.17 513 ASP A C 1
ATOM 2646 O O . ASP A 1 384 ? 11.373 26.363 19.944 1.00 94.16 513 ASP A O 1
ATOM 2648 N N . CYS A 1 385 ? 10.476 26.876 21.952 1.00 93.95 514 CYS A N 1
ATOM 2649 C CA . CYS A 1 385 ? 10.686 25.534 22.497 1.00 94.08 514 CYS A CA 1
ATOM 2650 C C . CYS A 1 385 ? 9.579 24.526 22.103 1.00 93.60 514 CYS A C 1
ATOM 2651 O O . CYS A 1 385 ? 9.633 23.374 22.546 1.00 93.94 514 CYS A O 1
ATOM 2653 N N . GLU A 1 386 ? 8.584 24.949 21.281 1.00 92.41 515 GLU A N 1
ATOM 2654 C CA . GLU A 1 386 ? 7.499 24.066 20.843 1.00 91.44 515 GLU A CA 1
ATOM 2655 C C . GLU A 1 386 ? 7.988 23.077 19.771 1.00 89.92 515 GLU A C 1
ATOM 2656 O O . GLU A 1 386 ? 8.898 23.403 19.001 1.00 89.94 515 GLU A O 1
ATOM 2658 N N . LYS A 1 387 ? 7.396 21.860 19.745 1.00 88.27 516 LYS A N 1
ATOM 2659 C CA . LYS A 1 387 ? 7.771 20.781 18.823 1.00 87.04 516 LYS A CA 1
ATOM 2660 C C . LYS A 1 387 ? 7.316 21.002 17.373 1.00 85.26 516 LYS A C 1
ATOM 2661 O O . LYS A 1 387 ? 6.497 20.248 16.843 1.00 85.27 516 LYS A O 1
ATOM 2663 N N . PHE A 1 388 ? 7.890 22.011 16.723 1.00 83.46 517 PHE A N 1
ATOM 2664 C CA . PHE A 1 388 ? 7.610 22.322 15.333 1.00 81.98 517 PHE A CA 1
ATOM 2665 C C . PHE A 1 388 ? 8.831 22.040 14.470 1.00 79.61 517 PHE A C 1
ATOM 2666 O O . PHE A 1 388 ? 9.966 22.095 14.941 1.00 79.62 517 PHE A O 1
ATOM 2674 N N . TYR A 1 389 ? 8.595 21.724 13.208 1.00 77.50 518 TYR A N 1
ATOM 2675 C CA . TYR A 1 389 ? 9.663 21.414 12.268 1.00 75.92 518 TYR A CA 1
ATOM 2676 C C . TYR A 1 389 ? 9.505 22.209 10.974 1.00 72.76 518 TYR A C 1
ATOM 2677 O O . TYR A 1 389 ? 8.416 22.676 10.662 1.00 72.95 518 TYR A O 1
ATOM 2686 N N . SER A 1 390 ? 10.586 22.362 10.219 1.00 69.70 519 SER A N 1
ATOM 2687 C CA . SER A 1 390 ? 10.557 23.087 8.951 1.00 67.27 519 SER A CA 1
ATOM 2688 C C . SER A 1 390 ? 11.836 22.816 8.147 1.00 64.53 519 SER A C 1
ATOM 2689 O O . SER A 1 390 ? 12.833 22.381 8.726 1.00 64.96 519 SER A O 1
ATOM 2692 N N . PHE A 1 391 ? 11.821 23.057 6.820 1.00 61.37 520 PHE A N 1
ATOM 2693 C CA . PHE A 1 391 ? 13.036 22.886 6.016 1.00 58.93 520 PHE A CA 1
ATOM 2694 C C . PHE A 1 391 ? 14.021 23.997 6.418 1.00 56.39 520 PHE A C 1
ATOM 2695 O O . PHE A 1 391 ? 13.575 25.083 6.801 1.00 56.37 520 PHE A O 1
ATOM 2703 N N . ILE A 1 392 ? 15.347 23.755 6.325 1.00 54.25 521 ILE A N 1
ATOM 2704 C CA . ILE A 1 392 ? 16.366 24.755 6.716 1.00 53.05 521 ILE A CA 1
ATOM 2705 C C . ILE A 1 392 ? 16.113 26.141 6.150 1.00 51.23 521 ILE A C 1
ATOM 2706 O O . ILE A 1 392 ? 16.389 27.143 6.811 1.00 51.77 521 ILE A O 1
ATOM 2711 N N . HIS A 1 393 ? 15.585 26.196 4.938 1.00 48.90 522 HIS A N 1
ATOM 2712 C CA . HIS A 1 393 ? 15.235 27.458 4.321 1.00 47.16 522 HIS A CA 1
ATOM 2713 C C . HIS A 1 393 ? 13.986 27.312 3.468 1.00 46.29 522 HIS A C 1
ATOM 2714 O O . HIS A 1 393 ? 13.630 26.215 3.039 1.00 45.88 522 HIS A O 1
ATOM 2721 N N . MET A 1 394 ? 13.304 28.426 3.246 1.00 45.94 523 MET A N 1
ATOM 2722 C CA . MET A 1 394 ? 12.107 28.484 2.435 1.00 46.17 523 MET A CA 1
ATOM 2723 C C . MET A 1 394 ? 12.424 28.020 0.984 1.00 45.65 523 MET A C 1
ATOM 2724 O O . MET A 1 394 ? 11.615 27.320 0.375 1.00 45.81 523 MET A O 1
ATOM 2729 N N . THR A 1 395 ? 13.648 28.310 0.492 1.00 44.76 524 THR A N 1
ATOM 2730 C CA . THR A 1 395 ? 14.118 27.884 -0.823 1.00 44.31 524 THR A CA 1
ATOM 2731 C C . THR A 1 395 ? 14.185 26.354 -0.923 1.00 43.87 524 THR A C 1
ATOM 2732 O O . THR A 1 395 ? 13.941 25.808 -1.992 1.00 44.11 524 THR A O 1
ATOM 2736 N N . PHE A 1 396 ? 14.496 25.662 0.185 1.00 43.19 525 PHE A N 1
ATOM 2737 C CA . PHE A 1 396 ? 14.539 24.198 0.214 1.00 42.81 525 PHE A CA 1
ATOM 2738 C C . PHE A 1 396 ? 13.131 23.603 0.150 1.00 42.82 525 PHE A C 1
ATOM 2739 O O . PHE A 1 396 ? 12.941 22.569 -0.484 1.00 42.50 525 PHE A O 1
ATOM 2747 N N . GLN A 1 397 ? 12.138 24.283 0.752 1.00 43.05 526 GLN A N 1
ATOM 2748 C CA . GLN A 1 397 ? 10.738 23.866 0.676 1.00 43.81 526 GLN A CA 1
ATOM 2749 C C . GLN A 1 397 ? 10.252 24.046 -0.762 1.00 44.57 526 GLN A C 1
ATOM 2750 O O . GLN A 1 397 ? 9.537 23.187 -1.274 1.00 44.70 526 GLN A O 1
ATOM 2756 N N . GLU A 1 398 ? 10.664 25.153 -1.427 1.00 44.76 527 GLU A N 1
ATOM 2757 C CA . GLU A 1 398 ? 10.320 25.412 -2.822 1.00 45.18 527 GLU A CA 1
ATOM 2758 C C . GLU A 1 398 ? 11.068 24.478 -3.785 1.00 45.57 527 GLU A C 1
ATOM 2759 O O . GLU A 1 398 ? 10.552 24.203 -4.857 1.00 45.69 527 GLU A O 1
ATOM 2765 N N . PHE A 1 399 ? 12.240 23.947 -3.391 1.00 45.83 528 PHE A N 1
ATOM 2766 C CA . PHE A 1 399 ? 12.986 22.987 -4.204 1.00 46.92 528 PHE A CA 1
ATOM 2767 C C . PHE A 1 399 ? 12.282 21.630 -4.204 1.00 47.90 528 PHE A C 1
ATOM 2768 O O . PHE A 1 399 ? 12.219 20.959 -5.237 1.00 48.02 528 PHE A O 1
ATOM 2776 N N . PHE A 1 400 ? 11.768 21.219 -3.042 1.00 48.29 529 PHE A N 1
ATOM 2777 C CA . PHE A 1 400 ? 11.038 19.967 -2.944 1.00 48.89 529 PHE A CA 1
ATOM 2778 C C . PHE A 1 400 ? 9.611 20.103 -3.470 1.00 49.83 529 PHE A C 1
ATOM 2779 O O . PHE A 1 400 ? 9.068 19.119 -3.945 1.00 49.87 529 PHE A O 1
ATOM 2787 N N . ALA A 1 401 ? 9.025 21.315 -3.466 1.00 50.82 530 ALA A N 1
ATOM 2788 C CA . ALA A 1 401 ? 7.696 21.528 -4.056 1.00 52.36 530 ALA A CA 1
ATOM 2789 C C . ALA A 1 401 ? 7.798 21.433 -5.581 1.00 53.74 530 ALA A C 1
ATOM 2790 O O . ALA A 1 401 ? 6.913 20.859 -6.213 1.00 53.79 530 ALA A O 1
ATOM 2792 N N . ALA A 1 402 ? 8.890 21.974 -6.165 1.00 54.64 531 ALA A N 1
ATOM 2793 C CA . ALA A 1 402 ? 9.161 21.907 -7.601 1.00 56.08 531 ALA A CA 1
ATOM 2794 C C . ALA A 1 402 ? 9.410 20.459 -8.019 1.00 57.69 531 ALA A C 1
ATOM 2795 O O . ALA A 1 402 ? 8.987 20.053 -9.099 1.00 58.05 531 ALA A O 1
ATOM 2797 N N . MET A 1 403 ? 10.094 19.680 -7.168 1.00 58.42 532 MET A N 1
ATOM 2798 C CA . MET A 1 403 ? 10.375 18.274 -7.432 1.00 59.45 532 MET A CA 1
ATOM 2799 C C . MET A 1 403 ? 9.147 17.392 -7.348 1.00 60.56 532 MET A C 1
ATOM 2800 O O . MET A 1 403 ? 9.113 16.347 -7.989 1.00 60.79 532 MET A O 1
ATOM 2805 N N . TYR A 1 404 ? 8.137 17.800 -6.581 1.00 61.24 533 TYR A N 1
ATOM 2806 C CA . TYR A 1 404 ? 6.900 17.046 -6.466 1.00 62.74 533 TYR A CA 1
ATOM 2807 C C . TYR A 1 404 ? 6.196 16.940 -7.825 1.00 64.11 533 TYR A C 1
ATOM 2808 O O . TYR A 1 404 ? 5.594 15.911 -8.121 1.00 64.62 533 TYR A O 1
ATOM 2817 N N . TYR A 1 405 ? 6.294 17.983 -8.658 1.00 64.49 534 TYR A N 1
ATOM 2818 C CA . TYR A 1 405 ? 5.668 18.003 -9.970 1.00 65.40 534 TYR A CA 1
ATOM 2819 C C . TYR A 1 405 ? 6.366 17.103 -10.996 1.00 66.68 534 TYR A C 1
ATOM 2820 O O . TYR A 1 405 ? 5.743 16.726 -11.981 1.00 66.84 534 TYR A O 1
ATOM 2829 N N . LEU A 1 406 ? 7.642 16.755 -10.776 1.00 67.51 535 LEU A N 1
ATOM 2830 C CA . LEU A 1 406 ? 8.420 15.947 -11.723 1.00 68.79 535 LEU A CA 1
ATOM 2831 C C . LEU A 1 406 ? 8.699 14.519 -11.267 1.00 70.35 535 LEU A C 1
ATOM 2832 O O . LEU A 1 406 ? 9.374 13.795 -11.990 1.00 70.51 535 LEU A O 1
ATOM 2837 N N . LEU A 1 407 ? 8.264 14.128 -10.066 1.00 71.33 536 LEU A N 1
ATOM 2838 C CA . LEU A 1 407 ? 8.547 12.794 -9.533 1.00 72.71 536 LEU A CA 1
ATOM 2839 C C . LEU A 1 407 ? 7.939 11.625 -10.314 1.00 74.23 536 LEU A C 1
ATOM 2840 O O . LEU A 1 407 ? 6.783 11.691 -10.736 1.00 74.29 536 LEU A O 1
ATOM 2845 N N . GLU A 1 408 ? 8.721 10.539 -10.471 1.00 75.22 537 GLU A N 1
ATOM 2846 C CA . GLU A 1 408 ? 8.293 9.323 -11.161 1.00 76.58 537 GLU A CA 1
ATOM 2847 C C . GLU A 1 408 ? 7.265 8.605 -10.282 1.00 77.98 537 GLU A C 1
ATOM 2848 O O . GLU A 1 408 ? 7.581 8.234 -9.151 1.00 78.27 537 GLU A O 1
ATOM 2854 N N . GLU A 1 409 ? 6.022 8.460 -10.775 1.00 78.74 538 GLU A N 1
ATOM 2855 C CA . GLU A 1 409 ? 4.936 7.831 -10.013 1.00 79.96 538 GLU A CA 1
ATOM 2856 C C . GLU A 1 409 ? 5.056 6.302 -9.905 1.00 80.83 538 GLU A C 1
ATOM 2857 O O . GLU A 1 409 ? 4.792 5.733 -8.840 1.00 81.12 538 GLU A O 1
ATOM 2859 N N . PRO A 1 425 ? -1.288 16.780 -3.221 1.00 74.53 554 PRO A N 1
ATOM 2860 C CA . PRO A 1 425 ? -1.568 18.048 -3.915 1.00 74.51 554 PRO A CA 1
ATOM 2861 C C . PRO A 1 425 ? -1.667 17.890 -5.434 1.00 74.27 554 PRO A C 1
ATOM 2862 O O . PRO A 1 425 ? -1.176 16.912 -5.988 1.00 74.46 554 PRO A O 1
ATOM 2866 N N . SER A 1 426 ? -2.307 18.847 -6.109 1.00 73.75 555 SER A N 1
ATOM 2867 C CA . SER A 1 426 ? -2.491 18.782 -7.556 1.00 73.91 555 SER A CA 1
ATOM 2868 C C . SER A 1 426 ? -1.197 18.976 -8.337 1.00 74.13 555 SER A C 1
ATOM 2869 O O . SER A 1 426 ? -0.614 20.060 -8.298 1.00 74.47 555 SER A O 1
ATOM 2872 N N . ARG A 1 427 ? -0.780 17.936 -9.091 1.00 73.77 556 ARG A N 1
ATOM 2873 C CA . ARG A 1 427 ? 0.426 17.959 -9.931 1.00 73.55 556 ARG A CA 1
ATOM 2874 C C . ARG A 1 427 ? 0.226 18.669 -11.277 1.00 73.08 556 ARG A C 1
ATOM 2875 O O . ARG A 1 427 ? 1.076 18.536 -12.161 1.00 73.25 556 ARG A O 1
ATOM 2883 N N . ASP A 1 428 ? -0.888 19.406 -11.447 1.00 72.32 557 ASP A N 1
ATOM 2884 C CA . ASP A 1 428 ? -1.157 20.137 -12.679 1.00 71.98 557 ASP A CA 1
ATOM 2885 C C . ASP A 1 428 ? -0.321 21.404 -12.666 1.00 70.86 557 ASP A C 1
ATOM 2886 O O . ASP A 1 428 ? -0.585 22.296 -11.859 1.00 71.17 557 ASP A O 1
ATOM 2891 N N . VAL A 1 429 ? 0.698 21.486 -13.535 1.00 69.30 558 VAL A N 1
ATOM 2892 C CA . VAL A 1 429 ? 1.549 22.675 -13.587 1.00 68.47 558 VAL A CA 1
ATOM 2893 C C . VAL A 1 429 ? 0.781 23.923 -14.090 1.00 67.58 558 VAL A C 1
ATOM 2894 O O . VAL A 1 429 ? 1.215 25.043 -13.833 1.00 67.98 558 VAL A O 1
ATOM 2898 N N . THR A 1 430 ? -0.369 23.731 -14.752 1.00 66.25 559 THR A N 1
ATOM 2899 C CA . THR A 1 430 ? -1.202 24.808 -15.252 1.00 65.69 559 THR A CA 1
ATOM 2900 C C . THR A 1 430 ? -1.778 25.613 -14.091 1.00 64.28 559 THR A C 1
ATOM 2901 O O . THR A 1 430 ? -1.728 26.844 -14.112 1.00 64.48 559 THR A O 1
ATOM 2905 N N . VAL A 1 431 ? -2.292 24.922 -13.057 1.00 62.75 560 VAL A N 1
ATOM 2906 C CA . VAL A 1 431 ? -2.858 25.608 -11.889 1.00 61.73 560 VAL A CA 1
ATOM 2907 C C . VAL A 1 431 ? -1.776 26.181 -10.961 1.00 59.90 560 VAL A C 1
ATOM 2908 O O . VAL A 1 431 ? -2.046 27.117 -10.209 1.00 60.05 560 VAL A O 1
ATOM 2912 N N . LEU A 1 432 ? -0.553 25.640 -11.025 1.00 57.90 561 LEU A N 1
ATOM 2913 C CA . LEU A 1 432 ? 0.568 26.146 -10.257 1.00 56.19 561 LEU A CA 1
ATOM 2914 C C . LEU A 1 432 ? 0.950 27.486 -10.880 1.00 54.42 561 LEU A C 1
ATOM 2915 O O . LEU A 1 432 ? 1.011 28.473 -10.170 1.00 54.48 561 LEU A O 1
ATOM 2920 N N . LEU A 1 433 ? 1.098 27.543 -12.217 1.00 53.03 562 LEU A N 1
ATOM 2921 C CA . LEU A 1 433 ? 1.416 28.779 -12.930 1.00 52.06 562 LEU A CA 1
ATOM 2922 C C . LEU A 1 433 ? 0.313 29.828 -12.819 1.00 51.39 562 LEU A C 1
ATOM 2923 O O . LEU A 1 433 ? 0.601 31.018 -12.921 1.00 51.76 562 LEU A O 1
ATOM 2928 N N . GLU A 1 434 ? -0.938 29.404 -12.617 1.00 50.25 563 GLU A N 1
ATOM 2929 C CA . GLU A 1 434 ? -2.037 30.342 -12.439 1.00 49.90 563 GLU A CA 1
ATOM 2930 C C . GLU A 1 434 ? -1.894 31.097 -11.096 1.00 49.23 563 GLU A C 1
ATOM 2931 O O . GLU A 1 434 ? -2.295 32.255 -11.010 1.00 49.74 563 GLU A O 1
ATOM 2933 N N . ASN A 1 435 ? -1.283 30.470 -10.070 1.00 47.93 564 ASN A N 1
ATOM 2934 C CA . ASN A 1 435 ? -1.067 31.114 -8.766 1.00 47.14 564 ASN A CA 1
ATOM 2935 C C . ASN A 1 435 ? 0.304 31.773 -8.587 1.00 45.95 564 ASN A C 1
ATOM 2936 O O . ASN A 1 435 ? 0.661 32.156 -7.475 1.00 46.27 564 ASN A O 1
ATOM 2941 N N . TYR A 1 436 ? 1.072 31.893 -9.660 1.00 44.55 565 TYR A N 1
ATOM 2942 C CA . TYR A 1 436 ? 2.390 32.499 -9.615 1.00 43.48 565 TYR A CA 1
ATOM 2943 C C . TYR A 1 436 ? 2.277 33.996 -9.354 1.00 44.42 565 TYR A C 1
ATOM 2944 O O . TYR A 1 436 ? 1.390 34.655 -9.901 1.00 44.80 565 TYR A O 1
ATOM 2953 N N . GLY A 1 437 ? 3.193 34.519 -8.550 1.00 44.58 566 GLY A N 1
ATOM 2954 C CA . GLY A 1 437 ? 3.253 35.941 -8.240 1.00 45.51 566 GLY A CA 1
ATOM 2955 C C . GLY A 1 437 ? 2.168 36.454 -7.316 1.00 46.45 566 GLY A C 1
ATOM 2956 O O . GLY A 1 437 ? 1.971 37.668 -7.198 1.00 46.86 566 GLY A O 1
ATOM 2957 N N . LYS A 1 438 ? 1.458 35.540 -6.645 1.00 46.37 567 LYS A N 1
ATOM 2958 C CA . LYS A 1 438 ? 0.409 35.905 -5.716 1.00 46.71 567 LYS A CA 1
ATOM 2959 C C . LYS A 1 438 ? 0.914 35.676 -4.304 1.00 46.66 567 LYS A C 1
ATOM 2960 O O . LYS A 1 438 ? 1.567 34.664 -4.039 1.00 46.73 567 LYS A O 1
ATOM 2966 N N . PHE A 1 439 ? 0.634 36.619 -3.400 1.00 46.37 568 PHE A N 1
ATOM 2967 C CA . PHE A 1 439 ? 1.069 36.520 -2.013 1.00 46.82 568 PHE A CA 1
ATOM 2968 C C . PHE A 1 439 ? 0.496 35.281 -1.333 1.00 47.94 568 PHE A C 1
ATOM 2969 O O . PHE A 1 439 ? 1.222 34.582 -0.620 1.00 48.22 568 PHE A O 1
ATOM 2977 N N . GLU A 1 440 ? -0.803 35.001 -1.555 1.00 48.23 569 GLU A N 1
ATOM 2978 C CA . GLU A 1 440 ? -1.486 33.913 -0.870 1.00 48.66 569 GLU A CA 1
ATOM 2979 C C . GLU A 1 440 ? -0.848 32.537 -1.087 1.00 48.26 569 GLU A C 1
ATOM 2980 O O . GLU A 1 440 ? -1.131 31.640 -0.302 1.00 49.15 569 GLU A O 1
ATOM 2986 N N . LYS A 1 441 ? 0.039 32.368 -2.080 1.00 46.70 570 LYS A N 1
ATOM 2987 C CA . LYS A 1 441 ? 0.731 31.088 -2.268 1.00 45.70 570 LYS A CA 1
ATOM 2988 C C . LYS A 1 441 ? 2.272 31.173 -2.073 1.00 44.65 570 LYS A C 1
ATOM 2989 O O . LYS A 1 441 ? 2.972 30.190 -2.293 1.00 44.83 570 LYS A O 1
ATOM 2995 N N . GLY A 1 442 ? 2.778 32.321 -1.635 1.00 43.37 571 GLY A N 1
ATOM 2996 C CA . GLY A 1 442 ? 4.207 32.522 -1.426 1.00 42.70 571 GLY A CA 1
ATOM 2997 C C . GLY A 1 442 ? 4.962 33.041 -2.639 1.00 41.71 571 GLY A C 1
ATOM 2998 O O . GLY A 1 442 ? 6.198 33.071 -2.629 1.00 42.14 571 GLY A O 1
ATOM 2999 N N . TYR A 1 443 ? 4.225 33.418 -3.708 1.00 40.07 572 TYR A N 1
ATOM 3000 C CA . TYR A 1 443 ? 4.734 33.946 -4.972 1.00 38.77 572 TYR A CA 1
ATOM 3001 C C . TYR A 1 443 ? 5.265 32.865 -5.920 1.00 38.38 572 TYR A C 1
ATOM 3002 O O . TYR A 1 443 ? 5.307 33.104 -7.130 1.00 38.60 572 TYR A O 1
ATOM 3011 N N . LEU A 1 444 ? 5.626 31.677 -5.398 1.00 37.72 573 LEU A N 1
ATOM 3012 C CA . LEU A 1 444 ? 6.116 30.545 -6.206 1.00 37.49 573 LEU A CA 1
ATOM 3013 C C . LEU A 1 444 ? 7.349 30.878 -7.057 1.00 36.98 573 LEU A C 1
ATOM 3014 O O . LEU A 1 444 ? 7.472 30.374 -8.168 1.00 37.24 573 LEU A O 1
ATOM 3019 N N . ILE A 1 445 ? 8.255 31.721 -6.538 1.00 36.29 574 ILE A N 1
ATOM 3020 C CA . ILE A 1 445 ? 9.447 32.146 -7.266 1.00 36.19 574 ILE A CA 1
ATOM 3021 C C . ILE A 1 445 ? 10.433 31.000 -7.501 1.00 36.58 574 ILE A C 1
ATOM 3022 O O . ILE A 1 445 ? 10.773 30.713 -8.657 1.00 36.95 574 ILE A O 1
ATOM 3027 N N . PHE A 1 446 ? 10.893 30.346 -6.428 1.00 36.12 575 PHE A N 1
ATOM 3028 C CA . PHE A 1 446 ? 11.833 29.241 -6.570 1.00 36.18 575 PHE A CA 1
ATOM 3029 C C . PHE A 1 446 ? 11.131 27.962 -7.009 1.00 36.72 575 PHE A C 1
ATOM 3030 O O . PHE A 1 446 ? 11.791 27.111 -7.573 1.00 37.02 575 PHE A O 1
ATOM 3038 N N . VAL A 1 447 ? 9.790 27.832 -6.836 1.00 36.52 576 VAL A N 1
ATOM 3039 C CA . VAL A 1 447 ? 9.073 26.643 -7.325 1.00 36.60 576 VAL A CA 1
ATOM 3040 C C . VAL A 1 447 ? 9.175 26.627 -8.859 1.00 37.03 576 VAL A C 1
ATOM 3041 O O . VAL A 1 447 ? 9.580 25.624 -9.455 1.00 37.81 576 VAL A O 1
ATOM 3045 N N . VAL A 1 448 ? 8.905 27.779 -9.483 1.00 36.28 577 VAL A N 1
ATOM 3046 C CA . VAL A 1 448 ? 8.998 27.900 -10.923 1.00 35.90 577 VAL A CA 1
ATOM 3047 C C . VAL A 1 448 ? 10.457 27.887 -11.365 1.00 35.92 577 VAL A C 1
ATOM 3048 O O . VAL A 1 448 ? 10.778 27.122 -12.264 1.00 36.70 577 VAL A O 1
ATOM 3052 N N . ARG A 1 449 ? 11.356 28.635 -10.703 1.00 35.00 578 ARG A N 1
ATOM 3053 C CA . ARG A 1 449 ? 12.778 28.628 -11.076 1.00 34.77 578 ARG A CA 1
ATOM 3054 C C . ARG A 1 449 ? 13.388 27.231 -11.034 1.00 35.00 578 ARG A C 1
ATOM 3055 O O . ARG A 1 449 ? 14.101 26.860 -11.956 1.00 34.77 578 ARG A O 1
ATOM 3063 N N . PHE A 1 450 ? 13.110 26.461 -9.970 1.00 35.44 579 PHE A N 1
ATOM 3064 C CA . PHE A 1 450 ? 13.638 25.109 -9.825 1.00 36.41 579 PHE A CA 1
ATOM 3065 C C . PHE A 1 450 ? 13.004 24.137 -10.814 1.00 38.29 579 PHE A C 1
ATOM 3066 O O . PHE A 1 450 ? 13.653 23.173 -11.184 1.00 38.75 579 PHE A O 1
ATOM 3074 N N . LEU A 1 451 ? 11.776 24.410 -11.293 1.00 39.20 580 LEU A N 1
ATOM 3075 C CA . LEU A 1 451 ? 11.138 23.595 -12.327 1.00 40.33 580 LEU A CA 1
ATOM 3076 C C . LEU A 1 451 ? 11.876 23.777 -13.636 1.00 41.05 580 LEU A C 1
ATOM 3077 O O . LEU A 1 451 ? 12.040 22.814 -14.357 1.00 41.46 580 LEU A O 1
ATOM 3082 N N . PHE A 1 452 ? 12.324 25.001 -13.965 1.00 41.28 581 PHE A N 1
ATOM 3083 C CA . PHE A 1 452 ? 13.077 25.244 -15.200 1.00 41.78 581 PHE A CA 1
ATOM 3084 C C . PHE A 1 452 ? 14.378 24.455 -15.172 1.00 43.46 581 PHE A C 1
ATOM 3085 O O . PHE A 1 452 ? 14.682 23.747 -16.128 1.00 43.70 581 PHE A O 1
ATOM 3093 N N . GLY A 1 453 ? 15.083 24.522 -14.048 1.00 44.39 582 GLY A N 1
ATOM 3094 C CA . GLY A 1 453 ? 16.333 23.809 -13.864 1.00 46.02 582 GLY A CA 1
ATOM 3095 C C . GLY A 1 453 ? 16.203 22.299 -13.881 1.00 47.79 582 GLY A C 1
ATOM 3096 O O . GLY A 1 453 ? 16.963 21.631 -14.576 1.00 47.83 582 GLY A O 1
ATOM 3097 N N . LEU A 1 454 ? 15.257 21.743 -13.104 1.00 49.01 583 LEU A N 1
ATOM 3098 C CA . LEU A 1 454 ? 15.048 20.295 -13.012 1.00 50.53 583 LEU A CA 1
ATOM 3099 C C . LEU A 1 454 ? 14.451 19.690 -14.280 1.00 53.13 583 LEU A C 1
ATOM 3100 O O . LEU A 1 454 ? 14.627 18.496 -14.520 1.00 53.61 583 LEU A O 1
ATOM 3105 N N . VAL A 1 455 ? 13.741 20.492 -15.090 1.00 54.58 584 VAL A N 1
ATOM 3106 C CA . VAL A 1 455 ? 13.155 20.012 -16.346 1.00 56.37 584 VAL A CA 1
ATOM 3107 C C . VAL A 1 455 ? 14.261 19.665 -17.378 1.00 58.81 584 VAL A C 1
ATOM 3108 O O . VAL A 1 455 ? 14.052 18.801 -18.228 1.00 59.09 584 VAL A O 1
ATOM 3112 N N . ASN A 1 456 ? 15.436 20.311 -17.266 1.00 60.58 585 ASN A N 1
ATOM 3113 C CA . ASN A 1 456 ? 16.604 20.119 -18.112 1.00 63.00 585 ASN A CA 1
ATOM 3114 C C . ASN A 1 456 ? 16.970 18.652 -18.255 1.00 66.17 585 ASN A C 1
ATOM 3115 O O . ASN A 1 456 ? 17.411 18.029 -17.290 1.00 66.31 585 ASN A O 1
ATOM 3120 N N . GLN A 1 457 ? 16.749 18.093 -19.459 1.00 68.59 586 GLN A N 1
ATOM 3121 C CA . GLN A 1 457 ? 17.053 16.689 -19.739 1.00 71.20 586 GLN A CA 1
ATOM 3122 C C . GLN A 1 457 ? 18.531 16.451 -20.032 1.00 73.14 586 GLN A C 1
ATOM 3123 O O . GLN A 1 457 ? 19.027 15.353 -19.774 1.00 73.29 586 GLN A O 1
ATOM 3129 N N . GLU A 1 458 ? 19.250 17.479 -20.522 1.00 74.36 587 GLU A N 1
ATOM 3130 C CA . GLU A 1 458 ? 20.691 17.351 -20.724 1.00 76.14 587 GLU A CA 1
ATOM 3131 C C . GLU A 1 458 ? 21.414 17.742 -19.413 1.00 77.43 587 GLU A C 1
ATOM 3132 O O . GLU A 1 458 ? 22.409 18.468 -19.418 1.00 77.61 587 GLU A O 1
ATOM 3138 N N . ARG A 1 459 ? 20.889 17.235 -18.284 1.00 78.08 588 ARG A N 1
ATOM 3139 C CA . ARG A 1 459 ? 21.376 17.484 -16.938 1.00 79.20 588 ARG A CA 1
ATOM 3140 C C . ARG A 1 459 ? 20.814 16.405 -16.029 1.00 80.17 588 ARG A C 1
ATOM 3141 O O . ARG A 1 459 ? 19.616 16.418 -15.749 1.00 80.36 588 ARG A O 1
ATOM 3149 N N . THR A 1 460 ? 21.660 15.482 -15.557 1.00 80.67 589 THR A N 1
ATOM 3150 C CA . THR A 1 460 ? 21.201 14.412 -14.674 1.00 81.64 589 THR A CA 1
ATOM 3151 C C . THR A 1 460 ? 22.169 14.142 -13.517 1.00 82.61 589 THR A C 1
ATOM 3152 O O . THR A 1 460 ? 23.325 14.562 -13.551 1.00 82.72 589 THR A O 1
ATOM 3156 N N . SER A 1 461 ? 21.666 13.455 -12.484 1.00 83.20 590 SER A N 1
ATOM 3157 C CA . SER A 1 461 ? 22.370 13.007 -11.279 1.00 84.26 590 SER A CA 1
ATOM 3158 C C . SER A 1 461 ? 21.621 11.759 -10.721 1.00 84.98 590 SER A C 1
ATOM 3159 O O . SER A 1 461 ? 20.655 11.308 -11.345 1.00 85.09 590 SER A O 1
ATOM 3162 N N . TYR A 1 462 ? 22.054 11.195 -9.572 1.00 85.25 591 TYR A N 1
ATOM 3163 C CA . TYR A 1 462 ? 21.336 10.060 -8.977 1.00 85.98 591 TYR A CA 1
ATOM 3164 C C . TYR A 1 462 ? 19.975 10.536 -8.437 1.00 85.63 591 TYR A C 1
ATOM 3165 O O . TYR A 1 462 ? 18.973 9.830 -8.582 1.00 85.71 591 TYR A O 1
ATOM 3174 N N . LEU A 1 463 ? 19.945 11.751 -7.859 1.00 85.03 592 LEU A N 1
ATOM 3175 C CA . LEU A 1 463 ? 18.744 12.396 -7.339 1.00 84.91 592 LEU A CA 1
ATOM 3176 C C . LEU A 1 463 ? 17.786 12.736 -8.507 1.00 84.61 592 LEU A C 1
ATOM 3177 O O . LEU A 1 463 ? 16.576 12.539 -8.384 1.00 85.00 592 LEU A O 1
ATOM 3182 N N . GLU A 1 464 ? 18.330 13.200 -9.650 1.00 83.56 593 GLU A N 1
ATOM 3183 C CA . GLU A 1 464 ? 17.525 13.523 -10.834 1.00 82.93 593 GLU A CA 1
ATOM 3184 C C . GLU A 1 464 ? 17.101 12.280 -11.643 1.00 81.93 593 GLU A C 1
ATOM 3185 O O . GLU A 1 464 ? 16.171 12.366 -12.443 1.00 81.89 593 GLU A O 1
ATOM 3191 N N . LYS A 1 465 ? 17.776 11.134 -11.449 1.00 80.96 594 LYS A N 1
ATOM 3192 C CA . LYS A 1 465 ? 17.399 9.899 -12.143 1.00 80.54 594 LYS A CA 1
ATOM 3193 C C . LYS A 1 465 ? 16.068 9.338 -11.617 1.00 79.93 594 LYS A C 1
ATOM 3194 O O . LYS A 1 465 ? 15.392 8.608 -12.338 1.00 79.96 594 LYS A O 1
ATOM 3196 N N . LYS A 1 466 ? 15.679 9.696 -10.375 1.00 79.14 595 LYS A N 1
ATOM 3197 C CA . LYS A 1 466 ? 14.402 9.291 -9.795 1.00 78.95 595 LYS A CA 1
ATOM 3198 C C . LYS A 1 466 ? 13.230 10.189 -10.260 1.00 78.77 595 LYS A C 1
ATOM 3199 O O . LYS A 1 466 ? 12.135 10.083 -9.706 1.00 78.88 595 LYS A O 1
ATOM 3201 N N . LEU A 1 467 ? 13.454 11.065 -11.268 1.00 78.34 596 LEU A N 1
ATOM 3202 C CA . LEU A 1 467 ? 12.432 11.955 -11.812 1.00 78.35 596 LEU A CA 1
ATOM 3203 C C . LEU A 1 467 ? 11.911 11.423 -13.138 1.00 78.22 596 LEU A C 1
ATOM 3204 O O . LEU A 1 467 ? 12.672 10.874 -13.933 1.00 78.48 596 LEU A O 1
ATOM 3209 N N . SER A 1 468 ? 10.616 11.600 -13.381 1.00 77.73 597 SER A N 1
ATOM 3210 C CA . SER A 1 468 ? 9.951 11.130 -14.589 1.00 77.84 597 SER A CA 1
ATOM 3211 C C . SER A 1 468 ? 10.233 12.004 -15.800 1.00 77.75 597 SER A C 1
ATOM 3212 O O . SER A 1 468 ? 9.660 13.081 -15.909 1.00 77.76 597 SER A O 1
ATOM 3215 N N . CYS A 1 469 ? 11.045 11.516 -16.749 1.00 77.67 598 CYS A N 1
ATOM 3216 C CA . CYS A 1 469 ? 11.318 12.273 -17.979 1.00 78.10 598 CYS A CA 1
ATOM 3217 C C . CYS A 1 469 ? 10.096 12.353 -18.941 1.00 77.64 598 CYS A C 1
ATOM 3218 O O . CYS A 1 469 ? 10.107 13.120 -19.905 1.00 77.63 598 CYS A O 1
ATOM 3221 N N . LYS A 1 470 ? 9.057 11.562 -18.668 1.00 77.08 599 LYS A N 1
ATOM 3222 C CA . LYS A 1 470 ? 7.818 11.533 -19.427 1.00 77.03 599 LYS A CA 1
ATOM 3223 C C . LYS A 1 470 ? 7.020 12.800 -19.101 1.00 76.19 599 LYS A C 1
ATOM 3224 O O . LYS A 1 470 ? 6.522 13.465 -20.010 1.00 76.31 599 LYS A O 1
ATOM 3230 N N . ILE A 1 471 ? 6.924 13.152 -17.804 1.00 75.04 600 ILE A N 1
ATOM 3231 C CA . ILE A 1 471 ? 6.189 14.343 -17.401 1.00 74.26 600 ILE A CA 1
ATOM 3232 C C . ILE A 1 471 ? 7.054 15.592 -17.488 1.00 73.28 600 ILE A C 1
ATOM 3233 O O . ILE A 1 471 ? 6.509 16.658 -17.748 1.00 73.43 600 ILE A O 1
ATOM 3238 N N . SER A 1 472 ? 8.389 15.478 -17.352 1.00 72.25 601 SER A N 1
ATOM 3239 C CA . SER A 1 472 ? 9.260 16.651 -17.482 1.00 71.77 601 SER A CA 1
ATOM 3240 C C . SER A 1 472 ? 9.279 17.214 -18.912 1.00 71.49 601 SER A C 1
ATOM 3241 O O . SER A 1 472 ? 9.611 18.377 -19.102 1.00 71.35 601 SER A O 1
ATOM 3244 N N . GLN A 1 473 ? 8.930 16.394 -19.913 1.00 71.33 602 GLN A N 1
ATOM 3245 C CA . GLN A 1 473 ? 8.827 16.867 -21.289 1.00 71.63 602 GLN A CA 1
ATOM 3246 C C . GLN A 1 473 ? 7.486 17.579 -21.529 1.00 70.69 602 GLN A C 1
ATOM 3247 O O . GLN A 1 473 ? 7.409 18.479 -22.357 1.00 70.60 602 GLN A O 1
ATOM 3253 N N . GLN A 1 474 ? 6.444 17.199 -20.791 1.00 69.96 603 GLN A N 1
ATOM 3254 C CA . GLN A 1 474 ? 5.152 17.862 -20.866 1.00 70.01 603 GLN A CA 1
ATOM 3255 C C . GLN A 1 474 ? 5.239 19.188 -20.107 1.00 68.87 603 GLN A C 1
ATOM 3256 O O . GLN A 1 474 ? 4.711 20.192 -20.578 1.00 69.29 603 GLN A O 1
ATOM 3262 N N . ILE A 1 475 ? 5.926 19.201 -18.949 1.00 67.35 604 ILE A N 1
ATOM 3263 C CA . ILE A 1 475 ? 6.137 20.409 -18.149 1.00 66.29 604 ILE A CA 1
ATOM 3264 C C . ILE A 1 475 ? 7.016 21.398 -18.917 1.00 64.96 604 ILE A C 1
ATOM 3265 O O . ILE A 1 475 ? 6.751 22.596 -18.866 1.00 65.23 604 ILE A O 1
ATOM 3270 N N . ARG A 1 476 ? 8.012 20.894 -19.679 1.00 63.31 605 ARG A N 1
ATOM 3271 C CA . ARG A 1 476 ? 8.904 21.711 -20.497 1.00 62.21 605 ARG A CA 1
ATOM 3272 C C . ARG A 1 476 ? 8.102 22.480 -21.543 1.00 60.91 605 ARG A C 1
ATOM 3273 O O . ARG A 1 476 ? 8.366 23.656 -21.763 1.00 60.89 605 ARG A O 1
ATOM 3281 N N . LEU A 1 477 ? 7.094 21.842 -22.148 1.00 59.80 606 LEU A N 1
ATOM 3282 C CA . LEU A 1 477 ? 6.278 22.515 -23.152 1.00 59.41 606 LEU A CA 1
ATOM 3283 C C . LEU A 1 477 ? 5.276 23.496 -22.525 1.00 58.79 606 LEU A C 1
ATOM 3284 O O . LEU A 1 477 ? 4.982 24.528 -23.126 1.00 59.11 606 LEU A O 1
ATOM 3289 N N . GLU A 1 478 ? 4.802 23.215 -21.303 1.00 57.60 607 GLU A N 1
ATOM 3290 C CA . GLU A 1 478 ? 3.894 24.128 -20.615 1.00 57.31 607 GLU A CA 1
ATOM 3291 C C . GLU A 1 478 ? 4.639 25.371 -20.091 1.00 56.55 607 GLU A C 1
ATOM 3292 O O . GLU A 1 478 ? 4.043 26.446 -19.986 1.00 56.80 607 GLU A O 1
ATOM 3298 N N . LEU A 1 479 ? 5.944 25.224 -19.772 1.00 55.32 608 LEU A N 1
ATOM 3299 C CA . LEU A 1 479 ? 6.818 26.317 -19.341 1.00 54.40 608 LEU A CA 1
ATOM 3300 C C . LEU A 1 479 ? 7.131 27.232 -20.515 1.00 53.92 608 LEU A C 1
ATOM 3301 O O . LEU A 1 479 ? 7.271 28.433 -20.328 1.00 53.94 608 LEU A O 1
ATOM 3306 N N . LEU A 1 480 ? 7.278 26.669 -21.719 1.00 53.53 609 LEU A N 1
ATOM 3307 C CA . LEU A 1 480 ? 7.578 27.457 -22.902 1.00 53.49 609 LEU A CA 1
ATOM 3308 C C . LEU A 1 480 ? 6.365 28.266 -23.350 1.00 53.57 609 LEU A C 1
ATOM 3309 O O . LEU A 1 480 ? 6.533 29.391 -23.812 1.00 53.85 609 LEU A O 1
ATOM 3314 N N . LYS A 1 481 ? 5.143 27.723 -23.173 1.00 53.20 610 LYS A N 1
ATOM 3315 C CA . LYS A 1 481 ? 3.913 28.451 -23.489 1.00 53.40 610 LYS A CA 1
ATOM 3316 C C . LYS A 1 481 ? 3.758 29.635 -22.522 1.00 53.68 610 LYS A C 1
ATOM 3317 O O . LYS A 1 481 ? 3.302 30.698 -22.933 1.00 53.80 610 LYS A O 1
ATOM 3323 N N . TRP A 1 482 ? 4.142 29.436 -21.234 1.00 53.47 611 TRP A N 1
ATOM 3324 C CA . TRP A 1 482 ? 4.124 30.431 -20.162 1.00 53.49 611 TRP A CA 1
ATOM 3325 C C . TRP A 1 482 ? 5.025 31.634 -20.488 1.00 53.89 611 TRP A C 1
ATOM 3326 O O . TRP A 1 482 ? 4.535 32.758 -20.460 1.00 53.91 611 TRP A O 1
ATOM 3337 N N . ILE A 1 483 ? 6.315 31.403 -20.851 1.00 54.10 612 ILE A N 1
ATOM 3338 C CA . ILE A 1 483 ? 7.268 32.454 -21.244 1.00 54.90 612 ILE A CA 1
ATOM 3339 C C . ILE A 1 483 ? 6.686 33.264 -22.404 1.00 56.32 612 ILE A C 1
ATOM 3340 O O . ILE A 1 483 ? 6.774 34.483 -22.403 1.00 56.42 612 ILE A O 1
ATOM 3345 N N . GLU A 1 484 ? 6.083 32.575 -23.384 1.00 57.19 613 GLU A N 1
ATOM 3346 C CA . GLU A 1 484 ? 5.477 33.182 -24.563 1.00 58.56 613 GLU A CA 1
ATOM 3347 C C . GLU A 1 484 ? 4.367 34.151 -24.185 1.00 59.52 613 GLU A C 1
ATOM 3348 O O . GLU A 1 484 ? 4.283 35.233 -24.759 1.00 59.66 613 GLU A O 1
ATOM 3354 N N . VAL A 1 485 ? 3.529 33.770 -23.209 1.00 60.00 614 VAL A N 1
ATOM 3355 C CA . VAL A 1 485 ? 2.416 34.585 -22.733 1.00 60.96 614 VAL A CA 1
ATOM 3356 C C . VAL A 1 485 ? 2.933 35.771 -21.933 1.00 62.29 614 VAL A C 1
ATOM 3357 O O . VAL A 1 485 ? 2.464 36.891 -22.128 1.00 62.38 614 VAL A O 1
ATOM 3361 N N . LYS A 1 486 ? 3.902 35.521 -21.038 1.00 63.15 615 LYS A N 1
ATOM 3362 C CA . LYS A 1 486 ? 4.455 36.531 -20.140 1.00 64.43 615 LYS A CA 1
ATOM 3363 C C . LYS A 1 486 ? 5.361 37.558 -20.812 1.00 66.60 615 LYS A C 1
ATOM 3364 O O . LYS A 1 486 ? 5.392 38.703 -20.367 1.00 66.74 615 LYS A O 1
ATOM 3370 N N . ALA A 1 487 ? 6.094 37.171 -21.863 1.00 68.21 616 ALA A N 1
ATOM 3371 C CA . ALA A 1 487 ? 6.982 38.108 -22.547 1.00 70.35 616 ALA A CA 1
ATOM 3372 C C . ALA A 1 487 ? 6.174 38.991 -23.493 1.00 72.96 616 ALA A C 1
ATOM 3373 O O . ALA A 1 487 ? 6.371 40.208 -23.517 1.00 73.10 616 ALA A O 1
ATOM 3375 N N . LYS A 1 488 ? 5.241 38.381 -24.245 1.00 74.86 617 LYS A N 1
ATOM 3376 C CA . LYS A 1 488 ? 4.393 39.088 -25.197 1.00 77.13 617 LYS A CA 1
ATOM 3377 C C . LYS A 1 488 ? 3.494 40.104 -24.470 1.00 79.39 617 LYS A C 1
ATOM 3378 O O . LYS A 1 488 ? 3.637 41.306 -24.702 1.00 79.88 617 LYS A O 1
ATOM 3384 N N . ALA A 1 489 ? 2.614 39.641 -23.558 1.00 80.43 618 ALA A N 1
ATOM 3385 C CA . ALA A 1 489 ? 1.730 40.553 -22.833 1.00 81.78 618 ALA A CA 1
ATOM 3386 C C . ALA A 1 489 ? 2.461 41.252 -21.696 1.00 83.10 618 ALA A C 1
ATOM 3387 O O . ALA A 1 489 ? 2.371 40.827 -20.540 1.00 83.41 618 ALA A O 1
ATOM 3389 N N . LYS A 1 490 ? 3.181 42.334 -22.017 1.00 83.61 619 LYS A N 1
ATOM 3390 C CA . LYS A 1 490 ? 3.891 43.102 -20.989 1.00 84.55 619 LYS A CA 1
ATOM 3391 C C . LYS A 1 490 ? 2.962 44.075 -20.206 1.00 84.98 619 LYS A C 1
ATOM 3392 O O . LYS A 1 490 ? 3.438 44.803 -19.330 1.00 85.15 619 LYS A O 1
ATOM 3394 N N . LYS A 1 491 ? 1.638 44.057 -20.497 1.00 84.81 620 LYS A N 1
ATOM 3395 C CA . LYS A 1 491 ? 0.628 44.893 -19.846 1.00 85.03 620 LYS A CA 1
ATOM 3396 C C . LYS A 1 491 ? 0.291 44.464 -18.396 1.00 84.89 620 LYS A C 1
ATOM 3397 O O . LYS A 1 491 ? -0.537 45.111 -17.751 1.00 85.15 620 LYS A O 1
ATOM 3399 N N . LEU A 1 492 ? 0.919 43.386 -17.884 1.00 84.10 621 LEU A N 1
ATOM 3400 C CA . LEU A 1 492 ? 0.651 42.915 -16.526 1.00 83.61 621 LEU A CA 1
ATOM 3401 C C . LEU A 1 492 ? 1.454 43.690 -15.462 1.00 82.77 621 LEU A C 1
ATOM 3402 O O . LEU A 1 492 ? 2.604 44.081 -15.696 1.00 83.05 621 LEU A O 1
ATOM 3404 N N . GLN A 1 493 ? 0.832 43.912 -14.293 1.00 81.37 622 GLN A N 1
ATOM 3405 C CA . GLN A 1 493 ? 1.447 44.640 -13.187 1.00 80.38 622 GLN A CA 1
ATOM 3406 C C . GLN A 1 493 ? 2.225 43.715 -12.239 1.00 78.60 622 GLN A C 1
ATOM 3407 O O . GLN A 1 493 ? 1.800 43.479 -11.102 1.00 78.90 622 GLN A O 1
ATOM 3409 N N . ILE A 1 494 ? 3.380 43.206 -12.710 1.00 76.30 623 ILE A N 1
ATOM 3410 C CA . ILE A 1 494 ? 4.305 42.339 -11.965 1.00 74.07 623 ILE A CA 1
ATOM 3411 C C . ILE A 1 494 ? 3.708 40.989 -11.515 1.00 70.98 623 ILE A C 1
ATOM 3412 O O . ILE A 1 494 ? 2.700 40.915 -10.809 1.00 70.85 623 ILE A O 1
ATOM 3414 N N . GLN A 1 495 ? 4.385 39.930 -11.961 1.00 68.16 624 GLN A N 1
ATOM 3415 C CA . GLN A 1 495 ? 4.239 38.503 -11.680 1.00 65.90 624 GLN A CA 1
ATOM 3416 C C . GLN A 1 495 ? 5.670 38.054 -12.078 1.00 62.88 624 GLN A C 1
ATOM 3417 O O . GLN A 1 495 ? 6.567 38.429 -11.302 1.00 63.20 624 GLN A O 1
ATOM 3419 N N . PRO A 1 496 ? 6.002 37.497 -13.286 1.00 59.79 625 PRO A N 1
ATOM 3420 C CA . PRO A 1 496 ? 7.424 37.310 -13.626 1.00 57.42 625 PRO A CA 1
ATOM 3421 C C . PRO A 1 496 ? 7.940 38.517 -14.425 1.00 54.54 625 PRO A C 1
ATOM 3422 O O . PRO A 1 496 ? 7.533 38.680 -15.574 1.00 54.44 625 PRO A O 1
ATOM 3426 N N . SER A 1 497 ? 8.810 39.364 -13.848 1.00 51.98 626 SER A N 1
ATOM 3427 C CA . SER A 1 497 ? 9.384 40.480 -14.607 1.00 49.85 626 SER A CA 1
ATOM 3428 C C . SER A 1 497 ? 10.244 39.930 -15.772 1.00 48.36 626 SER A C 1
ATOM 3429 O O . SER A 1 497 ? 10.458 38.713 -15.858 1.00 48.68 626 SER A O 1
ATOM 3432 N N . GLN A 1 498 ? 10.738 40.800 -16.669 1.00 46.69 627 GLN A N 1
ATOM 3433 C CA . GLN A 1 498 ? 11.579 40.339 -17.770 1.00 45.18 627 GLN A CA 1
ATOM 3434 C C . GLN A 1 498 ? 12.891 39.782 -17.226 1.00 43.16 627 GLN A C 1
ATOM 3435 O O . GLN A 1 498 ? 13.312 38.714 -17.646 1.00 43.29 627 GLN A O 1
ATOM 3441 N N . LEU A 1 499 ? 13.478 40.456 -16.220 1.00 41.26 628 LEU A N 1
ATOM 3442 C CA . LEU A 1 499 ? 14.700 40.012 -15.553 1.00 39.70 628 LEU A CA 1
ATOM 3443 C C . LEU A 1 499 ? 14.461 38.724 -14.788 1.00 38.94 628 LEU A C 1
ATOM 3444 O O . LEU A 1 499 ? 15.339 37.873 -14.769 1.00 39.37 628 LEU A O 1
ATOM 3449 N N . GLU A 1 500 ? 13.275 38.551 -14.180 1.00 37.69 629 GLU A N 1
ATOM 3450 C CA . GLU A 1 500 ? 12.948 37.309 -13.475 1.00 36.63 629 GLU A CA 1
ATOM 3451 C C . GLU A 1 500 ? 12.841 36.166 -14.478 1.00 35.65 629 GLU A C 1
ATOM 3452 O O . GLU A 1 500 ? 13.389 35.093 -14.234 1.00 35.55 629 GLU A O 1
ATOM 3458 N N . LEU A 1 501 ? 12.236 36.414 -15.654 1.00 34.55 630 LEU A N 1
ATOM 3459 C CA . LEU A 1 501 ? 12.170 35.393 -16.700 1.00 33.94 630 LEU A CA 1
ATOM 3460 C C . LEU A 1 501 ? 13.574 34.952 -17.128 1.00 33.29 630 LEU A C 1
ATOM 3461 O O . LEU A 1 501 ? 13.772 33.778 -17.413 1.00 33.24 630 LEU A O 1
ATOM 3466 N N . PHE A 1 502 ? 14.560 35.872 -17.070 1.00 32.65 631 PHE A N 1
ATOM 3467 C CA . PHE A 1 502 ? 15.955 35.586 -17.382 1.00 32.58 631 PHE A CA 1
ATOM 3468 C C . PHE A 1 502 ? 16.556 34.656 -16.342 1.00 33.07 631 PHE A C 1
ATOM 3469 O O . PHE A 1 502 ? 17.349 33.802 -16.700 1.00 33.19 631 PHE A O 1
ATOM 3477 N N . TYR A 1 503 ? 16.163 34.791 -15.056 1.00 33.28 632 TYR A N 1
ATOM 3478 C CA . TYR A 1 503 ? 16.610 33.888 -13.990 1.00 33.76 632 TYR A CA 1
ATOM 3479 C C . TYR A 1 503 ? 16.039 32.489 -14.253 1.00 35.19 632 TYR A C 1
ATOM 3480 O O . TYR A 1 503 ? 16.728 31.505 -14.007 1.00 35.86 632 TYR A O 1
ATOM 3489 N N . CYS A 1 504 ? 14.789 32.403 -14.766 1.00 35.36 633 CYS A N 1
ATOM 3490 C CA . CYS A 1 504 ? 14.141 31.151 -15.110 1.00 35.78 633 CYS A CA 1
ATOM 3491 C C . CYS A 1 504 ? 14.862 30.510 -16.279 1.00 36.50 633 CYS A C 1
ATOM 3492 O O . CYS A 1 504 ? 15.223 29.343 -16.187 1.00 37.08 633 CYS A O 1
ATOM 3495 N N . LEU A 1 505 ? 15.121 31.266 -17.360 1.00 36.39 634 LEU A N 1
ATOM 3496 C CA . LEU A 1 505 ? 15.831 30.724 -18.521 1.00 36.77 634 LEU A CA 1
ATOM 3497 C C . LEU A 1 505 ? 17.286 30.333 -18.172 1.00 37.82 634 LEU A C 1
ATOM 3498 O O . LEU A 1 505 ? 17.810 29.366 -18.722 1.00 37.92 634 LEU A O 1
ATOM 3503 N N . TYR A 1 506 ? 17.910 31.038 -17.208 1.00 38.20 635 TYR A N 1
ATOM 3504 C CA . TYR A 1 506 ? 19.258 30.718 -16.757 1.00 38.82 635 TYR A CA 1
ATOM 3505 C C . TYR A 1 506 ? 19.259 29.352 -16.087 1.00 40.46 635 TYR A C 1
ATOM 3506 O O . TYR A 1 506 ? 20.182 28.582 -16.294 1.00 40.93 635 TYR A O 1
ATOM 3515 N N . GLU A 1 507 ? 18.225 29.038 -15.295 1.00 41.20 636 GLU A N 1
ATOM 3516 C CA . GLU A 1 507 ? 18.096 27.727 -14.660 1.00 42.15 636 GLU A CA 1
ATOM 3517 C C . GLU A 1 507 ? 17.949 26.650 -15.703 1.00 43.59 636 GLU A C 1
ATOM 3518 O O . GLU A 1 507 ? 18.537 25.586 -15.551 1.00 43.87 636 GLU A O 1
ATOM 3524 N N . MET A 1 508 ? 17.188 26.931 -16.783 1.00 44.48 637 MET A N 1
ATOM 3525 C CA . MET A 1 508 ? 16.982 26.013 -17.894 1.00 46.02 637 MET A CA 1
ATOM 3526 C C . MET A 1 508 ? 18.340 25.654 -18.517 1.00 47.38 637 MET A C 1
ATOM 3527 O O . MET A 1 508 ? 18.682 24.472 -18.549 1.00 48.15 637 MET A O 1
ATOM 3532 N N . GLN A 1 509 ? 19.143 26.670 -18.922 1.00 47.26 638 GLN A N 1
ATOM 3533 C CA . GLN A 1 509 ? 20.507 26.499 -19.410 1.00 47.59 638 GLN A CA 1
ATOM 3534 C C . GLN A 1 509 ? 20.610 25.814 -20.811 1.00 48.83 638 GLN A C 1
ATOM 3535 O O . GLN A 1 509 ? 21.539 26.121 -21.564 1.00 49.27 638 GLN A O 1
ATOM 3541 N N . GLU A 1 510 ? 19.661 24.928 -21.177 1.00 49.15 639 GLU A N 1
ATOM 3542 C CA . GLU A 1 510 ? 19.648 24.249 -22.479 1.00 50.00 639 GLU A CA 1
ATOM 3543 C C . GLU A 1 510 ? 19.304 25.265 -23.575 1.00 50.45 639 GLU A C 1
ATOM 3544 O O . GLU A 1 510 ? 18.273 25.918 -23.491 1.00 50.64 639 GLU A O 1
ATOM 3550 N N . GLU A 1 511 ? 20.150 25.388 -24.599 1.00 50.62 640 GLU A N 1
ATOM 3551 C CA . GLU A 1 511 ? 19.967 26.408 -25.625 1.00 51.43 640 GLU A CA 1
ATOM 3552 C C . GLU A 1 511 ? 18.771 26.219 -26.560 1.00 51.57 640 GLU A C 1
ATOM 3553 O O . GLU A 1 511 ? 18.308 27.230 -27.082 1.00 51.52 640 GLU A O 1
ATOM 3559 N N . ASP A 1 512 ? 18.255 24.982 -26.788 1.00 51.39 641 ASP A N 1
ATOM 3560 C CA . ASP A 1 512 ? 17.076 24.842 -27.674 1.00 51.67 641 ASP A CA 1
ATOM 3561 C C . ASP A 1 512 ? 15.886 25.582 -27.068 1.00 50.15 641 ASP A C 1
ATOM 3562 O O . ASP A 1 512 ? 15.187 26.311 -27.764 1.00 50.26 641 ASP A O 1
ATOM 3567 N N . PHE A 1 513 ? 15.722 25.443 -25.746 1.00 48.58 642 PHE A N 1
ATOM 3568 C CA . PHE A 1 513 ? 14.678 26.083 -24.983 1.00 47.34 642 PHE A CA 1
ATOM 3569 C C . PHE A 1 513 ? 14.968 27.576 -24.860 1.00 46.23 642 PHE A C 1
ATOM 3570 O O . PHE A 1 513 ? 14.113 28.377 -25.205 1.00 45.83 642 PHE A O 1
ATOM 3578 N N . VAL A 1 514 ? 16.165 27.950 -24.379 1.00 45.70 643 VAL A N 1
ATOM 3579 C CA . VAL A 1 514 ? 16.542 29.347 -24.182 1.00 45.66 643 VAL A CA 1
ATOM 3580 C C . VAL A 1 514 ? 16.423 30.155 -25.466 1.00 45.92 643 VAL A C 1
ATOM 3581 O O . VAL A 1 514 ? 15.797 31.204 -25.441 1.00 45.76 643 VAL A O 1
ATOM 3585 N N . GLN A 1 515 ? 16.940 29.647 -26.594 1.00 46.26 644 GLN A N 1
ATOM 3586 C CA . GLN A 1 515 ? 16.839 30.358 -27.873 1.00 46.72 644 GLN A CA 1
ATOM 3587 C C . GLN A 1 515 ? 15.412 30.473 -28.374 1.00 46.99 644 GLN A C 1
ATOM 3588 O O . GLN A 1 515 ? 15.050 31.524 -28.886 1.00 46.97 644 GLN A O 1
ATOM 3594 N N . ARG A 1 516 ? 14.592 29.424 -28.197 1.00 47.41 645 ARG A N 1
ATOM 3595 C CA . ARG A 1 516 ? 13.187 29.445 -28.613 1.00 48.59 645 ARG A CA 1
ATOM 3596 C C . ARG A 1 516 ? 12.409 30.459 -27.786 1.00 48.35 645 ARG A C 1
ATOM 3597 O O . ARG A 1 516 ? 11.598 31.193 -28.339 1.00 48.55 645 ARG A O 1
ATOM 3605 N N . ALA A 1 517 ? 12.676 30.515 -26.468 1.00 47.88 646 ALA A N 1
ATOM 3606 C CA . ALA A 1 517 ? 12.017 31.424 -25.533 1.00 47.82 646 ALA A CA 1
ATOM 3607 C C . ALA A 1 517 ? 12.470 32.860 -25.697 1.00 47.81 646 ALA A C 1
ATOM 3608 O O . ALA A 1 517 ? 11.646 33.754 -25.582 1.00 47.88 646 ALA A O 1
ATOM 3610 N N . MET A 1 518 ? 13.762 33.095 -25.959 1.00 47.72 647 MET A N 1
ATOM 3611 C CA . MET A 1 518 ? 14.281 34.451 -26.138 1.00 48.30 647 MET A CA 1
ATOM 3612 C C . MET A 1 518 ? 13.685 35.162 -27.352 1.00 49.71 647 MET A C 1
ATOM 3613 O O . MET A 1 518 ? 13.621 36.391 -27.368 1.00 50.05 647 MET A O 1
ATOM 3618 N N . ASP A 1 519 ? 13.226 34.402 -28.356 1.00 50.39 648 ASP A N 1
ATOM 3619 C CA . ASP A 1 519 ? 12.603 34.999 -29.528 1.00 51.77 648 ASP A CA 1
ATOM 3620 C C . ASP A 1 519 ? 11.257 35.639 -29.217 1.00 52.88 648 ASP A C 1
ATOM 3621 O O . ASP A 1 519 ? 10.873 36.570 -29.908 1.00 53.22 648 ASP A O 1
ATOM 3626 N N . TYR A 1 520 ? 10.559 35.173 -28.164 1.00 53.44 649 TYR A N 1
ATOM 3627 C CA . TYR A 1 520 ? 9.267 35.711 -27.723 1.00 54.49 649 TYR A CA 1
ATOM 3628 C C . TYR A 1 520 ? 9.372 37.124 -27.145 1.00 55.05 649 TYR A C 1
ATOM 3629 O O . TYR A 1 520 ? 8.366 37.819 -27.060 1.00 55.06 649 TYR A O 1
ATOM 3638 N N . PHE A 1 521 ? 10.564 37.532 -26.704 1.00 55.47 650 PHE A N 1
ATOM 3639 C CA . PHE A 1 521 ? 10.784 38.856 -26.142 1.00 56.41 650 PHE A CA 1
ATOM 3640 C C . PHE A 1 521 ? 10.941 39.837 -27.291 1.00 57.64 650 PHE A C 1
ATOM 3641 O O . PHE A 1 521 ? 11.871 39.701 -28.091 1.00 57.73 650 PHE A O 1
ATOM 3649 N N . PRO A 1 522 ? 10.019 40.807 -27.415 1.00 58.48 651 PRO A N 1
ATOM 3650 C CA . PRO A 1 522 ? 10.118 41.769 -28.529 1.00 59.45 651 PRO A CA 1
ATOM 3651 C C . PRO A 1 522 ? 11.313 42.722 -28.385 1.00 60.56 651 PRO A C 1
ATOM 3652 O O . PRO A 1 522 ? 12.072 42.925 -29.344 1.00 60.80 651 PRO A O 1
ATOM 3656 N N . LYS A 1 523 ? 11.497 43.277 -27.173 1.00 60.54 652 LYS A N 1
ATOM 3657 C CA . LYS A 1 523 ? 12.605 44.172 -26.887 1.00 60.94 652 LYS A CA 1
ATOM 3658 C C . LYS A 1 523 ? 13.094 43.920 -25.472 1.00 60.88 652 LYS A C 1
ATOM 3659 O O . LYS A 1 523 ? 12.282 43.702 -24.573 1.00 61.22 652 LYS A O 1
ATOM 3665 N N . ILE A 1 524 ? 14.415 43.913 -25.274 1.00 60.23 653 ILE A N 1
ATOM 3666 C CA . ILE A 1 524 ? 14.977 43.692 -23.946 1.00 60.10 653 ILE A CA 1
ATOM 3667 C C . ILE A 1 524 ? 14.841 44.936 -23.057 1.00 59.94 653 ILE A C 1
ATOM 3668 O O . ILE A 1 524 ? 15.487 45.954 -23.303 1.00 60.13 653 ILE A O 1
ATOM 3673 N N . GLU A 1 525 ? 13.969 44.849 -22.045 1.00 59.40 654 GLU A N 1
ATOM 3674 C CA . GLU A 1 525 ? 13.673 45.930 -21.110 1.00 59.66 654 GLU A CA 1
ATOM 3675 C C . GLU A 1 525 ? 13.945 45.463 -19.679 1.00 59.02 654 GLU A C 1
ATOM 3676 O O . GLU A 1 525 ? 13.041 44.944 -19.016 1.00 59.28 654 GLU A O 1
ATOM 3682 N N . ILE A 1 526 ? 15.194 45.611 -19.206 1.00 57.96 655 ILE A N 1
ATOM 3683 C CA . ILE A 1 526 ? 15.570 45.147 -17.865 1.00 57.31 655 ILE A CA 1
ATOM 3684 C C . ILE A 1 526 ? 16.267 46.223 -17.019 1.00 56.48 655 ILE A C 1
ATOM 3685 O O . ILE A 1 526 ? 16.827 47.188 -17.541 1.00 56.39 655 ILE A O 1
ATOM 3690 N N . ASN A 1 527 ? 16.250 46.031 -15.702 1.00 55.66 656 ASN A N 1
ATOM 3691 C CA . ASN A 1 527 ? 16.927 46.923 -14.787 1.00 55.26 656 ASN A CA 1
ATOM 3692 C C . ASN A 1 527 ? 17.885 46.074 -13.982 1.00 53.51 656 ASN A C 1
ATOM 3693 O O . ASN A 1 527 ? 17.450 45.292 -13.140 1.00 53.69 656 ASN A O 1
ATOM 3698 N N . LEU A 1 528 ? 19.181 46.185 -14.272 1.00 51.80 657 LEU A N 1
ATOM 3699 C CA . LEU A 1 528 ? 20.182 45.410 -13.559 1.00 50.79 657 LEU A CA 1
ATOM 3700 C C . LEU A 1 528 ? 20.611 46.129 -12.294 1.00 50.11 657 LEU A C 1
ATOM 3701 O O . LEU A 1 528 ? 20.710 47.356 -12.280 1.00 50.41 657 LEU A O 1
ATOM 3706 N N . SER A 1 529 ? 20.843 45.374 -11.223 1.00 49.07 658 SER A N 1
ATOM 3707 C CA . SER A 1 529 ? 21.252 45.966 -9.949 1.00 48.71 658 SER A CA 1
ATOM 3708 C C . SER A 1 529 ? 22.459 45.252 -9.382 1.00 47.65 658 SER A C 1
ATOM 3709 O O . SER A 1 529 ? 23.307 45.887 -8.772 1.00 48.12 658 SER A O 1
ATOM 3712 N N . THR A 1 530 ? 22.530 43.935 -9.554 1.00 46.19 659 THR A N 1
ATOM 3713 C CA . THR A 1 530 ? 23.610 43.141 -8.994 1.00 45.46 659 THR A CA 1
ATOM 3714 C C . THR A 1 530 ? 24.450 42.445 -10.073 1.00 44.36 659 THR A C 1
ATOM 3715 O O . THR A 1 530 ? 24.026 42.339 -11.219 1.00 44.34 659 THR A O 1
ATOM 3719 N N . ARG A 1 531 ? 25.633 41.941 -9.700 1.00 43.43 660 ARG A N 1
ATOM 3720 C CA . ARG A 1 531 ? 26.457 41.147 -10.606 1.00 43.00 660 ARG A CA 1
ATOM 3721 C C . ARG A 1 531 ? 25.736 39.820 -10.978 1.00 42.24 660 ARG A C 1
ATOM 3722 O O . ARG A 1 531 ? 26.075 39.203 -11.982 1.00 42.76 660 ARG A O 1
ATOM 3730 N N . MET A 1 532 ? 24.754 39.385 -10.173 1.00 40.97 661 MET A N 1
ATOM 3731 C CA . MET A 1 532 ? 23.950 38.209 -10.438 1.00 40.31 661 MET A CA 1
ATOM 3732 C C . MET A 1 532 ? 23.015 38.544 -11.611 1.00 39.69 661 MET A C 1
ATOM 3733 O O . MET A 1 532 ? 22.927 37.780 -12.566 1.00 39.46 661 MET A O 1
ATOM 3738 N N . ASP A 1 533 ? 22.370 39.725 -11.562 1.00 39.17 662 ASP A N 1
ATOM 3739 C CA . ASP A 1 533 ? 21.501 40.249 -12.611 1.00 38.81 662 ASP A CA 1
ATOM 3740 C C . ASP A 1 533 ? 22.268 40.355 -13.920 1.00 38.55 662 ASP A C 1
ATOM 3741 O O . ASP A 1 533 ? 21.696 40.107 -14.974 1.00 38.95 662 ASP A O 1
ATOM 3746 N N . HIS A 1 534 ? 23.539 40.778 -13.866 1.00 37.81 663 HIS A N 1
ATOM 3747 C CA . HIS A 1 534 ? 24.362 40.885 -15.054 1.00 37.66 663 HIS A CA 1
ATOM 3748 C C . HIS A 1 534 ? 24.643 39.490 -15.590 1.00 37.34 663 HIS A C 1
ATOM 3749 O O . HIS A 1 534 ? 24.355 39.230 -16.744 1.00 37.88 663 HIS A O 1
ATOM 3756 N N . MET A 1 535 ? 25.136 38.573 -14.753 1.00 36.61 664 MET A N 1
ATOM 3757 C CA . MET A 1 535 ? 25.468 37.207 -15.162 1.00 36.29 664 MET A CA 1
ATOM 3758 C C . MET A 1 535 ? 24.334 36.484 -15.884 1.00 36.20 664 MET A C 1
ATOM 3759 O O . MET A 1 535 ? 24.527 35.964 -16.985 1.00 36.47 664 MET A O 1
ATOM 3764 N N . VAL A 1 536 ? 23.157 36.485 -15.270 1.00 35.85 665 VAL A N 1
ATOM 3765 C CA . VAL A 1 536 ? 21.930 35.850 -15.736 1.00 35.92 665 VAL A CA 1
ATOM 3766 C C . VAL A 1 536 ? 21.453 36.476 -17.052 1.00 36.68 665 VAL A C 1
ATOM 3767 O O . VAL A 1 536 ? 21.208 35.752 -18.016 1.00 37.00 665 VAL A O 1
ATOM 3771 N N . SER A 1 537 ? 21.321 37.813 -17.093 1.00 36.87 666 SER A N 1
ATOM 3772 C CA . SER A 1 537 ? 20.816 38.499 -18.276 1.00 37.71 666 SER A CA 1
ATOM 3773 C C . SER A 1 537 ? 21.785 38.458 -19.449 1.00 37.65 666 SER A C 1
ATOM 3774 O O . SER A 1 537 ? 21.357 38.439 -20.601 1.00 37.83 666 SER A O 1
ATOM 3777 N N . SER A 1 538 ? 23.087 38.428 -19.155 1.00 37.00 667 SER A N 1
ATOM 3778 C CA . SER A 1 538 ? 24.135 38.311 -20.157 1.00 36.46 667 SER A CA 1
ATOM 3779 C C . SER A 1 538 ? 23.997 36.958 -20.865 1.00 36.25 667 SER A C 1
ATOM 3780 O O . SER A 1 538 ? 24.106 36.896 -22.085 1.00 36.26 667 SER A O 1
ATOM 3783 N N . PHE A 1 539 ? 23.706 35.889 -20.106 1.00 36.18 668 PHE A N 1
ATOM 3784 C CA . PHE A 1 539 ? 23.535 34.560 -20.652 1.00 36.90 668 PHE A CA 1
ATOM 3785 C C . PHE A 1 539 ? 22.342 34.538 -21.590 1.00 39.24 668 PHE A C 1
ATOM 3786 O O . PHE A 1 539 ? 22.446 34.001 -22.695 1.00 39.96 668 PHE A O 1
ATOM 3794 N N . CYS A 1 540 ? 21.206 35.093 -21.150 1.00 39.95 669 CYS A N 1
ATOM 3795 C CA . CYS A 1 540 ? 20.000 35.071 -21.953 1.00 40.77 669 CYS A CA 1
ATOM 3796 C C . CYS A 1 540 ? 20.143 35.842 -23.242 1.00 42.12 669 CYS A C 1
ATOM 3797 O O . CYS A 1 540 ? 19.751 35.336 -24.289 1.00 42.11 669 CYS A O 1
ATOM 3800 N N . ILE A 1 541 ? 20.780 37.006 -23.196 1.00 43.35 670 ILE A N 1
ATOM 3801 C CA . ILE A 1 541 ? 20.981 37.811 -24.393 1.00 45.32 670 ILE A CA 1
ATOM 3802 C C . ILE A 1 541 ? 21.973 37.151 -25.355 1.00 47.97 670 ILE A C 1
ATOM 3803 O O . ILE A 1 541 ? 21.778 37.229 -26.566 1.00 48.49 670 ILE A O 1
ATOM 3808 N N . GLU A 1 542 ? 22.956 36.395 -24.846 1.00 49.70 671 GLU A N 1
ATOM 3809 C CA . GLU A 1 542 ? 23.889 35.650 -25.711 1.00 51.93 671 GLU A CA 1
ATOM 3810 C C . GLU A 1 542 ? 23.125 34.658 -26.598 1.00 53.31 671 GLU A C 1
ATOM 3811 O O . GLU A 1 542 ? 23.499 34.458 -27.737 1.00 53.37 671 GLU A O 1
ATOM 3817 N N . ASN A 1 543 ? 22.082 34.012 -26.053 1.00 54.68 672 ASN A N 1
ATOM 3818 C CA . ASN A 1 543 ? 21.257 33.030 -26.765 1.00 56.48 672 ASN A CA 1
ATOM 3819 C C . ASN A 1 543 ? 20.018 33.678 -27.383 1.00 58.83 672 ASN A C 1
ATOM 3820 O O . ASN A 1 543 ? 18.971 33.044 -27.493 1.00 58.71 672 ASN A O 1
ATOM 3825 N N . CYS A 1 544 ? 20.129 34.945 -27.774 1.00 60.85 673 CYS A N 1
ATOM 3826 C CA . CYS A 1 544 ? 19.022 35.682 -28.336 1.00 63.37 673 CYS A CA 1
ATOM 3827 C C . CYS A 1 544 ? 19.435 36.187 -29.687 1.00 66.74 673 CYS A C 1
ATOM 3828 O O . CYS A 1 544 ? 19.755 37.367 -29.841 1.00 67.14 673 CYS A O 1
ATOM 3831 N N . HIS A 1 545 ? 19.472 35.288 -30.669 1.00 69.09 674 HIS A N 1
ATOM 3832 C CA . HIS A 1 545 ? 19.859 35.680 -32.013 1.00 71.97 674 HIS A CA 1
ATOM 3833 C C . HIS A 1 545 ? 18.734 35.482 -33.000 1.00 74.61 674 HIS A C 1
ATOM 3834 O O . HIS A 1 545 ? 18.137 34.406 -33.049 1.00 74.86 674 HIS A O 1
ATOM 3841 N N . ARG A 1 546 ? 18.421 36.536 -33.771 1.00 76.55 675 ARG A N 1
ATOM 3842 C CA . ARG A 1 546 ? 17.351 36.500 -34.772 1.00 78.94 675 ARG A CA 1
ATOM 3843 C C . ARG A 1 546 ? 17.535 35.382 -35.802 1.00 80.96 675 ARG A C 1
ATOM 3844 O O . ARG A 1 546 ? 18.654 34.909 -36.027 1.00 81.09 675 ARG A O 1
ATOM 3852 N N . VAL A 1 547 ? 16.422 34.939 -36.401 1.00 82.25 676 VAL A N 1
ATOM 3853 C CA . VAL A 1 547 ? 16.427 33.853 -37.384 1.00 83.72 676 VAL A CA 1
ATOM 3854 C C . VAL A 1 547 ? 17.236 34.251 -38.630 1.00 84.77 676 VAL A C 1
ATOM 3855 O O . VAL A 1 547 ? 18.101 33.495 -39.088 1.00 84.78 676 VAL A O 1
ATOM 3859 N N . GLU A 1 548 ? 16.999 35.471 -39.129 1.00 85.32 677 GLU A N 1
ATOM 3860 C CA . GLU A 1 548 ? 17.696 35.978 -40.304 1.00 86.17 677 GLU A CA 1
ATOM 3861 C C . GLU A 1 548 ? 19.102 36.510 -39.987 1.00 86.76 677 GLU A C 1
ATOM 3862 O O . GLU A 1 548 ? 19.967 36.474 -40.863 1.00 87.06 677 GLU A O 1
ATOM 3864 N N . SER A 1 549 ? 19.324 36.989 -38.740 1.00 86.69 678 SER A N 1
ATOM 3865 C CA . SER A 1 549 ? 20.566 37.592 -38.227 1.00 87.03 678 SER A CA 1
ATOM 3866 C C . SER A 1 549 ? 21.875 37.110 -38.902 1.00 87.06 678 SER A C 1
ATOM 3867 O O . SER A 1 549 ? 22.056 35.912 -39.144 1.00 87.06 678 SER A O 1
ATOM 3870 N N . LEU A 1 550 ? 22.773 38.081 -39.193 1.00 86.86 679 LEU A N 1
ATOM 3871 C CA . LEU A 1 550 ? 24.086 37.935 -39.837 1.00 87.05 679 LEU A CA 1
ATOM 3872 C C . LEU A 1 550 ? 23.993 37.771 -41.351 1.00 86.95 679 LEU A C 1
ATOM 3873 O O . LEU A 1 550 ? 24.569 38.571 -42.088 1.00 86.76 679 LEU A O 1
#

Solvent-accessible surface area: 21511 Å² total; per-residue (Å²): 67,115,15,82,153,95,2,85,46,49,0,92,74,82,1,102,27,98,154,92,7,101,68,100,39,4,137,13,90,15,52,56,125,148,42,143,35,82,101,3,0,50,41,84,121,103,61,105,79,65,24,54,0,0,0,0,14,2,49,11,8,1,12,21,54,65,4,0,33,34,3,1,17,36,6,2,61,33,100,9,1,116,126,77,6,29,8,0,1,21,4,24,0,25,78,15,49,9,116,74,122,73,8,0,2,62,7,0,61,66,14,11,50,33,128,127,10,42,18,118,76,4,17,189,107,42,50,63,0,0,1,0,0,2,3,0,8,33,1,34,22,45,2,41,69,152,28,35,123,63,5,98,70,45,101,104,44,20,87,4,8,11,5,1,2,0,1,0,90,16,89,1,15,82,111,1,4,1,0,0,0,0,15,61,47,0,36,87,36,0,55,114,8,22,59,163,44,46,50,0,46,5,61,0,11,28,99,74,29,23,97,60,13,0,44,76,24,10,126,69,105,73,67,0,126,45,0,22,50,22,0,115,144,28,123,16,0,46,17,3,0,32,24,18,24,7,0,48,3,3,0,25,2,0,114,44,24,47,96,66,95,52,105,45,57,13,109,10,38,7,18,0,5,1,6,3,60,2,10,39,43,29,45,137,50,21,48,89,46,11,99,10,2,0,20,0,0,2,28,1,12,68,84,25,85,19,24,5,88,36,73,41,0,92,90,47,32,0,95,62,80,17,9,76,32,1,59,85,60,66,5,3,42,70,32,14,74,114,54,76,60,47,3,3,33,41,21,2,0,11,9,0,4,2,0,0,17,5,0,2,72,122,69,70,74,69,10,73,55,1,20,65,19,10,17,101,7,67,26,15,6,0,13,23,0,0,35,0,0,0,0,6,0,6,93,124,66,109,32,154,4,14,66,41,18,6,56,128,40,4,67,115,12,29,90,65,0,12,122,15,0,64,82,69,7,112,61,89,109,70,106,94,38,14,61,37,27,23,2,0,29,0,0,14,6,0,55,24,105,89,0,0,83,107,0,0,74,47,13,97,146,71,128,52,125,58,97,48,192,12,11,101,21,0,3,56,31,0,67,115,23,38,131,195,149,100,55,157

Sequence (488 aa):
KDYRKKYRKYVRSRFQCIESLNKRYTRLRLIKEPIKMELLFDPDDEHSEPVHTVVFQGAAGIGKTILARKMMLDWASGTLYQDRFDYLFYIHCREVSLVTQRSLGDLIMSCCPDPNPPIHKIVRKPSRILFLMDGFDELQGAFDEHIGPLCTDWQKAERGDILLSSLIRKKLLPEASLLITTRPVALEKLQHLLDHPRHVEILGFSEAKRKEYFFKYFSDEAQARAAFSLIQENEVLFTMCFIPLVCWIVCTGLKQQMESGKSLAQTSKTTTAVYVFFLSSLLQGLCAHLWGLCSLAADGIWNQKILFEESDLRNHGLQKADVSAFLRMNLFQKEVDCEKFYSFIHMTFQEFFAAMYYLLEEPSRDVTVLLENYGKFEKGYLIFVVRFLFGLVNQERTSYLEKKLSCKISQQIRLELLKWIEVKAKAKKLQIQPSQLELFYCLYEMQEEDFVQRAMDYFPKIEINLSTRMDHMVSSFCIENCHRVESL

InterPro domains:
  IPR001611 Leucine-rich repeat [PF13516] (740-762)
  IPR001611 Leucine-rich repeat [PF13516] (796-819)
  IPR001611 Leucine-rich repeat [PF13516] (854-873)
  IPR001611 Leucine-rich repeat [PF13516] (910-933)
  IPR001611 Leucine-rich repeat [PF13516] (968-990)
  IPR004020 DAPIN domain [PF02758] (10-85)
  IPR004020 DAPIN domain [PS50824] (1-93)
  IPR004020 DAPIN domain [SM01289] (6-89)
  IPR007111 NACHT nucleoside triphosphatase [PF05729] (220-389)
  IPR007111 NACHT nucleoside triphosphatase [PS50837] (220-536)
  IPR011029 Death-like domain superfamily [G3DSA:1.10.533.10] (3-94)
  IPR011029 Death-like domain superfamily [SSF47986] (3-90)
  IPR027417 P-loop containing nucleoside triphosphate hydrolase [G3DSA:3.40.50.300] (127-368)
  IPR027417 P-loop containing nucleoside triphosphate hydrolase [SSF52540] (215-387)
  IPR029495 NACHT-associated domain [PF14484] (140-210)
  IPR029495 NACHT-associated domain [SM01288] (139-210)
  IPR032675 Leucine-rich repeat domain superfamily [G3DSA:3.80.10.10] (691-1031)
  IPR041075 NOD1/2, winged helix domain [PF17779] (466-520)
  IPR041267 NACHT, LRR and PYD domains-containing protein, helical domain HD2 [PF17776] (522-644)
  IPR050637 NLRP family, innate immunity and inflammation regulators [PTHR45690] (2-1030)

Radius of gyration: 23.17 Å; Cα contacts (8 Å, |Δi|>4): 759; chains: 1; bounding box: 56×61×77 Å

Foldseek 3Di:
DVVLLVFLVVLQVQLCPPLNLVLQPFDWQKAWCNDDQQCQQPDPPPDHDTAFEAEEAEAFLQQLVSVLSVQSNCVSVCNHCVVFASEEAEAEQLVFAQADWDALLRSRCVRGDDNDDPSVVRLPPQLNYEYEYGEPLLNAFAQDPPDDDADQDRHGTDGRNSRVLNVQLCNHSNNHHYYYYYHVLCCVVSVSSHDPYTYMYGQAADLVSLLVSLCSLDVDPVLSVQLNVQCVPAPQSSQVSSRVSSSVLSSQLQVLCVVDPHRDHQPDQAPLSSVCSSLVSLVVVCLVCLLLLLVLLLCCQAVVRQKDAQVSSVVSPQHPVNVVSCSVSQQKDQDDRPDRIMHGNTNLSSLLSPLQNLFADPVDSPVVVVLVCASHSNRSNSLSNLLNLLQLLQPVDDDPSSVRTHVPRSVVVLVVNLVSLLVCQQCVVDDDGQDLLSVLSSLSSNVDLVSLLSSLQSHPDDDDDDDGVVSVVSVVSSVVSHADPVHD